Protein AF-A0A0W8BJF0-F1 (afdb_monomer)

Secondary structure (DSSP, 8-state):
------STT-EEEEE-TTS-EEEEEEESTTTTTTT--TT----EEEE--HHHHHHHHHHHHT-TT-EEETTEEE-TTS-EEEEEEEBS-SSTTT--B-EEEETTT-PBP--SSGGGGPPPPEEEEETTTEEEEEEEEEEEEEEEE-TTS-EEEEEEEEEEEEEEEPPPHHHHHHHHHHHHHHHHHHHHHHHHHHHHHHH--------GGGGTT-HHHHHHHHHTHHHHHHHHHHHHHTT--EESTTHHHHT-HHHHHHHHHHHHHHHHHHHHHHHHHTT-EE--TTHHHHHHHHHHHHHTHHHHHT-GGGTT--S-EE--S-HHHHHH--STHHHHSTHHHHHTTT-HHHHHHHHHHHHHHHHHHHHSPPPPPPPTT------HHHHHTT--GGG--EE----SEEEEE---S-----------------------------EEEEE-HHHHHHTTEEEETTTEEEEHHHHHHHHHTGGGTTSTTS---EEEEEEEEEPPTTSS-TTEEEES-SSPEEEETT-HHHHTS-TT-EE--EEE-

Mean predicted aligned error: 13.06 Å

Organism: Phytophthora nicotianae (NCBI:txid4792)

pLDDT: mean 79.06, std 16.48, range [28.27, 96.5]

Solvent-accessible surface area (backbone atoms only — not comparable to full-atom values): 30430 Å² total; per-residue (Å²): 129,67,66,80,49,96,50,80,70,24,56,41,70,47,76,45,99,81,28,32,53,49,57,36,28,55,32,52,72,84,60,40,76,81,68,78,52,98,68,70,79,64,34,30,37,38,32,37,56,63,70,52,51,51,54,50,51,29,61,74,70,70,50,73,87,45,50,62,48,81,47,24,40,31,40,87,87,71,49,52,33,41,73,50,62,39,20,65,48,66,50,87,94,66,58,37,35,47,47,43,28,34,66,86,80,70,43,74,55,79,52,88,52,62,78,77,62,45,60,81,55,50,68,25,45,31,61,95,42,24,36,25,35,39,33,50,74,36,48,34,38,39,40,36,26,34,93,80,72,53,73,50,77,48,80,48,72,46,70,49,76,50,72,46,76,63,85,50,72,51,53,50,52,32,52,52,56,50,49,54,48,50,52,53,41,52,51,48,40,47,13,46,50,43,15,27,73,75,19,73,44,84,84,72,84,77,52,68,13,48,39,53,56,36,67,67,42,64,45,34,55,67,58,32,52,78,38,41,58,59,30,50,53,39,51,32,30,53,42,56,42,46,39,58,40,39,22,15,52,57,70,30,53,87,52,36,56,57,20,45,49,49,49,52,52,35,51,50,25,50,50,25,53,50,19,41,76,62,26,15,50,18,66,43,79,60,54,62,60,51,46,51,50,54,50,48,42,43,70,44,12,60,61,48,21,69,30,82,90,39,78,81,42,83,48,58,33,68,57,72,58,54,50,70,58,57,70,74,53,60,74,63,40,56,78,76,48,67,52,41,47,38,45,34,61,67,32,68,68,62,51,51,50,53,51,48,54,60,49,58,68,46,44,45,60,73,71,32,66,61,50,78,79,84,59,88,87,64,85,70,82,71,37,53,52,31,56,44,67,76,41,61,73,89,62,58,35,15,37,41,72,74,73,60,62,44,72,48,76,62,80,81,83,79,97,72,90,85,78,96,69,87,76,85,78,85,90,78,80,90,86,84,93,79,94,81,85,86,78,85,65,67,62,50,41,21,38,27,32,66,51,42,30,24,71,33,34,38,27,40,58,87,41,30,39,30,41,45,71,50,47,54,50,52,50,75,39,51,89,52,49,81,62,76,88,83,66,96,51,66,40,61,35,32,52,49,37,78,59,70,89,86,54,98,59,62,48,41,29,33,65,73,52,56,68,68,45,79,41,47,71,72,36,66,78,59,67,74,35,61,84,83,42,47,25,28,51,33,35,44,64

Nearest PDB structures (foldseek):
  7f02-assembly1_C  TM=1.425E-01  e=3.175E+00  Escherichia coli BL21(DE3)

Structure (mmCIF, N/CA/C/O backbone):
data_AF-A0A0W8BJF0-F1
#
_entry.id   AF-A0A0W8BJF0-F1
#
loop_
_atom_site.group_PDB
_atom_site.id
_atom_site.type_symbol
_atom_site.label_atom_id
_atom_site.label_alt_id
_atom_site.label_comp_id
_atom_site.label_asym_id
_atom_site.label_entity_id
_atom_site.label_seq_id
_atom_site.pdbx_PDB_ins_code
_atom_site.Cartn_x
_atom_site.Cartn_y
_atom_site.Cartn_z
_atom_site.occupancy
_atom_site.B_iso_or_equiv
_atom_site.auth_seq_id
_atom_site.auth_comp_id
_atom_site.auth_asym_id
_atom_site.auth_atom_id
_atom_site.pdbx_PDB_model_num
ATOM 1 N N . MET A 1 1 ? 23.122 -1.454 -44.494 1.00 30.91 1 MET A N 1
ATOM 2 C CA . MET A 1 1 ? 21.817 -0.959 -44.004 1.00 30.91 1 MET A CA 1
ATOM 3 C C . MET A 1 1 ? 21.917 -0.883 -42.494 1.00 30.91 1 MET A C 1
ATOM 5 O O . MET A 1 1 ? 22.540 -1.790 -41.947 1.00 30.91 1 MET A O 1
ATOM 9 N N . PRO A 1 2 ? 21.424 0.173 -41.828 1.00 35.38 2 PRO A N 1
ATOM 10 C CA . PRO A 1 2 ? 21.483 0.232 -40.375 1.00 35.38 2 PRO A CA 1
ATOM 11 C C . PRO A 1 2 ? 20.703 -0.960 -39.825 1.00 35.38 2 PRO A C 1
ATOM 13 O O . PRO A 1 2 ? 19.630 -1.283 -40.335 1.00 35.38 2 PRO A O 1
ATOM 16 N N . PHE A 1 3 ? 21.259 -1.627 -38.821 1.00 42.16 3 PHE A N 1
ATOM 17 C CA . PHE A 1 3 ? 20.475 -2.473 -37.935 1.00 42.16 3 PHE A CA 1
ATOM 18 C C . PHE A 1 3 ? 19.497 -1.514 -37.240 1.00 42.16 3 PHE A C 1
ATOM 20 O O . PHE A 1 3 ? 19.872 -0.828 -36.293 1.00 42.16 3 PHE A O 1
ATOM 27 N N . TRP A 1 4 ? 18.303 -1.320 -37.805 1.00 41.41 4 TRP A N 1
ATOM 28 C CA . TRP A 1 4 ? 17.299 -0.447 -37.208 1.00 41.41 4 TRP A CA 1
ATOM 29 C C . TRP A 1 4 ? 16.747 -1.146 -35.977 1.00 41.41 4 TRP A C 1
ATOM 31 O O . TRP A 1 4 ? 15.871 -2.000 -36.074 1.00 41.41 4 TRP A O 1
ATOM 41 N N . ASP A 1 5 ? 17.282 -0.774 -34.826 1.00 48.16 5 ASP A N 1
ATOM 42 C CA . ASP A 1 5 ? 16.514 -0.815 -33.600 1.00 48.16 5 ASP A CA 1
ATOM 43 C C . ASP A 1 5 ? 15.859 0.565 -33.453 1.00 48.16 5 ASP A C 1
ATOM 45 O O . ASP A 1 5 ? 16.557 1.579 -33.442 1.00 48.16 5 ASP A O 1
ATOM 49 N N . ASN A 1 6 ? 14.524 0.628 -33.420 1.00 50.31 6 ASN A N 1
ATOM 50 C CA . ASN A 1 6 ? 13.759 1.875 -33.244 1.00 50.31 6 ASN A CA 1
ATOM 51 C C . ASN A 1 6 ? 13.777 2.326 -31.770 1.00 50.31 6 ASN A C 1
ATOM 53 O O . ASN A 1 6 ? 12.766 2.773 -31.227 1.00 50.31 6 ASN A O 1
ATOM 57 N N . THR A 1 7 ? 14.911 2.156 -31.097 1.00 53.09 7 THR A N 1
ATOM 58 C CA . THR A 1 7 ? 15.096 2.486 -29.687 1.00 53.09 7 THR A CA 1
ATOM 59 C C . THR A 1 7 ? 15.742 3.857 -29.533 1.00 53.09 7 THR A C 1
ATOM 61 O O . THR A 1 7 ? 16.428 4.353 -30.425 1.00 53.09 7 THR A O 1
ATOM 64 N N . GLU A 1 8 ? 15.541 4.477 -28.368 1.00 53.53 8 GLU A N 1
ATOM 65 C CA . GLU A 1 8 ? 16.117 5.786 -28.004 1.00 53.53 8 GLU A CA 1
ATOM 66 C C . GLU A 1 8 ? 17.660 5.813 -28.086 1.00 53.53 8 GLU A C 1
ATOM 68 O O . GLU A 1 8 ? 18.253 6.883 -28.136 1.00 53.53 8 GLU A O 1
ATOM 73 N N . GLN A 1 9 ? 18.312 4.644 -28.152 1.00 59.53 9 GLN A N 1
ATOM 74 C CA . GLN A 1 9 ? 19.755 4.474 -28.351 1.00 59.53 9 GLN A CA 1
ATOM 75 C C . GLN A 1 9 ? 20.065 3.672 -29.624 1.00 59.53 9 GLN A C 1
ATOM 77 O O . GLN A 1 9 ? 20.893 2.752 -29.610 1.00 59.53 9 GLN A O 1
ATOM 82 N N . ALA A 1 10 ? 19.385 4.001 -30.723 1.00 64.81 10 ALA A N 1
ATOM 83 C CA . ALA A 1 10 ? 19.583 3.348 -32.008 1.00 64.81 10 ALA A CA 1
ATOM 84 C C . ALA A 1 10 ? 21.070 3.321 -32.405 1.00 64.81 10 ALA A C 1
ATOM 86 O O . ALA A 1 10 ? 21.807 4.310 -32.299 1.00 64.81 10 ALA A O 1
ATOM 87 N N . ARG A 1 11 ? 21.518 2.150 -32.863 1.00 75.12 11 ARG A N 1
ATOM 88 C CA . ARG A 1 11 ? 22.906 1.911 -33.261 1.00 75.12 11 ARG A CA 1
ATOM 89 C C . ARG A 1 11 ? 23.068 2.273 -34.725 1.00 75.12 11 ARG A C 1
ATOM 91 O O . ARG A 1 11 ? 22.429 1.692 -35.601 1.00 75.12 11 ARG A O 1
ATOM 98 N N . HIS A 1 12 ? 23.973 3.197 -34.998 1.00 78.50 12 HIS A N 1
ATOM 99 C CA . HIS A 1 12 ? 24.305 3.599 -36.351 1.00 78.50 12 HIS A CA 1
ATOM 100 C C . HIS A 1 12 ? 25.722 3.166 -36.699 1.00 78.50 12 HIS A C 1
ATOM 102 O O . HIS A 1 12 ? 26.650 3.240 -35.893 1.00 78.50 12 HIS A O 1
ATOM 108 N N . THR A 1 13 ? 25.875 2.714 -37.938 1.00 78.12 13 THR A N 1
ATOM 109 C CA . THR A 1 13 ? 27.147 2.253 -38.481 1.00 78.12 13 THR A CA 1
ATOM 110 C C . THR A 1 13 ? 27.390 2.957 -39.801 1.00 78.12 13 THR A C 1
ATOM 112 O O . THR A 1 13 ? 26.565 2.861 -40.712 1.00 78.12 13 THR A O 1
ATOM 115 N N . VAL A 1 14 ? 28.532 3.630 -39.923 1.00 80.62 14 VAL A N 1
ATOM 116 C CA . VAL A 1 14 ? 28.984 4.225 -41.185 1.00 80.62 14 VAL A CA 1
ATOM 117 C C . VAL A 1 14 ? 30.260 3.513 -41.635 1.00 80.62 14 VAL A C 1
ATOM 119 O O . VAL A 1 14 ? 31.232 3.484 -40.877 1.00 80.62 14 VAL A O 1
ATOM 122 N N . PRO A 1 15 ? 30.274 2.902 -42.834 1.00 76.94 15 PRO A N 1
ATOM 123 C CA . PRO A 1 15 ? 31.473 2.275 -43.370 1.00 76.94 15 PRO A CA 1
ATOM 124 C C . PRO A 1 15 ? 32.506 3.332 -43.772 1.00 76.94 15 PRO A C 1
ATOM 126 O O . PRO A 1 15 ? 32.156 4.431 -44.205 1.00 76.94 15 PRO A O 1
ATOM 129 N N . THR A 1 16 ? 33.786 2.991 -43.660 1.00 79.69 16 THR A N 1
ATOM 130 C CA . THR A 1 16 ? 34.891 3.817 -44.156 1.00 79.69 16 THR A CA 1
ATOM 131 C C . THR A 1 16 ? 35.381 3.307 -45.511 1.00 79.69 16 THR A C 1
ATOM 133 O O . THR A 1 16 ? 35.156 2.156 -45.886 1.00 79.69 16 THR A O 1
ATOM 136 N N . TRP A 1 17 ? 36.118 4.151 -46.237 1.00 79.50 17 TRP A N 1
ATOM 137 C CA . TRP A 1 17 ? 36.745 3.801 -47.518 1.00 79.50 17 TRP A CA 1
ATOM 138 C C . TRP A 1 17 ? 37.707 2.608 -47.437 1.00 79.50 17 TRP A C 1
ATOM 140 O O . TRP A 1 17 ? 37.951 1.947 -48.441 1.00 79.50 17 TRP A O 1
ATOM 150 N N . HIS A 1 18 ? 38.235 2.317 -46.247 1.00 79.12 18 HIS A N 1
ATOM 151 C CA . HIS A 1 18 ? 39.162 1.210 -46.005 1.00 79.12 18 HIS A CA 1
ATOM 152 C C . HIS A 1 18 ? 38.452 -0.103 -45.639 1.00 79.12 18 HIS A C 1
ATOM 154 O O . HIS A 1 18 ? 39.112 -1.083 -45.312 1.00 79.12 18 HIS A O 1
ATOM 160 N N . GLY A 1 19 ? 37.115 -0.139 -45.689 1.00 72.12 19 GLY A N 1
ATOM 161 C CA . GLY A 1 19 ? 36.327 -1.315 -45.321 1.00 72.12 19 GLY A CA 1
ATOM 162 C C . GLY A 1 19 ? 36.117 -1.470 -43.813 1.00 72.12 19 GLY A C 1
ATOM 163 O O . GLY A 1 19 ? 35.527 -2.445 -43.373 1.00 72.12 19 GLY A O 1
ATOM 164 N N . GLU A 1 20 ? 36.543 -0.519 -42.993 1.00 81.06 20 GLU A N 1
ATOM 165 C CA . GLU A 1 20 ? 36.221 -0.506 -41.564 1.00 81.06 20 GLU A CA 1
ATOM 166 C C . GLU A 1 20 ? 34.839 0.123 -41.322 1.00 81.06 20 GLU A C 1
ATOM 168 O O . GLU A 1 20 ? 34.158 0.551 -42.256 1.00 81.06 20 GLU A O 1
ATOM 173 N N . SER A 1 21 ? 34.416 0.228 -40.059 1.00 80.56 21 SER A N 1
ATOM 174 C CA . SER A 1 21 ? 33.198 0.952 -39.690 1.00 80.56 21 SER A CA 1
ATOM 175 C C . SER A 1 21 ? 33.381 1.843 -38.464 1.00 80.56 21 SER A C 1
ATOM 177 O O . SER A 1 21 ? 34.084 1.490 -37.514 1.00 80.56 21 SER A O 1
ATOM 179 N N . CYS A 1 22 ? 32.703 2.988 -38.470 1.00 82.31 22 CYS A N 1
ATOM 180 C CA . CYS A 1 22 ? 32.489 3.820 -37.292 1.00 82.31 22 CYS A CA 1
ATOM 181 C C . CYS A 1 22 ? 31.104 3.519 -36.716 1.00 82.31 22 CYS A C 1
ATOM 183 O O . CYS A 1 22 ? 30.113 3.538 -37.448 1.00 82.31 22 CYS A O 1
ATOM 185 N N . MET A 1 23 ? 31.055 3.251 -35.411 1.00 82.75 23 MET A N 1
ATOM 186 C CA . MET A 1 23 ? 29.817 3.049 -34.659 1.00 82.75 23 MET A CA 1
ATOM 187 C C . MET A 1 23 ? 29.498 4.309 -33.873 1.00 82.75 23 MET A C 1
ATOM 189 O O . MET A 1 23 ? 30.387 4.879 -33.238 1.00 82.75 23 MET A O 1
ATOM 193 N N . PHE A 1 24 ? 28.240 4.723 -33.898 1.00 82.62 24 PHE A N 1
ATOM 194 C CA . PHE A 1 24 ? 27.756 5.822 -33.079 1.00 82.62 24 PHE A CA 1
ATOM 195 C C . PHE A 1 24 ? 26.291 5.623 -32.710 1.00 82.62 24 PHE A C 1
ATOM 197 O O . PHE A 1 24 ? 25.562 4.864 -33.352 1.00 82.62 24 PHE A O 1
ATOM 204 N N . ARG A 1 25 ? 25.866 6.321 -31.666 1.00 81.94 25 ARG A N 1
ATOM 205 C CA . ARG A 1 25 ? 24.483 6.385 -31.202 1.00 81.94 25 ARG A CA 1
ATOM 206 C C . ARG A 1 25 ? 24.012 7.823 -31.331 1.00 81.94 25 ARG A C 1
ATOM 208 O O . ARG A 1 25 ? 24.757 8.742 -30.990 1.00 81.94 25 ARG A O 1
ATOM 215 N N . LEU A 1 26 ? 22.816 8.006 -31.876 1.00 78.12 26 LEU A N 1
ATOM 216 C CA . LEU A 1 26 ? 22.154 9.305 -31.910 1.00 78.12 26 LEU A CA 1
ATOM 217 C C . LEU A 1 26 ? 21.191 9.357 -30.733 1.00 78.12 26 LEU A C 1
ATOM 219 O O . LEU A 1 26 ? 20.324 8.496 -30.621 1.00 78.12 26 LEU A O 1
ATOM 223 N N . GLU A 1 27 ? 21.347 10.357 -29.879 1.00 74.06 27 GLU A N 1
ATOM 224 C CA . GLU A 1 27 ? 20.453 10.602 -28.752 1.00 74.06 27 GLU A CA 1
ATOM 225 C C . GLU A 1 27 ? 19.735 11.936 -28.940 1.00 74.06 27 GLU A C 1
ATOM 227 O O . GLU A 1 27 ? 20.297 12.891 -29.484 1.00 74.06 27 GLU A O 1
ATOM 232 N N . ASP A 1 28 ? 18.469 11.979 -28.525 1.00 65.62 28 ASP A N 1
ATOM 233 C CA . ASP A 1 28 ? 17.627 13.180 -28.439 1.00 65.62 28 ASP A CA 1
ATOM 234 C C . ASP A 1 28 ? 17.381 13.947 -29.754 1.00 65.62 28 ASP A C 1
ATOM 236 O O . ASP A 1 28 ? 16.591 14.888 -29.791 1.00 65.62 28 ASP A O 1
ATOM 240 N N . ALA A 1 29 ? 17.940 13.480 -30.877 1.00 60.75 29 ALA A N 1
ATOM 241 C CA . ALA A 1 29 ? 17.713 14.025 -32.216 1.00 60.75 29 ALA A CA 1
ATOM 242 C C . ALA A 1 29 ? 16.275 13.818 -32.726 1.00 60.75 29 ALA A C 1
ATOM 244 O O . ALA A 1 29 ? 15.785 14.611 -33.528 1.00 60.75 29 ALA A O 1
ATOM 245 N N . TYR A 1 30 ? 15.595 12.764 -32.257 1.00 57.00 30 TYR A N 1
ATOM 246 C CA . TYR A 1 30 ? 14.254 12.381 -32.725 1.00 57.00 30 TYR A CA 1
ATOM 247 C C . TYR A 1 30 ? 13.236 12.145 -31.592 1.00 57.00 30 TYR A C 1
ATOM 249 O O . TYR A 1 30 ? 12.033 12.155 -31.847 1.00 57.00 30 TYR A O 1
ATOM 257 N N . SER A 1 31 ? 13.686 11.960 -30.345 1.00 53.28 31 SER A N 1
ATOM 258 C CA . SER A 1 31 ? 12.855 11.642 -29.166 1.00 53.28 31 SER A CA 1
ATOM 259 C C . SER A 1 31 ? 12.441 12.869 -28.338 1.00 53.28 31 SER A C 1
ATOM 261 O O . SER A 1 31 ? 11.386 12.845 -27.699 1.00 53.28 31 SER A O 1
ATOM 263 N N . GLY A 1 32 ? 13.210 13.967 -28.380 1.00 45.91 32 GLY A N 1
ATOM 264 C CA . GLY A 1 32 ? 13.056 15.116 -27.470 1.00 45.91 32 GLY A CA 1
ATOM 265 C C . GLY A 1 32 ? 11.736 15.898 -27.587 1.00 45.91 32 GLY A C 1
ATOM 266 O O . GLY A 1 32 ? 11.334 16.588 -26.653 1.00 45.91 32 GLY A O 1
ATOM 267 N N . SER A 1 33 ? 11.003 15.772 -28.700 1.00 43.25 33 SER A N 1
ATOM 268 C CA . SER A 1 33 ? 9.752 16.521 -28.918 1.00 43.25 33 SER A CA 1
ATOM 269 C C . SER A 1 33 ? 8.493 15.809 -28.393 1.00 43.25 33 SER A C 1
ATOM 271 O O . SER A 1 33 ? 7.493 16.464 -28.100 1.00 43.25 33 SER A O 1
ATOM 273 N N . ALA A 1 34 ? 8.522 14.485 -28.206 1.00 42.91 34 ALA A N 1
ATOM 274 C CA . ALA A 1 34 ? 7.313 13.713 -27.895 1.00 42.91 34 ALA A CA 1
ATOM 275 C C . ALA A 1 34 ? 6.872 13.780 -26.416 1.00 42.91 34 ALA A C 1
ATOM 277 O O . ALA A 1 34 ? 5.703 13.538 -26.121 1.00 42.91 34 ALA A O 1
ATOM 278 N N . ASN A 1 35 ? 7.762 14.156 -25.485 1.00 42.69 35 ASN A N 1
ATOM 279 C CA . ASN A 1 35 ? 7.507 14.062 -24.036 1.00 42.69 35 ASN A CA 1
ATOM 280 C C . ASN A 1 35 ? 7.287 15.407 -23.310 1.00 42.69 35 ASN A C 1
ATOM 282 O O . ASN A 1 35 ? 7.184 15.444 -22.079 1.00 42.69 35 ASN A O 1
ATOM 286 N N . GLY A 1 36 ? 7.140 16.520 -24.041 1.00 40.31 36 GLY A N 1
ATOM 287 C CA . GLY A 1 36 ? 6.626 17.784 -23.489 1.00 40.31 36 GLY A CA 1
ATOM 288 C C . GLY A 1 36 ? 7.428 18.359 -22.311 1.00 40.31 36 GLY A C 1
ATOM 289 O O . GLY A 1 36 ? 6.843 18.953 -21.399 1.00 40.31 36 GLY A O 1
ATOM 290 N N . GLY A 1 37 ? 8.742 18.133 -22.280 1.00 42.72 37 GLY A N 1
ATOM 291 C CA . GLY A 1 37 ? 9.693 18.896 -21.476 1.00 42.72 37 GLY A CA 1
ATOM 292 C C . GLY A 1 37 ? 10.316 19.957 -22.375 1.00 42.72 37 GLY A C 1
ATOM 293 O O . GLY A 1 37 ? 10.982 19.627 -23.345 1.00 42.72 37 GLY A O 1
ATOM 294 N N . SER A 1 38 ? 10.074 21.232 -22.096 1.00 39.91 38 SER A N 1
ATOM 295 C CA . SER A 1 38 ? 10.455 22.372 -22.942 1.00 39.91 38 SER A CA 1
ATOM 296 C C . SER A 1 38 ? 11.964 22.671 -23.008 1.00 39.91 38 SER A C 1
ATOM 298 O O . SER A 1 38 ? 12.328 23.795 -23.331 1.00 39.91 38 SER A O 1
ATOM 300 N N . ASN A 1 39 ? 12.834 21.703 -22.710 1.00 45.28 39 ASN A N 1
ATOM 301 C CA . ASN A 1 39 ? 14.288 21.877 -22.644 1.00 45.28 39 ASN A CA 1
ATOM 302 C C . ASN A 1 39 ? 15.050 20.782 -23.419 1.00 45.28 39 ASN A C 1
ATOM 304 O O . ASN A 1 39 ? 16.168 20.466 -23.027 1.00 45.28 39 ASN A O 1
ATOM 308 N N . ALA A 1 40 ? 14.476 20.219 -24.492 1.00 49.31 40 ALA A N 1
ATOM 309 C CA . ALA A 1 40 ? 15.244 19.401 -25.435 1.00 49.31 40 ALA A CA 1
ATOM 310 C C . ALA A 1 40 ? 16.334 20.292 -26.045 1.00 49.31 40 ALA A C 1
ATOM 312 O O . ALA A 1 40 ? 16.057 21.086 -26.948 1.00 49.31 40 ALA A O 1
ATOM 313 N N . THR A 1 41 ? 17.530 20.284 -25.462 1.00 53.50 41 THR A N 1
ATOM 314 C CA . THR A 1 41 ? 18.538 21.317 -25.749 1.00 53.50 41 THR A CA 1
ATOM 315 C C . THR A 1 41 ? 19.718 20.788 -26.534 1.00 53.50 41 THR A C 1
ATOM 317 O O . THR A 1 41 ? 20.426 21.611 -27.112 1.00 53.50 41 THR A O 1
ATOM 320 N N . LYS A 1 42 ? 19.941 19.469 -26.621 1.00 61.97 42 LYS A N 1
ATOM 321 C CA . LYS A 1 42 ? 21.108 18.936 -27.341 1.00 61.97 42 LYS A CA 1
ATOM 322 C C . LYS A 1 42 ? 20.845 17.570 -27.969 1.00 61.97 42 LYS A C 1
ATOM 324 O O . LYS A 1 42 ? 21.094 16.536 -27.362 1.00 61.97 42 LYS A O 1
ATOM 329 N N . ALA A 1 43 ? 20.436 17.568 -29.234 1.00 74.25 43 ALA A N 1
ATOM 330 C CA . ALA A 1 43 ? 20.591 16.386 -30.072 1.00 74.25 43 ALA A CA 1
ATOM 331 C C . ALA A 1 43 ? 22.090 16.049 -30.163 1.00 74.25 43 ALA A C 1
ATOM 333 O O . ALA A 1 43 ? 22.885 16.884 -30.606 1.00 74.25 43 ALA A O 1
ATOM 334 N N . SER A 1 44 ? 22.494 14.857 -29.726 1.00 79.44 44 SER A N 1
ATOM 335 C CA . SER A 1 44 ? 23.910 14.504 -29.586 1.00 79.44 44 SER A CA 1
ATOM 336 C C . SER A 1 44 ? 24.266 13.188 -30.274 1.00 79.44 44 SER A C 1
ATOM 338 O O . SER A 1 44 ? 23.450 12.278 -30.420 1.00 79.44 44 SER A O 1
ATOM 340 N N . LEU A 1 45 ? 25.513 13.101 -30.728 1.00 83.88 45 LEU A N 1
ATOM 341 C CA . LEU A 1 45 ? 26.128 11.902 -31.272 1.00 83.88 45 LEU A CA 1
ATOM 342 C C . LEU A 1 45 ? 27.143 11.378 -30.262 1.00 83.88 45 LEU A C 1
ATOM 344 O O . LEU A 1 45 ? 28.085 12.081 -29.899 1.00 83.88 45 LEU A O 1
ATOM 348 N N . ARG A 1 46 ? 26.976 10.125 -29.838 1.00 84.69 46 ARG A N 1
ATOM 349 C CA . ARG A 1 46 ? 27.909 9.429 -28.945 1.00 84.69 46 ARG A CA 1
ATOM 350 C C . ARG A 1 46 ? 28.676 8.364 -29.704 1.00 84.69 46 ARG A C 1
ATOM 352 O O . ARG A 1 46 ? 28.072 7.530 -30.376 1.00 84.69 46 ARG A O 1
ATOM 359 N N . ALA A 1 47 ? 29.999 8.366 -29.588 1.00 86.38 47 ALA A N 1
ATOM 360 C CA . ALA A 1 47 ? 30.851 7.383 -30.249 1.00 86.38 47 ALA A CA 1
ATOM 361 C C . ALA A 1 47 ? 32.111 7.080 -29.437 1.00 86.38 47 ALA A C 1
ATOM 363 O O . ALA A 1 47 ? 32.683 7.963 -28.801 1.00 86.38 47 ALA A O 1
ATOM 364 N N . VAL A 1 48 ? 32.590 5.841 -29.507 1.00 88.25 48 VAL A N 1
ATOM 365 C CA . VAL A 1 48 ? 33.911 5.463 -28.986 1.00 88.25 48 VAL A CA 1
ATOM 366 C C . VAL A 1 48 ? 34.949 5.612 -30.092 1.00 88.25 48 VAL A C 1
ATOM 368 O O . VAL A 1 48 ? 34.674 5.372 -31.269 1.00 88.25 48 VAL A O 1
ATOM 371 N N . ASN A 1 49 ? 36.168 6.006 -29.719 1.00 88.25 49 ASN A N 1
ATOM 372 C CA . ASN A 1 49 ? 37.271 6.094 -30.668 1.00 88.25 49 ASN A CA 1
ATOM 373 C C . ASN A 1 49 ? 37.507 4.732 -31.347 1.00 88.25 49 ASN A C 1
ATOM 375 O O . ASN A 1 49 ? 37.641 3.707 -30.677 1.00 88.25 49 ASN A O 1
ATOM 379 N N . ARG A 1 50 ? 37.604 4.733 -32.679 1.00 86.94 50 ARG A N 1
ATOM 380 C CA . ARG A 1 50 ? 37.778 3.530 -33.504 1.00 86.94 50 ARG A CA 1
ATOM 381 C C . ARG A 1 50 ? 38.926 2.647 -33.015 1.00 86.94 50 ARG A C 1
ATOM 383 O O . ARG A 1 50 ? 38.738 1.447 -32.859 1.00 86.94 50 ARG A O 1
ATOM 390 N N . THR A 1 51 ? 40.086 3.237 -32.720 1.00 88.38 51 THR A N 1
ATOM 391 C CA . THR A 1 51 ? 41.262 2.484 -32.252 1.00 88.38 51 THR A CA 1
ATOM 392 C C . THR A 1 51 ? 40.985 1.756 -30.937 1.00 88.38 51 THR A C 1
ATOM 394 O O . THR A 1 51 ? 41.367 0.602 -30.782 1.00 88.38 51 THR A O 1
ATOM 397 N N . VAL A 1 52 ? 40.263 2.404 -30.016 1.00 89.62 52 VAL A N 1
ATOM 398 C CA . VAL A 1 52 ? 39.885 1.812 -28.726 1.00 89.62 52 VAL A CA 1
ATOM 399 C C . VAL A 1 52 ? 38.886 0.679 -28.934 1.00 89.62 52 VAL A C 1
ATOM 401 O O . VAL A 1 52 ? 39.065 -0.396 -28.369 1.00 89.62 52 VAL A O 1
ATOM 404 N N . ARG A 1 53 ? 37.877 0.877 -29.795 1.00 88.62 53 ARG A N 1
ATOM 405 C CA . ARG A 1 53 ? 36.923 -0.182 -30.157 1.00 88.62 53 ARG A CA 1
ATOM 406 C C . ARG A 1 53 ? 37.648 -1.419 -30.689 1.00 88.62 53 ARG A C 1
ATOM 408 O O . ARG A 1 53 ? 37.321 -2.527 -30.279 1.00 88.62 53 ARG A O 1
ATOM 415 N N . PHE A 1 54 ? 38.622 -1.236 -31.578 1.00 90.12 54 PHE A N 1
ATOM 416 C CA . PHE A 1 54 ? 39.354 -2.344 -32.194 1.00 90.12 54 PHE A CA 1
ATOM 417 C C . PHE A 1 54 ? 40.181 -3.104 -31.160 1.00 90.12 54 PHE A C 1
ATOM 419 O O . PHE A 1 54 ? 39.978 -4.302 -30.989 1.00 90.12 54 PHE A O 1
ATOM 426 N N . GLN A 1 55 ? 41.006 -2.390 -30.392 1.00 90.12 55 GLN A N 1
ATOM 427 C CA . GLN A 1 55 ? 41.834 -2.981 -29.339 1.00 90.12 55 GLN A CA 1
ATOM 428 C C . GLN A 1 55 ? 41.002 -3.755 -28.310 1.00 90.12 55 GLN A C 1
ATOM 430 O O . GLN A 1 55 ? 41.341 -4.883 -27.967 1.00 90.12 55 GLN A O 1
ATOM 435 N N . ARG A 1 56 ? 39.882 -3.180 -27.855 1.00 90.50 56 ARG A N 1
ATOM 436 C CA . ARG A 1 56 ? 39.003 -3.819 -26.863 1.00 90.50 56 ARG A CA 1
ATOM 437 C C . ARG A 1 56 ? 38.259 -5.026 -27.427 1.00 90.50 56 ARG A C 1
ATOM 439 O O . ARG A 1 56 ? 38.049 -5.994 -26.706 1.00 90.50 56 ARG A O 1
ATOM 446 N N . THR A 1 57 ? 37.897 -4.995 -28.711 1.00 89.75 57 THR A N 1
ATOM 447 C CA . THR A 1 57 ? 37.285 -6.151 -29.386 1.00 89.75 57 THR A CA 1
ATOM 448 C C . THR A 1 57 ? 38.254 -7.333 -29.414 1.00 89.75 57 THR A C 1
ATOM 450 O O . THR A 1 57 ? 37.881 -8.429 -29.007 1.00 89.75 57 THR A O 1
ATOM 453 N N . GLU A 1 58 ? 39.505 -7.104 -29.822 1.00 90.12 58 GLU A N 1
ATOM 454 C CA . GLU A 1 58 ? 40.550 -8.138 -29.853 1.00 90.12 58 GLU A CA 1
ATOM 455 C C . GLU A 1 58 ? 40.850 -8.696 -28.456 1.00 90.12 58 GLU A C 1
ATOM 457 O O . GLU A 1 58 ? 40.934 -9.911 -28.263 1.00 90.12 58 GLU A O 1
ATOM 462 N N . GLU A 1 59 ? 40.968 -7.805 -27.469 1.00 89.81 59 GLU A N 1
ATOM 463 C CA . GLU A 1 59 ? 41.242 -8.156 -26.076 1.00 89.81 59 GLU A CA 1
ATOM 464 C C . GLU A 1 59 ? 40.138 -9.034 -25.473 1.00 89.81 59 GLU A C 1
ATOM 466 O O . GLU A 1 59 ? 40.432 -10.043 -24.829 1.00 89.81 59 GLU A O 1
ATOM 471 N N . TRP A 1 60 ? 38.868 -8.684 -25.683 1.00 89.00 60 TRP A N 1
ATOM 472 C CA . TRP A 1 60 ? 37.744 -9.402 -25.078 1.00 89.00 60 TRP A CA 1
ATOM 473 C C . TRP A 1 60 ? 37.356 -10.677 -25.809 1.00 89.00 60 TRP A C 1
ATOM 475 O O . TRP A 1 60 ? 36.950 -11.637 -25.152 1.00 89.00 60 TRP A O 1
ATOM 485 N N . LEU A 1 61 ? 37.540 -10.732 -27.130 1.00 88.94 61 LEU A N 1
ATOM 486 C CA . LEU A 1 61 ? 37.456 -11.991 -27.872 1.00 88.94 61 LEU A CA 1
ATOM 487 C C . LEU A 1 61 ? 38.625 -12.928 -27.551 1.00 88.94 61 LEU A C 1
ATOM 489 O O . LEU A 1 61 ? 38.521 -14.128 -27.789 1.00 88.94 61 LEU A O 1
ATOM 493 N N . LYS A 1 62 ? 39.730 -12.402 -26.997 1.00 88.56 62 LYS A N 1
ATOM 494 C CA . LYS A 1 62 ? 40.997 -13.124 -26.789 1.00 88.56 62 LYS A CA 1
ATOM 495 C C . LYS A 1 62 ? 41.549 -13.731 -28.085 1.00 88.56 62 LYS A C 1
ATOM 497 O O . LYS A 1 62 ? 42.248 -14.741 -28.055 1.00 88.56 62 LYS A O 1
ATOM 502 N N . GLN A 1 63 ? 41.253 -13.093 -29.212 1.00 85.75 63 GLN A N 1
ATOM 503 C CA . GLN A 1 63 ? 41.667 -13.501 -30.550 1.00 85.75 63 GLN A CA 1
ATOM 504 C C . GLN A 1 63 ? 42.413 -12.334 -31.208 1.00 85.75 63 GLN A C 1
ATOM 506 O O . GLN A 1 63 ? 41.804 -11.587 -31.970 1.00 85.75 63 GLN A O 1
ATOM 511 N N . PRO A 1 64 ? 43.697 -12.107 -30.887 1.00 86.69 64 PRO A N 1
ATOM 512 C CA . PRO A 1 64 ? 44.467 -11.013 -31.474 1.00 86.69 64 PRO A CA 1
ATOM 513 C C . PRO A 1 64 ? 44.871 -11.308 -32.927 1.00 86.69 64 PRO A C 1
ATOM 515 O O . PRO A 1 64 ? 45.001 -12.464 -33.328 1.00 86.69 64 PRO A O 1
ATOM 518 N N . GLY A 1 65 ? 45.151 -10.254 -33.699 1.00 85.12 65 GLY A N 1
ATOM 519 C CA . GLY A 1 65 ? 45.771 -10.370 -35.029 1.00 85.12 65 GLY A CA 1
ATOM 520 C C . GLY A 1 65 ? 44.813 -10.587 -36.205 1.00 85.12 65 GLY A C 1
ATOM 521 O O . GLY A 1 65 ? 45.274 -10.837 -37.318 1.00 85.12 65 GLY A O 1
ATOM 522 N N . GLY A 1 66 ? 43.505 -10.481 -35.980 1.00 87.12 66 GLY A N 1
ATOM 523 C CA . GLY A 1 66 ? 42.500 -10.425 -37.038 1.00 87.12 66 GLY A CA 1
ATOM 524 C C . GLY A 1 66 ? 42.496 -9.091 -37.792 1.00 87.12 66 GLY A C 1
ATOM 525 O O . GLY A 1 66 ? 43.277 -8.178 -37.517 1.00 87.12 66 GLY A O 1
ATOM 526 N N . VAL A 1 67 ? 41.610 -8.973 -38.780 1.00 89.12 67 VAL A N 1
ATOM 527 C CA . VAL A 1 67 ? 41.530 -7.811 -39.677 1.00 89.12 67 VAL A CA 1
ATOM 528 C C . VAL A 1 67 ? 40.099 -7.300 -39.762 1.00 89.12 67 VAL A C 1
ATOM 530 O O . VAL A 1 67 ? 39.157 -8.061 -39.962 1.00 89.12 67 VAL A O 1
ATOM 533 N N . TRP A 1 68 ? 39.929 -5.982 -39.685 1.00 86.44 68 TRP A N 1
ATOM 534 C CA . TRP A 1 68 ? 38.633 -5.344 -39.886 1.00 86.44 68 TRP A CA 1
ATOM 535 C C . TRP A 1 68 ? 38.290 -5.247 -41.377 1.00 86.44 68 TRP A C 1
ATOM 537 O O . TRP A 1 68 ? 39.002 -4.591 -42.137 1.00 86.44 68 TRP A O 1
ATOM 547 N N . LYS A 1 69 ? 37.189 -5.881 -41.804 1.00 84.00 69 LYS A N 1
ATOM 548 C CA . LYS A 1 69 ? 36.671 -5.820 -43.181 1.00 84.00 69 LYS A CA 1
ATOM 549 C C . LYS A 1 69 ? 35.152 -5.711 -43.219 1.00 84.00 69 LYS A C 1
ATOM 551 O O . LYS A 1 69 ? 34.429 -6.401 -42.510 1.00 84.00 69 LYS A O 1
ATOM 556 N N . ASN A 1 70 ? 34.659 -4.843 -44.093 1.00 79.25 70 ASN A N 1
ATOM 557 C CA . ASN A 1 70 ? 33.252 -4.457 -44.224 1.00 79.25 70 ASN A CA 1
ATOM 558 C C . ASN A 1 70 ? 32.556 -4.125 -42.886 1.00 79.25 70 ASN A C 1
ATOM 560 O O . ASN A 1 70 ? 31.363 -4.376 -42.722 1.00 79.25 70 ASN A O 1
ATOM 564 N N . GLY A 1 71 ? 33.297 -3.574 -41.921 1.00 78.56 71 GLY A N 1
ATOM 565 C CA . GLY A 1 71 ? 32.800 -3.244 -40.584 1.00 78.56 71 GLY A CA 1
ATOM 566 C C . GLY A 1 71 ? 32.711 -4.404 -39.586 1.00 78.56 71 GLY A C 1
ATOM 567 O O . GLY A 1 71 ? 32.245 -4.167 -38.469 1.00 78.56 71 GLY A O 1
ATOM 568 N N . TRP A 1 72 ? 33.173 -5.596 -39.968 1.00 85.44 72 TRP A N 1
ATOM 569 C CA . TRP A 1 72 ? 33.305 -6.787 -39.128 1.00 85.44 72 TRP A CA 1
ATOM 570 C C . TRP A 1 72 ? 34.772 -7.023 -38.781 1.00 85.44 72 TRP A C 1
ATOM 572 O O . TRP A 1 72 ? 35.653 -6.705 -39.579 1.00 85.44 72 TRP A O 1
ATOM 582 N N . TYR A 1 73 ? 35.028 -7.606 -37.619 1.00 89.44 73 TYR A N 1
ATOM 583 C CA . TYR A 1 73 ? 36.332 -8.143 -37.261 1.00 89.44 73 TYR A CA 1
ATOM 584 C C . TYR A 1 73 ? 36.427 -9.588 -37.760 1.00 89.44 73 TYR A C 1
ATOM 586 O O . TYR A 1 73 ? 35.643 -10.432 -37.330 1.00 89.44 73 TYR A O 1
ATOM 594 N N . GLU A 1 74 ? 37.328 -9.859 -38.705 1.00 91.12 74 GLU A N 1
ATOM 595 C CA . GLU A 1 74 ? 37.635 -11.213 -39.172 1.00 91.12 74 GLU A CA 1
ATOM 596 C C . GLU A 1 74 ? 38.824 -11.755 -38.371 1.00 91.12 74 GLU A C 1
ATOM 598 O O . GLU A 1 74 ? 39.931 -11.226 -38.494 1.00 91.12 74 GLU A O 1
ATOM 603 N N . ASP A 1 75 ? 38.607 -12.779 -37.547 1.00 89.81 75 ASP A N 1
ATOM 604 C CA . ASP A 1 75 ? 39.687 -13.429 -36.799 1.00 89.81 75 ASP A CA 1
ATOM 605 C C . ASP A 1 75 ? 40.564 -14.316 -37.714 1.00 89.81 75 ASP A C 1
ATOM 607 O O . ASP A 1 75 ? 40.296 -14.501 -38.906 1.00 89.81 75 ASP A O 1
ATOM 611 N N . LEU A 1 76 ? 41.647 -14.867 -37.161 1.00 89.38 76 LEU A N 1
ATOM 612 C CA . LEU A 1 76 ? 42.564 -15.750 -37.895 1.00 89.38 76 LEU A CA 1
ATOM 613 C C . LEU A 1 76 ? 41.958 -17.125 -38.231 1.00 89.38 76 LEU A C 1
ATOM 615 O O . LEU A 1 76 ? 42.476 -17.824 -39.101 1.00 89.38 76 LEU A O 1
ATOM 619 N N . GLU A 1 77 ? 40.879 -17.511 -37.553 1.00 85.94 77 GLU A N 1
ATOM 620 C CA . GLU A 1 77 ? 40.146 -18.766 -37.749 1.00 85.94 77 GLU A CA 1
ATOM 621 C C . GLU A 1 77 ? 39.036 -18.621 -38.811 1.00 85.94 77 GLU A C 1
ATOM 623 O O . GLU A 1 77 ? 38.417 -19.607 -39.212 1.00 85.94 77 GLU A O 1
ATOM 628 N N . GLY A 1 78 ? 38.819 -17.403 -39.323 1.00 84.44 78 GLY A N 1
ATOM 629 C CA . GLY A 1 78 ? 37.798 -17.070 -40.315 1.00 84.44 78 GLY A CA 1
ATOM 630 C C . GLY A 1 78 ? 36.436 -16.698 -39.717 1.00 84.44 78 GLY A C 1
ATOM 631 O O . GLY A 1 78 ? 35.477 -16.507 -40.471 1.00 84.44 78 GLY A O 1
ATOM 632 N N . GLY A 1 79 ? 36.335 -16.577 -38.392 1.00 87.19 79 GLY A N 1
ATOM 633 C CA . GLY A 1 79 ? 35.169 -16.063 -37.685 1.00 87.19 79 GLY A CA 1
ATOM 634 C C . GLY A 1 79 ? 34.956 -14.576 -37.959 1.00 87.19 79 GLY A C 1
ATOM 635 O O . GLY A 1 79 ? 35.903 -13.814 -38.154 1.00 87.19 79 GLY A O 1
ATOM 636 N N . ARG A 1 80 ? 33.689 -14.150 -38.008 1.00 90.25 80 ARG A N 1
ATOM 637 C CA . ARG A 1 80 ? 33.299 -12.759 -38.273 1.00 90.25 80 ARG A CA 1
ATOM 638 C C . ARG A 1 80 ? 32.513 -12.201 -37.107 1.00 90.25 80 ARG A C 1
ATOM 640 O O . ARG A 1 80 ? 31.411 -12.669 -36.841 1.00 90.25 80 ARG A O 1
ATOM 647 N N . TRP A 1 81 ? 33.038 -11.149 -36.498 1.00 88.50 81 TRP A N 1
ATOM 648 C CA . TRP A 1 81 ? 32.500 -10.569 -35.277 1.00 88.50 81 TRP A CA 1
ATOM 649 C C . TRP A 1 81 ? 32.059 -9.124 -35.498 1.00 88.50 81 TRP A C 1
ATOM 651 O O . TRP A 1 81 ? 32.805 -8.279 -35.995 1.00 88.50 81 TRP A O 1
ATOM 661 N N . PHE A 1 82 ? 30.826 -8.825 -35.117 1.00 87.56 82 PHE A N 1
ATOM 662 C CA . PHE A 1 82 ? 30.314 -7.472 -34.986 1.00 87.56 82 PHE A CA 1
ATOM 663 C C . PHE A 1 82 ? 30.539 -7.000 -33.556 1.00 87.56 82 PHE A C 1
ATOM 665 O O . PHE A 1 82 ? 30.121 -7.681 -32.628 1.00 87.56 82 PHE A O 1
ATOM 672 N N . ALA A 1 83 ? 31.146 -5.826 -33.375 1.00 87.81 83 ALA A N 1
ATOM 673 C CA . ALA A 1 83 ? 31.369 -5.244 -32.052 1.00 87.81 83 ALA A CA 1
ATOM 674 C C . ALA A 1 83 ? 30.748 -3.849 -31.927 1.00 87.81 83 ALA A C 1
ATOM 676 O O . ALA A 1 83 ? 31.103 -2.949 -32.690 1.00 87.81 83 ALA A O 1
ATOM 677 N N . ASP A 1 84 ? 29.889 -3.643 -30.935 1.00 85.31 84 ASP A N 1
ATOM 678 C CA . ASP A 1 84 ? 29.405 -2.342 -30.473 1.00 85.31 84 ASP A CA 1
ATOM 679 C C . ASP A 1 84 ? 29.808 -2.157 -29.008 1.00 85.31 84 ASP A C 1
ATOM 681 O O . ASP A 1 84 ? 29.387 -2.922 -28.139 1.00 85.31 84 ASP A O 1
ATOM 685 N N . LEU A 1 85 ? 30.664 -1.170 -28.752 1.00 87.69 85 LEU A N 1
ATOM 686 C CA . LEU A 1 85 ? 31.290 -0.936 -27.456 1.00 87.69 85 LEU A CA 1
ATOM 687 C C . LEU A 1 85 ? 31.082 0.524 -27.056 1.00 87.69 85 LEU A C 1
ATOM 689 O O . LEU A 1 85 ? 31.454 1.423 -27.810 1.00 87.69 85 LEU A O 1
ATOM 693 N N . THR A 1 86 ? 30.525 0.762 -25.872 1.00 86.25 86 THR A N 1
ATOM 694 C CA . THR A 1 86 ? 30.387 2.096 -25.279 1.00 86.25 86 THR A CA 1
ATOM 695 C C . THR A 1 86 ? 30.475 2.034 -23.757 1.00 86.25 86 THR A C 1
ATOM 697 O O . THR A 1 86 ? 29.976 1.097 -23.136 1.00 86.25 86 THR A O 1
ATOM 700 N N . SER A 1 87 ? 31.111 3.030 -23.146 1.00 86.25 87 SER A N 1
ATOM 701 C CA . SER A 1 87 ? 31.219 3.198 -21.691 1.00 86.25 87 SER A CA 1
ATOM 702 C C . SER A 1 87 ? 31.098 4.675 -21.353 1.00 86.25 87 SER A C 1
ATOM 704 O O . SER A 1 87 ? 31.617 5.504 -22.092 1.00 86.25 87 SER A O 1
ATOM 706 N N . SER A 1 88 ? 30.475 5.025 -20.232 1.00 80.88 88 SER A N 1
ATOM 707 C CA . SER A 1 88 ? 30.580 6.377 -19.659 1.00 80.88 88 SER A CA 1
ATOM 708 C C . SER A 1 88 ? 31.843 6.551 -18.811 1.00 80.88 88 SER A C 1
ATOM 710 O O . SER A 1 88 ? 32.258 7.672 -18.539 1.00 80.88 88 SER A O 1
ATOM 712 N N . ASN A 1 89 ? 32.468 5.450 -18.382 1.00 79.75 89 ASN A N 1
ATOM 713 C CA . ASN A 1 89 ? 33.619 5.464 -17.488 1.00 79.75 89 ASN A CA 1
ATOM 714 C C . ASN A 1 89 ? 34.949 5.448 -18.278 1.00 79.75 89 ASN A C 1
ATOM 716 O O . ASN A 1 89 ? 35.176 4.510 -19.057 1.00 79.75 89 ASN A O 1
ATOM 720 N N . PRO A 1 90 ? 35.843 6.441 -18.080 1.00 77.56 90 PRO A N 1
ATOM 721 C CA . PRO A 1 90 ? 37.175 6.464 -18.691 1.00 77.56 90 PRO A CA 1
ATOM 722 C C . PRO A 1 90 ? 38.186 5.538 -17.998 1.00 77.56 90 PRO A C 1
ATOM 724 O O . PRO A 1 90 ? 39.239 5.252 -18.568 1.00 77.56 90 PRO A O 1
ATOM 727 N N . GLY A 1 91 ? 37.891 5.080 -16.780 1.00 81.06 91 GLY A N 1
ATOM 728 C CA . GLY A 1 91 ? 38.771 4.247 -15.967 1.00 81.06 91 GLY A CA 1
ATOM 729 C C . GLY A 1 91 ? 38.569 2.733 -16.134 1.00 81.06 91 GLY A C 1
ATOM 730 O O . GLY A 1 91 ? 37.798 2.279 -16.989 1.00 81.06 91 GLY A O 1
ATOM 731 N N . PRO A 1 92 ? 39.259 1.931 -15.300 1.00 76.06 92 PRO A N 1
ATOM 732 C CA . PRO A 1 92 ? 39.051 0.488 -15.240 1.00 76.06 92 PRO A CA 1
ATOM 733 C C . PRO A 1 92 ? 37.609 0.139 -14.833 1.00 76.06 92 PRO A C 1
ATOM 735 O O . PRO A 1 92 ? 36.994 0.882 -14.065 1.00 76.06 92 PRO A O 1
ATOM 738 N N . PRO A 1 93 ? 37.072 -1.005 -15.297 1.00 80.50 93 PRO A N 1
ATOM 739 C CA . PRO A 1 93 ? 37.726 -2.002 -16.154 1.00 80.50 93 PRO A CA 1
ATOM 740 C C . PRO A 1 93 ? 37.635 -1.694 -17.662 1.00 80.50 93 PRO A C 1
ATOM 742 O O . PRO A 1 93 ? 38.242 -2.399 -18.461 1.00 80.50 93 PRO A O 1
ATOM 745 N N . TYR A 1 94 ? 36.883 -0.666 -18.063 1.00 84.88 94 TYR A N 1
ATOM 746 C CA . TYR A 1 94 ? 36.437 -0.508 -19.450 1.00 84.88 94 TYR A CA 1
ATOM 747 C C . TYR A 1 94 ? 37.395 0.298 -20.331 1.00 84.88 94 TYR A C 1
ATOM 749 O O . TYR A 1 94 ? 37.660 -0.112 -21.459 1.00 84.88 94 TYR A O 1
ATOM 757 N N . TYR A 1 95 ? 37.914 1.435 -19.843 1.00 84.06 95 TYR A N 1
ATOM 758 C CA . TYR A 1 95 ? 38.838 2.313 -20.587 1.00 84.06 95 TYR A CA 1
ATOM 759 C C . TYR A 1 95 ? 38.388 2.625 -22.031 1.00 84.06 95 TYR A C 1
ATOM 761 O O . TYR A 1 95 ? 39.195 2.689 -22.962 1.00 84.06 95 TYR A O 1
ATOM 769 N N . MET A 1 96 ? 37.080 2.770 -22.228 1.00 86.94 96 MET A N 1
ATOM 770 C CA . MET A 1 96 ? 36.455 2.976 -23.537 1.00 86.94 96 MET A CA 1
ATOM 771 C C . MET A 1 96 ? 35.347 4.026 -23.452 1.00 86.94 96 MET A C 1
ATOM 773 O O . MET A 1 96 ? 34.257 3.843 -23.991 1.00 86.94 96 MET A O 1
ATOM 777 N N . ALA A 1 97 ? 35.627 5.112 -22.723 1.00 86.12 97 ALA A N 1
ATOM 778 C CA . ALA A 1 97 ? 34.695 6.221 -22.586 1.00 86.12 97 ALA A CA 1
ATOM 779 C C . ALA A 1 97 ? 34.240 6.725 -23.964 1.00 86.12 97 ALA A C 1
ATOM 781 O O . ALA A 1 97 ? 35.064 6.947 -24.860 1.00 86.12 97 ALA A O 1
ATOM 782 N N . TYR A 1 98 ? 32.930 6.894 -24.133 1.00 86.31 98 TYR A N 1
ATOM 783 C CA . TYR A 1 98 ? 32.380 7.539 -25.312 1.00 86.31 98 TYR A CA 1
ATOM 784 C C . TYR A 1 98 ? 32.742 9.024 -25.320 1.00 86.31 98 TYR A C 1
ATOM 786 O O . TYR A 1 98 ? 32.948 9.658 -24.287 1.00 86.31 98 TYR A O 1
ATOM 794 N N . ARG A 1 99 ? 32.785 9.578 -26.525 1.00 86.25 99 ARG A N 1
ATOM 795 C CA . ARG A 1 99 ? 32.890 11.008 -26.797 1.00 86.25 99 ARG A CA 1
ATOM 796 C C . ARG A 1 99 ? 31.542 11.489 -27.304 1.00 86.25 99 ARG A C 1
ATOM 798 O O . ARG A 1 99 ? 30.862 10.750 -28.022 1.00 86.25 99 ARG A O 1
ATOM 805 N N . MET A 1 100 ? 31.159 12.697 -26.914 1.00 86.00 100 MET A N 1
ATOM 806 C CA . MET A 1 100 ? 29.880 13.300 -27.274 1.00 86.00 100 MET A CA 1
ATOM 807 C C . MET A 1 100 ? 30.105 14.481 -28.216 1.00 86.00 100 MET A C 1
ATOM 809 O O . MET A 1 100 ? 30.942 15.339 -27.956 1.00 86.00 100 MET A O 1
ATOM 813 N N . PHE A 1 101 ? 29.324 14.539 -29.287 1.00 86.56 101 PHE A N 1
ATOM 814 C CA . PHE A 1 101 ? 29.319 15.634 -30.249 1.00 86.56 101 PHE A CA 1
ATOM 815 C C . PHE A 1 101 ? 27.917 16.220 -30.327 1.00 86.56 101 PHE A C 1
ATOM 817 O O . PHE A 1 101 ? 26.946 15.483 -30.493 1.00 86.56 101 PHE A O 1
ATOM 824 N N . ASP A 1 102 ? 27.799 17.535 -30.213 1.00 82.44 102 ASP A N 1
ATOM 825 C CA . ASP A 1 102 ? 26.533 18.221 -30.445 1.00 82.44 102 ASP A CA 1
ATOM 826 C C . ASP A 1 102 ? 26.248 18.229 -31.952 1.00 82.44 102 ASP A C 1
ATOM 828 O O . ASP A 1 102 ? 27.053 18.700 -32.755 1.00 82.44 102 ASP A O 1
ATOM 832 N N . THR A 1 103 ? 25.106 17.672 -32.348 1.00 79.81 103 THR A N 1
ATOM 833 C CA . THR A 1 103 ? 24.739 17.542 -33.766 1.00 79.81 103 THR A CA 1
ATOM 834 C C . THR A 1 103 ? 24.392 18.882 -34.412 1.00 79.81 103 THR A C 1
ATOM 836 O O . THR A 1 103 ? 24.514 19.006 -35.630 1.00 79.81 103 THR A O 1
ATOM 839 N N . MET A 1 104 ? 24.003 19.888 -33.622 1.00 79.81 104 MET A N 1
ATOM 840 C CA . MET A 1 104 ? 23.643 21.215 -34.123 1.00 79.81 104 MET A CA 1
ATOM 841 C C . MET A 1 104 ? 24.877 22.086 -34.351 1.00 79.81 104 MET A C 1
ATOM 843 O O . MET A 1 104 ? 24.975 22.758 -35.378 1.00 79.81 104 MET A O 1
ATOM 847 N N . SER A 1 105 ? 25.823 22.083 -33.408 1.00 83.25 105 SER A N 1
ATOM 848 C CA . SER A 1 105 ? 27.065 22.861 -33.527 1.00 83.25 105 SER A CA 1
ATOM 849 C C . SER A 1 105 ? 28.196 22.109 -34.235 1.00 83.25 105 SER A C 1
ATOM 851 O O . SER A 1 105 ? 29.131 22.738 -34.729 1.00 83.25 105 SER A O 1
ATOM 853 N N . GLY A 1 106 ? 28.133 20.776 -34.294 1.00 82.81 106 GLY A N 1
ATOM 854 C CA . GLY A 1 106 ? 29.194 19.916 -34.824 1.00 82.81 106 GLY A CA 1
ATOM 855 C C . GLY A 1 106 ? 30.447 19.861 -33.945 1.00 82.81 106 GLY A C 1
ATOM 856 O O . GLY A 1 106 ? 31.457 19.291 -34.360 1.00 82.81 106 GLY A O 1
ATOM 857 N N . LEU A 1 107 ? 30.407 20.464 -32.753 1.00 87.69 107 LEU A N 1
ATOM 858 C CA . LEU A 1 107 ? 31.532 20.526 -31.828 1.00 87.69 107 LEU A CA 1
ATOM 859 C C . LEU A 1 107 ? 31.466 19.387 -30.810 1.00 87.69 107 LEU A C 1
ATOM 861 O O . LEU A 1 107 ? 30.393 18.926 -30.415 1.00 87.69 107 LEU A O 1
ATOM 865 N N . GLU A 1 108 ? 32.641 18.940 -30.377 1.00 87.31 108 GLU A N 1
ATOM 866 C CA . GLU A 1 108 ? 32.752 18.012 -29.259 1.00 87.31 108 GLU A CA 1
ATOM 867 C C . GLU A 1 108 ? 32.371 18.712 -27.953 1.00 87.31 108 GLU A C 1
ATOM 869 O O . GLU A 1 108 ? 32.796 19.839 -27.689 1.00 87.31 108 GLU A O 1
ATOM 874 N N . VAL A 1 109 ? 31.573 18.030 -27.138 1.00 85.00 109 VAL A N 1
ATOM 875 C CA . VAL A 1 109 ? 31.204 18.489 -25.801 1.00 85.00 109 VAL A CA 1
ATOM 876 C C . VAL A 1 109 ? 32.300 18.065 -24.828 1.00 85.00 109 VAL A C 1
ATOM 878 O O . VAL A 1 109 ? 32.687 16.897 -24.797 1.00 85.00 109 VAL A O 1
ATOM 881 N N . ASP A 1 110 ? 32.799 19.004 -24.023 1.00 82.00 110 ASP A N 1
ATOM 882 C CA . ASP A 1 110 ? 33.722 18.671 -22.940 1.00 82.00 110 ASP A CA 1
ATOM 883 C C . ASP A 1 110 ? 32.971 17.933 -21.822 1.00 82.00 110 ASP A C 1
ATOM 885 O O . ASP A 1 110 ? 32.161 18.517 -21.106 1.00 82.00 110 ASP A O 1
ATOM 889 N N . CYS A 1 111 ? 33.252 16.637 -21.689 1.00 76.50 111 CYS A N 1
ATOM 890 C CA . CYS A 1 111 ? 32.673 15.756 -20.678 1.00 76.50 111 CYS A CA 1
ATOM 891 C C . CYS A 1 111 ? 33.557 15.609 -19.429 1.00 76.50 111 CYS A C 1
ATOM 893 O O . CYS A 1 111 ? 33.427 14.621 -18.702 1.00 76.50 111 CYS A O 1
ATOM 895 N N . SER A 1 112 ? 34.480 16.546 -19.181 1.00 73.19 112 SER A N 1
ATOM 896 C CA . SER A 1 112 ? 35.323 16.557 -17.977 1.00 73.19 112 SER A CA 1
ATOM 897 C C . SER A 1 112 ? 34.498 16.543 -16.684 1.00 73.19 112 SER A C 1
ATOM 899 O O . SER A 1 112 ? 34.870 15.872 -15.718 1.00 73.19 112 SER A O 1
ATOM 901 N N . ASN A 1 113 ? 33.336 17.202 -16.688 1.00 70.88 113 ASN A N 1
ATOM 902 C CA . ASN A 1 113 ? 32.276 16.990 -15.713 1.00 70.88 113 ASN A CA 1
ATOM 903 C C . ASN A 1 113 ? 31.221 16.043 -16.298 1.00 70.88 113 ASN A C 1
ATOM 905 O O . ASN A 1 113 ? 30.513 16.376 -17.248 1.00 70.88 113 ASN A O 1
ATOM 909 N N . GLN A 1 114 ? 31.079 14.863 -15.697 1.00 67.56 114 GLN A N 1
ATOM 910 C CA . GLN A 1 114 ? 30.192 13.815 -16.201 1.00 67.56 114 GLN A CA 1
ATOM 911 C C . GLN A 1 114 ? 28.724 14.265 -16.310 1.00 67.56 114 GLN A C 1
ATOM 913 O O . GLN A 1 114 ? 27.997 13.748 -17.154 1.00 67.56 114 GLN A O 1
ATOM 918 N N . GLN A 1 115 ? 28.302 15.249 -15.503 1.00 68.38 115 GLN A N 1
ATOM 919 C CA . GLN A 1 115 ? 26.951 15.821 -15.539 1.00 68.38 115 GLN A CA 1
ATOM 920 C C . GLN A 1 115 ? 26.614 16.521 -16.862 1.00 68.38 115 GLN A C 1
ATOM 922 O O . GLN A 1 115 ? 25.461 16.475 -17.286 1.00 68.38 115 GLN A O 1
ATOM 927 N N . ASP A 1 116 ? 27.608 17.106 -17.534 1.00 69.12 116 ASP A N 1
ATOM 928 C CA . ASP A 1 116 ? 27.413 17.881 -18.767 1.00 69.12 116 ASP A CA 1
ATOM 929 C C . ASP A 1 116 ? 27.187 16.990 -20.000 1.00 69.12 116 ASP A C 1
ATOM 931 O O . ASP A 1 116 ? 26.721 17.464 -21.039 1.00 69.12 116 ASP A O 1
ATOM 935 N N . CYS A 1 117 ? 27.469 15.691 -19.859 1.00 73.25 117 CYS A N 1
ATOM 936 C CA . CYS A 1 117 ? 27.329 14.671 -20.895 1.00 73.25 117 CYS A CA 1
ATOM 937 C C . CYS A 1 117 ? 26.403 13.514 -20.490 1.00 73.25 117 CYS A C 1
ATOM 939 O O . CYS A 1 117 ? 26.488 12.419 -21.063 1.00 73.25 117 CYS A O 1
ATOM 941 N N . LEU A 1 118 ? 25.525 13.737 -19.508 1.00 69.75 118 LEU A N 1
ATOM 942 C CA . LEU A 1 118 ? 24.431 12.813 -19.210 1.00 69.75 118 LEU A CA 1
ATOM 943 C C . LEU A 1 118 ? 23.388 12.854 -20.327 1.00 69.75 118 LEU A C 1
ATOM 945 O O . LEU A 1 118 ? 23.231 13.860 -21.013 1.00 69.75 118 LEU A O 1
ATOM 949 N N . ALA A 1 119 ? 22.697 11.733 -20.533 1.00 68.31 119 ALA A N 1
ATOM 950 C CA . ALA A 1 119 ? 21.549 11.718 -21.439 1.00 68.31 119 ALA A CA 1
ATOM 951 C C . ALA A 1 119 ? 20.400 12.518 -20.815 1.00 68.31 119 ALA A C 1
ATOM 953 O O . ALA A 1 119 ? 20.318 12.612 -19.582 1.00 68.31 119 ALA A O 1
ATOM 954 N N . GLU A 1 120 ? 19.523 13.085 -21.647 1.00 70.12 120 GLU A N 1
ATOM 955 C CA . GLU A 1 120 ? 18.317 13.716 -21.121 1.00 70.12 120 GLU A CA 1
ATOM 956 C C . GLU A 1 120 ? 17.505 12.694 -20.308 1.00 70.12 120 GLU A C 1
ATOM 958 O O . GLU A 1 120 ? 17.474 11.499 -20.631 1.00 70.12 120 GLU A O 1
ATOM 963 N N . PRO A 1 121 ? 16.873 13.126 -19.202 1.00 72.38 121 PRO A N 1
ATOM 964 C CA . PRO A 1 121 ? 16.103 12.211 -18.389 1.00 72.38 121 PRO A CA 1
ATOM 965 C C . PRO A 1 121 ? 14.903 11.697 -19.170 1.00 72.38 121 PRO A C 1
ATOM 967 O O . PRO A 1 121 ? 14.129 12.475 -19.740 1.00 72.38 121 PRO A O 1
ATOM 970 N N . LYS A 1 122 ? 14.671 10.390 -19.103 1.00 75.12 122 LYS A N 1
ATOM 971 C CA . LYS A 1 122 ? 13.424 9.821 -19.597 1.00 75.12 122 LYS A CA 1
ATOM 972 C C . LYS A 1 122 ? 12.297 10.228 -18.657 1.00 75.12 122 LYS A C 1
ATOM 974 O O . LYS A 1 122 ? 12.361 9.999 -17.451 1.00 75.12 122 LYS A O 1
ATOM 979 N N . VAL A 1 123 ? 11.262 10.856 -19.208 1.00 76.75 123 VAL A N 1
ATOM 980 C CA . VAL A 1 123 ? 10.134 11.367 -18.422 1.00 76.75 123 VAL A CA 1
ATOM 981 C C . VAL A 1 123 ? 8.912 10.482 -18.627 1.00 76.75 123 VAL A C 1
ATOM 983 O O . VAL A 1 123 ? 8.235 10.568 -19.649 1.00 76.75 123 VAL A O 1
ATOM 986 N N . ASN A 1 124 ? 8.582 9.681 -17.617 1.00 81.00 124 ASN A N 1
ATOM 987 C CA . ASN A 1 124 ? 7.367 8.872 -17.591 1.00 81.00 124 ASN A CA 1
ATOM 988 C C . ASN A 1 124 ? 6.281 9.608 -16.793 1.00 81.00 124 ASN A C 1
ATOM 990 O O . ASN A 1 124 ? 6.467 9.940 -15.622 1.00 81.00 124 ASN A O 1
ATOM 994 N N . ARG A 1 125 ? 5.130 9.885 -17.418 1.00 84.19 125 ARG A N 1
ATOM 995 C CA . ARG A 1 125 ? 4.002 10.584 -16.777 1.00 84.19 125 ARG A CA 1
ATOM 996 C C . ARG A 1 125 ? 2.801 9.661 -16.620 1.00 84.19 125 ARG A C 1
ATOM 998 O O . ARG A 1 125 ? 2.386 9.019 -17.582 1.00 84.19 125 ARG A O 1
ATOM 1005 N N . TRP A 1 126 ? 2.203 9.674 -15.430 1.00 85.50 126 TRP A N 1
ATOM 1006 C CA . TRP A 1 126 ? 0.879 9.109 -15.181 1.00 85.50 126 TRP A CA 1
ATOM 1007 C C . TRP A 1 126 ? -0.091 10.237 -14.815 1.00 85.50 126 TRP A C 1
ATOM 1009 O O . TRP A 1 126 ? -0.175 10.702 -13.671 1.00 85.50 126 TRP A O 1
ATOM 1019 N N . GLY A 1 127 ? -0.812 10.712 -15.831 1.00 85.19 127 GLY A N 1
ATOM 1020 C CA . GLY A 1 127 ? -1.660 11.895 -15.743 1.00 85.19 127 GLY A CA 1
ATOM 1021 C C . GLY A 1 127 ? -0.867 13.144 -15.358 1.00 85.19 127 GLY A C 1
ATOM 1022 O O . GLY A 1 127 ? 0.320 13.271 -15.644 1.00 85.19 127 GLY A O 1
ATOM 1023 N N . THR A 1 128 ? -1.530 14.078 -14.680 1.00 82.62 128 THR A N 1
ATOM 1024 C CA . THR A 1 128 ? -0.903 15.316 -14.192 1.00 82.62 128 THR A CA 1
ATOM 1025 C C . THR A 1 128 ? -0.262 15.165 -12.812 1.00 82.62 128 THR A C 1
ATOM 1027 O O . THR A 1 128 ? 0.423 16.079 -12.366 1.00 82.62 128 THR A O 1
ATOM 1030 N N . LYS A 1 129 ? -0.518 14.053 -12.110 1.00 81.31 129 LYS A N 1
ATOM 1031 C CA . LYS A 1 129 ? -0.173 13.894 -10.688 1.00 81.31 129 LYS A CA 1
ATOM 1032 C C . LYS A 1 129 ? 1.167 13.215 -10.454 1.00 81.31 129 LYS A C 1
ATOM 1034 O O . LYS A 1 129 ? 1.794 13.505 -9.442 1.00 81.31 129 LYS A O 1
ATOM 1039 N N . PHE A 1 130 ? 1.582 12.324 -11.348 1.00 84.94 130 PHE A N 1
ATOM 1040 C CA . PHE A 1 130 ? 2.765 11.492 -11.164 1.00 84.94 130 PHE A CA 1
ATOM 1041 C C . PHE A 1 130 ? 3.714 11.698 -12.329 1.00 84.94 130 PHE A C 1
ATOM 1043 O O . PHE A 1 130 ? 3.325 11.619 -13.498 1.00 84.94 130 PHE A O 1
ATOM 1050 N N . THR A 1 131 ? 4.964 11.988 -12.012 1.00 83.00 131 THR A N 1
ATOM 1051 C CA . THR A 1 131 ? 6.023 12.126 -13.004 1.00 83.00 131 THR A CA 1
ATOM 1052 C C . THR A 1 131 ? 7.280 11.483 -12.459 1.00 83.00 131 THR A C 1
ATOM 1054 O O . THR A 1 131 ? 7.733 11.852 -11.381 1.00 83.00 131 THR A O 1
ATOM 1057 N N . THR A 1 132 ? 7.838 10.549 -13.212 1.00 81.94 132 THR A N 1
ATOM 1058 C CA . THR A 1 132 ? 9.129 9.932 -12.926 1.00 81.94 132 THR A CA 1
ATOM 1059 C C . THR A 1 132 ? 10.127 10.445 -13.947 1.00 81.94 132 THR A C 1
ATOM 1061 O O . THR A 1 132 ? 9.862 10.397 -15.149 1.00 81.94 132 THR A O 1
ATOM 1064 N N . TYR A 1 133 ? 11.243 10.968 -13.458 1.00 81.38 133 TYR A N 1
ATOM 1065 C CA . TYR A 1 133 ? 12.400 11.344 -14.255 1.00 81.38 133 TYR A CA 1
ATOM 1066 C C . TYR A 1 133 ? 13.475 10.289 -14.027 1.00 81.38 133 TYR A C 1
ATOM 1068 O O . TYR A 1 133 ? 13.949 10.146 -12.904 1.00 81.38 133 TYR A O 1
ATOM 1076 N N . GLU A 1 134 ? 13.844 9.559 -15.066 1.00 77.62 134 GLU A N 1
ATOM 1077 C CA . GLU A 1 134 ? 14.897 8.547 -15.012 1.00 77.62 134 GLU A CA 1
ATOM 1078 C C . GLU A 1 134 ? 16.165 9.169 -15.600 1.00 77.62 134 GLU A C 1
ATOM 1080 O O . GLU A 1 134 ? 16.224 9.455 -16.796 1.00 77.62 134 GLU A O 1
ATOM 1085 N N . TYR A 1 135 ? 17.163 9.423 -14.757 1.00 75.81 135 TYR A N 1
ATOM 1086 C CA . TYR A 1 135 ? 18.448 10.000 -15.147 1.00 75.81 135 TYR A CA 1
ATOM 1087 C C . TYR A 1 135 ? 19.473 8.879 -15.359 1.00 75.81 135 TYR A C 1
ATOM 1089 O O . TYR A 1 135 ? 19.957 8.299 -14.381 1.00 75.81 135 TYR A O 1
ATOM 1097 N N . PRO A 1 136 ? 19.841 8.543 -16.605 1.00 71.50 136 PRO A N 1
ATOM 1098 C CA . PRO A 1 136 ? 20.920 7.594 -16.864 1.00 71.50 136 PRO A CA 1
ATOM 1099 C C . PRO A 1 136 ? 22.279 8.234 -16.529 1.00 71.50 136 PRO A C 1
ATOM 1101 O O . PRO A 1 136 ? 22.777 9.079 -17.268 1.00 71.50 136 PRO A O 1
ATOM 1104 N N . HIS A 1 137 ? 22.897 7.831 -15.414 1.00 69.44 137 HIS A N 1
ATOM 1105 C CA . HIS A 1 137 ? 24.186 8.370 -14.955 1.00 69.44 137 HIS A CA 1
ATOM 1106 C C . HIS A 1 137 ? 25.400 7.644 -15.530 1.00 69.44 137 HIS A C 1
ATOM 1108 O O . HIS A 1 137 ? 26.398 8.275 -15.874 1.00 69.44 137 HIS A O 1
ATOM 1114 N N . ASN A 1 138 ? 25.320 6.317 -15.634 1.00 72.00 138 ASN A N 1
ATOM 1115 C CA . ASN A 1 138 ? 26.352 5.508 -16.270 1.00 72.00 138 ASN A CA 1
ATOM 1116 C C . ASN A 1 138 ? 25.719 4.530 -17.242 1.00 72.00 138 ASN A C 1
ATOM 1118 O O . ASN A 1 138 ? 24.658 3.964 -16.963 1.00 72.00 138 ASN A O 1
ATOM 1122 N N . LEU A 1 139 ? 26.401 4.326 -18.361 1.00 76.50 139 LEU A N 1
ATOM 1123 C CA . LEU A 1 139 ? 26.003 3.402 -19.406 1.00 76.50 139 LEU A CA 1
ATOM 1124 C C . LEU A 1 139 ? 27.252 2.691 -19.915 1.00 76.50 139 LEU A C 1
ATOM 1126 O O . LEU A 1 139 ? 28.069 3.291 -20.613 1.00 76.50 139 LEU A O 1
ATOM 1130 N N . ASN A 1 140 ? 27.367 1.407 -19.599 1.00 84.88 140 ASN A N 1
ATOM 1131 C CA . ASN A 1 140 ? 28.346 0.514 -20.197 1.00 84.88 140 ASN A CA 1
ATOM 1132 C C . ASN A 1 140 ? 27.577 -0.512 -21.022 1.00 84.88 140 ASN A C 1
ATOM 1134 O O . ASN A 1 140 ? 26.702 -1.208 -20.514 1.00 84.88 140 ASN A O 1
ATOM 1138 N N . SER A 1 141 ? 27.869 -0.591 -22.312 1.00 85.75 141 SER A N 1
ATOM 1139 C CA . SER A 1 141 ? 27.221 -1.522 -23.223 1.00 85.75 141 SER A CA 1
ATOM 1140 C C . SER A 1 141 ? 28.271 -2.111 -24.149 1.00 85.75 141 SER A C 1
ATOM 1142 O O . SER A 1 141 ? 28.984 -1.398 -24.853 1.00 85.75 141 SER A O 1
ATOM 1144 N N . ILE A 1 142 ? 28.374 -3.430 -24.093 1.00 87.94 142 ILE A N 1
ATOM 1145 C CA . ILE A 1 142 ? 29.329 -4.257 -24.812 1.00 87.94 142 ILE A CA 1
ATOM 1146 C C . ILE A 1 142 ? 28.503 -5.311 -25.520 1.00 87.94 142 ILE A C 1
ATOM 1148 O O . ILE A 1 142 ? 27.850 -6.125 -24.872 1.00 87.94 142 ILE A O 1
ATOM 1152 N N . ALA A 1 143 ? 28.530 -5.301 -26.839 1.00 87.94 143 ALA A N 1
ATOM 1153 C CA . ALA A 1 143 ? 27.926 -6.340 -27.646 1.00 87.94 143 ALA A CA 1
ATOM 1154 C C . ALA A 1 143 ? 28.939 -6.755 -28.706 1.00 87.94 143 ALA A C 1
ATOM 1156 O O . ALA A 1 143 ? 29.166 -6.017 -29.663 1.00 87.94 143 ALA A O 1
ATOM 1157 N N . ILE A 1 144 ? 29.558 -7.918 -28.525 1.00 89.12 144 ILE A N 1
ATOM 1158 C CA . ILE A 1 144 ? 30.402 -8.556 -29.532 1.00 89.12 144 ILE A CA 1
ATOM 1159 C C . ILE A 1 144 ? 29.728 -9.862 -29.917 1.00 89.12 144 ILE A C 1
ATOM 1161 O O . ILE A 1 144 ? 29.569 -10.728 -29.067 1.00 89.12 144 ILE A O 1
ATOM 1165 N N . GLN A 1 145 ? 29.314 -10.008 -31.168 1.00 89.12 145 GLN A N 1
ATOM 1166 C CA . GLN A 1 145 ? 28.564 -11.179 -31.616 1.00 89.12 145 GLN A CA 1
ATOM 1167 C C . GLN A 1 145 ? 28.920 -11.567 -33.045 1.00 89.12 145 GLN A C 1
ATOM 1169 O O . GLN A 1 145 ? 29.234 -10.705 -33.867 1.00 89.12 145 GLN A O 1
ATOM 1174 N N . ASP A 1 146 ? 28.845 -12.853 -33.349 1.00 87.94 146 ASP A N 1
ATOM 1175 C CA . ASP A 1 146 ? 28.981 -13.365 -34.705 1.00 87.94 146 ASP A CA 1
ATOM 1176 C C . ASP A 1 146 ? 27.658 -13.284 -35.497 1.00 87.94 146 ASP A C 1
ATOM 1178 O O . ASP A 1 146 ? 26.648 -12.733 -35.045 1.00 87.94 146 ASP A O 1
ATOM 1182 N N . GLY A 1 147 ? 27.653 -13.836 -36.714 1.00 80.44 147 GLY A N 1
ATOM 1183 C CA . GLY A 1 147 ? 26.455 -13.909 -37.559 1.00 80.44 147 GLY A CA 1
ATOM 1184 C C . GLY A 1 147 ? 25.334 -14.815 -37.023 1.00 80.44 147 GLY A C 1
ATOM 1185 O O . GLY A 1 147 ? 24.231 -14.778 -37.565 1.00 80.44 147 GLY A O 1
ATOM 1186 N N . LEU A 1 148 ? 25.599 -15.610 -35.983 1.00 81.88 148 LEU A N 1
ATOM 1187 C CA . LEU A 1 148 ? 24.65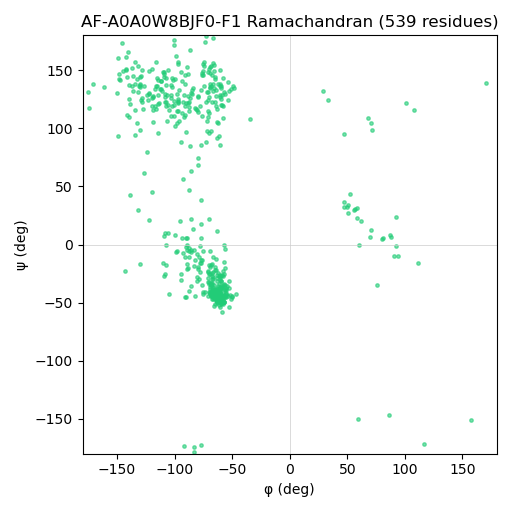0 -16.496 -35.303 1.00 81.88 148 LEU A CA 1
ATOM 1188 C C . LEU A 1 148 ? 24.219 -15.944 -33.931 1.00 81.88 148 LEU A C 1
ATOM 1190 O O . LEU A 1 148 ? 23.557 -16.653 -33.174 1.00 81.88 148 LEU A O 1
ATOM 1194 N N . SER A 1 149 ? 24.573 -14.692 -33.611 1.00 79.12 149 SER A N 1
ATOM 1195 C CA . SER A 1 149 ? 24.338 -14.055 -32.306 1.00 79.12 149 SER A CA 1
ATOM 1196 C C . SER A 1 149 ? 25.046 -14.743 -31.131 1.00 79.12 149 SER A C 1
ATOM 1198 O O . SER A 1 149 ? 24.681 -14.533 -29.973 1.00 79.12 149 SER A O 1
ATOM 1200 N N . TYR A 1 150 ? 26.082 -15.536 -31.403 1.00 84.06 150 TYR A N 1
ATOM 1201 C CA . TYR A 1 150 ? 26.967 -16.079 -30.384 1.00 84.06 150 TYR A CA 1
ATOM 1202 C C . TYR A 1 150 ? 28.056 -15.056 -30.049 1.00 84.06 150 TYR A C 1
ATOM 1204 O O . TYR A 1 150 ? 28.666 -14.468 -30.943 1.00 84.06 150 TYR A O 1
ATOM 1212 N N . GLY A 1 151 ? 28.309 -14.826 -28.759 1.00 85.88 151 GLY A N 1
ATOM 1213 C CA . GLY A 1 151 ? 29.374 -13.927 -28.326 1.00 85.88 151 GLY A CA 1
ATOM 1214 C C . GLY A 1 151 ? 29.197 -13.362 -26.918 1.00 85.88 151 GLY A C 1
ATOM 1215 O O . GLY A 1 151 ? 28.626 -14.000 -26.035 1.00 85.88 151 GLY A O 1
ATOM 1216 N N . LEU A 1 152 ? 29.737 -12.162 -26.710 1.00 87.62 152 LEU A N 1
ATOM 1217 C CA . LEU A 1 152 ? 29.772 -11.442 -25.443 1.00 87.62 152 LEU A CA 1
ATOM 1218 C C . LEU A 1 152 ? 28.717 -10.331 -25.424 1.00 87.62 152 LEU A C 1
ATOM 1220 O O . LEU A 1 152 ? 28.734 -9.433 -26.266 1.00 87.62 152 LEU A O 1
ATOM 1224 N N . TYR A 1 153 ? 27.866 -10.339 -24.400 1.00 85.62 153 TYR A N 1
ATOM 1225 C CA . TYR A 1 153 ? 26.937 -9.252 -24.115 1.00 85.62 153 TYR A CA 1
ATOM 1226 C C . TYR A 1 153 ? 27.060 -8.816 -22.654 1.00 85.62 153 TYR A C 1
ATOM 1228 O O . TYR A 1 153 ? 26.869 -9.620 -21.744 1.00 85.62 153 TYR A O 1
ATOM 1236 N N . LEU A 1 154 ? 27.363 -7.538 -22.434 1.00 86.06 154 LEU A N 1
ATOM 1237 C CA . LEU A 1 154 ? 27.297 -6.889 -21.127 1.00 86.06 154 LEU A CA 1
ATOM 1238 C C . LEU A 1 154 ? 26.537 -5.575 -21.275 1.00 86.06 154 LEU A C 1
ATOM 1240 O O . LEU A 1 154 ? 26.839 -4.757 -22.145 1.00 86.06 154 LEU A O 1
ATOM 1244 N N . TYR A 1 155 ? 25.573 -5.357 -20.393 1.00 83.12 155 TYR A N 1
ATOM 1245 C CA . TYR A 1 155 ? 24.880 -4.087 -20.275 1.00 83.12 155 TYR A CA 1
ATOM 1246 C C . TYR A 1 155 ? 24.780 -3.719 -18.801 1.00 83.12 155 TYR A C 1
ATOM 1248 O O . TYR A 1 155 ? 24.120 -4.407 -18.024 1.00 83.12 155 TYR A O 1
ATOM 1256 N N . GLU A 1 156 ? 25.434 -2.629 -18.425 1.00 82.44 156 GLU A N 1
ATOM 1257 C CA . GLU A 1 156 ? 25.360 -2.051 -17.093 1.00 82.44 156 GLU A CA 1
ATOM 1258 C C . GLU A 1 156 ? 24.870 -0.619 -17.212 1.00 82.44 156 GLU A C 1
ATOM 1260 O O . GLU A 1 156 ? 25.396 0.185 -17.984 1.00 82.44 156 GLU A O 1
ATOM 1265 N N . THR A 1 157 ? 23.873 -0.278 -16.409 1.00 78.25 157 THR A N 1
ATOM 1266 C CA . THR A 1 157 ? 23.434 1.101 -16.291 1.00 78.25 157 THR A CA 1
ATOM 1267 C C . THR A 1 157 ? 23.178 1.440 -14.837 1.00 78.25 157 THR A C 1
ATOM 1269 O O . THR A 1 157 ? 22.595 0.647 -14.099 1.00 78.25 157 THR A O 1
ATOM 1272 N N . THR A 1 158 ? 23.630 2.618 -14.419 1.00 79.19 158 THR A N 1
ATOM 1273 C CA . THR A 1 158 ? 23.214 3.205 -13.145 1.00 79.19 158 THR A CA 1
ATOM 1274 C C . THR A 1 158 ? 22.258 4.338 -13.453 1.00 79.19 158 THR A C 1
ATOM 1276 O O . THR A 1 158 ? 22.638 5.294 -14.134 1.00 79.19 158 THR A O 1
ATOM 1279 N N . GLN A 1 159 ? 21.038 4.224 -12.950 1.00 75.88 159 GLN A N 1
ATOM 1280 C CA . GLN A 1 159 ? 19.974 5.198 -13.146 1.00 75.88 159 GLN A CA 1
ATOM 1281 C C . GLN A 1 159 ? 19.640 5.836 -11.797 1.00 75.88 159 GLN A C 1
ATOM 1283 O O . GLN A 1 159 ? 19.673 5.156 -10.769 1.00 75.88 159 GLN A O 1
ATOM 1288 N N . ALA A 1 160 ? 19.370 7.138 -11.791 1.00 80.00 160 ALA A N 1
ATOM 1289 C CA . ALA A 1 160 ? 18.733 7.797 -10.660 1.00 80.00 160 ALA A CA 1
ATOM 1290 C C . ALA A 1 160 ? 17.309 8.173 -11.045 1.00 80.00 160 ALA A C 1
ATOM 1292 O O . ALA A 1 160 ? 17.099 8.933 -11.988 1.00 80.00 160 ALA A O 1
ATOM 1293 N N . ASP A 1 161 ? 16.348 7.684 -10.273 1.00 79.00 161 ASP A N 1
ATOM 1294 C CA . ASP A 1 161 ? 14.940 7.944 -10.528 1.00 79.00 161 ASP A CA 1
ATOM 1295 C C . ASP A 1 161 ? 14.433 9.009 -9.558 1.00 79.00 161 ASP A C 1
ATOM 1297 O O . ASP A 1 161 ? 14.447 8.837 -8.335 1.00 79.00 161 ASP A O 1
ATOM 1301 N N . VAL A 1 162 ? 13.971 10.133 -10.099 1.00 82.69 162 VAL A N 1
ATOM 1302 C CA . VAL A 1 162 ? 13.320 11.196 -9.333 1.00 82.69 162 VAL A CA 1
ATOM 1303 C C . VAL A 1 162 ? 11.822 11.107 -9.572 1.00 82.69 162 VAL A C 1
ATOM 1305 O O . VAL A 1 162 ? 11.324 11.419 -10.652 1.00 82.69 162 VAL A O 1
ATOM 1308 N N . VAL A 1 163 ? 11.084 10.709 -8.540 1.00 84.00 163 VAL A N 1
ATOM 1309 C CA . VAL A 1 163 ? 9.622 10.628 -8.584 1.00 84.00 163 VAL A CA 1
ATOM 1310 C C . VAL A 1 163 ? 9.017 11.893 -7.983 1.00 84.00 163 VAL A C 1
ATOM 1312 O O . VAL A 1 163 ? 9.271 12.237 -6.828 1.00 84.00 163 VAL A O 1
ATOM 1315 N N . ARG A 1 164 ? 8.156 12.565 -8.747 1.00 84.19 164 ARG A N 1
ATOM 1316 C CA . ARG A 1 164 ? 7.367 13.721 -8.318 1.00 84.19 164 ARG A CA 1
ATOM 1317 C C . ARG A 1 164 ? 5.888 13.363 -8.244 1.00 84.19 164 ARG A C 1
ATOM 1319 O O . ARG A 1 164 ? 5.324 12.813 -9.189 1.00 84.19 164 ARG A O 1
ATOM 1326 N N . ILE A 1 165 ? 5.261 13.738 -7.129 1.00 83.19 165 ILE A N 1
ATOM 1327 C CA . ILE A 1 165 ? 3.835 13.526 -6.864 1.00 83.19 165 ILE A CA 1
ATOM 1328 C C . ILE A 1 165 ? 3.186 14.857 -6.482 1.00 83.19 165 ILE A C 1
ATOM 1330 O O . ILE A 1 165 ? 3.740 15.615 -5.684 1.00 83.19 165 ILE A O 1
ATOM 1334 N N . ILE A 1 166 ? 2.004 15.127 -7.029 1.00 85.44 166 ILE A N 1
ATOM 1335 C CA . ILE A 1 166 ? 1.155 16.253 -6.631 1.00 85.44 166 ILE A CA 1
ATOM 1336 C C . ILE A 1 166 ? 0.044 15.733 -5.712 1.00 85.44 166 ILE A C 1
ATOM 1338 O O . ILE A 1 166 ? -0.732 14.855 -6.095 1.00 85.44 166 ILE A O 1
ATOM 1342 N N . TYR A 1 167 ? -0.001 16.261 -4.486 1.00 82.81 167 TYR A N 1
ATOM 1343 C CA . TYR A 1 167 ? -1.022 15.931 -3.494 1.00 82.81 167 TYR A CA 1
ATOM 1344 C C . TYR A 1 167 ? -2.250 16.822 -3.668 1.00 82.81 167 TYR A C 1
ATOM 1346 O O . TYR A 1 167 ? -2.145 18.045 -3.602 1.00 82.81 167 TYR A O 1
ATOM 1354 N N . ASP A 1 168 ? -3.412 16.191 -3.807 1.00 85.38 168 ASP A N 1
ATOM 1355 C CA . ASP A 1 168 ? -4.698 16.881 -3.854 1.00 85.38 168 ASP A CA 1
ATOM 1356 C C . ASP A 1 168 ? -5.411 16.810 -2.497 1.00 85.38 168 ASP A C 1
ATOM 1358 O O . ASP A 1 168 ? -5.016 16.071 -1.588 1.00 85.38 168 ASP A O 1
ATOM 1362 N N . TRP A 1 169 ? -6.515 17.551 -2.377 1.00 87.69 169 TRP A N 1
ATOM 1363 C CA . TRP A 1 169 ? -7.375 17.533 -1.193 1.00 87.69 169 TRP A CA 1
ATOM 1364 C C . TRP A 1 169 ? -7.909 16.122 -0.872 1.00 87.69 169 TRP A C 1
ATOM 1366 O O . TRP A 1 169 ? -8.017 15.769 0.299 1.00 87.69 169 TRP A O 1
ATOM 1376 N N . GLU A 1 170 ? -8.182 15.296 -1.891 1.00 87.81 170 GLU A N 1
ATOM 1377 C CA . GLU A 1 170 ? -8.629 13.900 -1.738 1.00 87.81 170 GLU A CA 1
ATOM 1378 C C . GLU A 1 170 ? -7.589 13.080 -0.966 1.00 87.81 170 GLU A C 1
ATOM 1380 O O . GLU A 1 170 ? -7.905 12.412 0.024 1.00 87.81 170 GLU A O 1
ATOM 1385 N N . THR A 1 171 ? -6.319 13.207 -1.366 1.00 85.81 171 THR A N 1
ATOM 1386 C CA . THR A 1 171 ? -5.195 12.546 -0.705 1.00 85.81 171 THR A CA 1
ATOM 1387 C C . THR A 1 171 ? -5.011 13.067 0.718 1.00 85.81 171 THR A C 1
ATOM 1389 O O . THR A 1 171 ? -4.730 12.281 1.621 1.00 85.81 171 THR A O 1
ATOM 1392 N N . LEU A 1 172 ? -5.202 14.371 0.949 1.00 87.88 172 LEU A N 1
ATOM 1393 C CA . LEU A 1 172 ? -5.108 14.972 2.282 1.00 87.88 172 LEU A CA 1
ATOM 1394 C C . LEU A 1 172 ? -6.167 14.405 3.239 1.00 87.88 172 LEU A C 1
ATOM 1396 O O . LEU A 1 172 ? -5.820 13.982 4.341 1.00 87.88 172 LEU A O 1
ATOM 1400 N N . VAL A 1 173 ? -7.435 14.355 2.819 1.00 87.81 173 VAL A N 1
ATOM 1401 C CA . VAL A 1 173 ? -8.548 13.830 3.635 1.00 87.81 173 VAL A CA 1
ATOM 1402 C C . VAL A 1 173 ? -8.346 12.346 3.950 1.00 87.81 173 VAL A C 1
ATOM 1404 O O . VAL A 1 173 ? -8.482 11.925 5.104 1.00 87.81 173 VAL A O 1
ATOM 1407 N N . SER A 1 174 ? -7.962 11.563 2.940 1.00 87.44 174 SER A N 1
ATOM 1408 C CA . SER A 1 174 ? -7.633 10.142 3.076 1.00 87.44 174 SER A CA 1
ATOM 1409 C C . SER A 1 174 ? -6.489 9.921 4.075 1.00 87.44 174 SER A C 1
ATOM 1411 O O . SER A 1 174 ? -6.618 9.152 5.030 1.00 87.44 174 SER A O 1
ATOM 1413 N N . ASN A 1 175 ? -5.381 10.650 3.914 1.00 89.00 175 ASN A N 1
ATOM 1414 C CA . ASN A 1 175 ? -4.214 10.529 4.787 1.00 89.00 175 ASN A CA 1
ATOM 1415 C C . ASN A 1 175 ? -4.522 10.952 6.224 1.00 89.00 175 ASN A C 1
ATOM 1417 O O . ASN A 1 175 ? -4.120 10.254 7.151 1.00 89.00 175 ASN A O 1
ATOM 1421 N N . LEU A 1 176 ? -5.260 12.048 6.424 1.00 90.00 176 LEU A N 1
ATOM 1422 C CA . LEU A 1 176 ? -5.649 12.508 7.757 1.00 90.00 176 LEU A CA 1
ATOM 1423 C C . LEU A 1 176 ? -6.486 11.449 8.485 1.00 90.00 176 LEU A C 1
ATOM 1425 O O . LEU A 1 176 ? -6.222 11.145 9.645 1.00 90.00 176 LEU A O 1
ATOM 1429 N N . SER A 1 177 ? -7.442 10.834 7.785 1.00 90.31 177 SER A N 1
ATOM 1430 C CA . SER A 1 177 ? -8.295 9.778 8.345 1.00 90.31 177 SER A CA 1
ATOM 1431 C C . SER A 1 177 ? -7.472 8.569 8.801 1.00 90.31 177 SER A C 1
ATOM 1433 O O . SER A 1 177 ? -7.666 8.057 9.904 1.00 90.31 177 SER A O 1
ATOM 1435 N N . VAL A 1 178 ? -6.499 8.146 7.988 1.00 91.50 178 VAL A N 1
ATOM 1436 C CA . VAL A 1 178 ? -5.583 7.053 8.339 1.00 91.50 178 VAL A CA 1
ATOM 1437 C C . VAL A 1 178 ? -4.665 7.430 9.497 1.00 91.50 178 VAL A C 1
ATOM 1439 O O . VAL A 1 178 ? -4.498 6.627 10.411 1.00 91.50 178 VAL A O 1
ATOM 1442 N N . ILE A 1 179 ? -4.109 8.644 9.508 1.00 91.94 179 ILE A N 1
ATOM 1443 C CA . ILE A 1 179 ? -3.252 9.132 10.598 1.00 91.94 179 ILE A CA 1
ATOM 1444 C C . ILE A 1 179 ? -3.998 9.078 11.932 1.00 91.94 179 ILE A C 1
ATOM 1446 O O . ILE A 1 179 ? -3.441 8.591 12.913 1.00 91.94 179 ILE A O 1
ATOM 1450 N N . LEU A 1 180 ? -5.261 9.506 11.971 1.00 91.44 180 LEU A N 1
ATOM 1451 C CA . LEU A 1 180 ? -6.072 9.452 13.189 1.00 91.44 180 LEU A CA 1
ATOM 1452 C C . LEU A 1 180 ? -6.258 8.012 13.685 1.00 91.44 180 LEU A C 1
ATOM 1454 O O . LEU A 1 180 ? -6.073 7.745 14.872 1.00 91.44 180 LEU A O 1
ATOM 1458 N N . VAL A 1 181 ? -6.541 7.064 12.786 1.00 93.44 181 VAL A N 1
ATOM 1459 C CA . VAL A 1 181 ? -6.632 5.634 13.133 1.00 93.44 181 VAL A CA 1
ATOM 1460 C C . VAL A 1 181 ? -5.288 5.088 13.631 1.00 93.44 181 VAL A C 1
ATOM 1462 O O . VAL A 1 181 ? -5.256 4.348 14.613 1.00 93.44 181 VAL A O 1
ATOM 1465 N N . LEU A 1 182 ? -4.171 5.459 13.001 1.00 93.69 182 LEU A N 1
ATOM 1466 C CA . LEU A 1 182 ? -2.836 5.016 13.412 1.00 93.6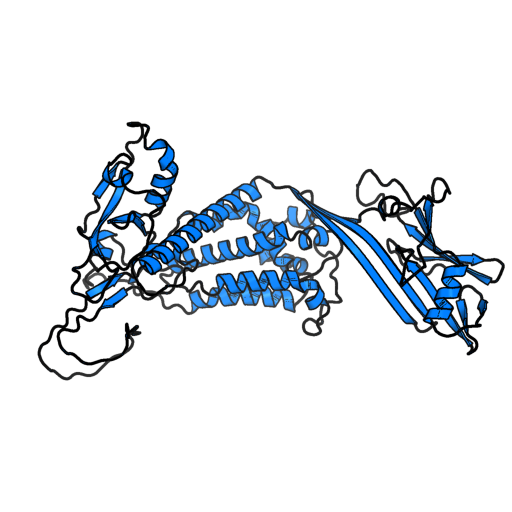9 182 LEU A CA 1
ATOM 1467 C C . LEU A 1 182 ? -2.444 5.571 14.785 1.00 93.69 182 LEU A C 1
ATOM 1469 O O . LEU A 1 182 ? -1.959 4.814 15.622 1.00 93.69 182 LEU A O 1
ATOM 1473 N N . ILE A 1 183 ? -2.698 6.856 15.050 1.00 92.81 183 ILE A N 1
ATOM 1474 C CA . ILE A 1 183 ? -2.474 7.474 16.366 1.00 92.81 183 ILE A CA 1
ATOM 1475 C C . ILE A 1 183 ? -3.283 6.728 17.427 1.00 92.81 183 ILE A C 1
ATOM 1477 O O . ILE A 1 183 ? -2.737 6.312 18.450 1.00 92.81 183 ILE A O 1
ATOM 1481 N N . ARG A 1 184 ? -4.568 6.481 17.153 1.00 92.19 184 ARG A N 1
ATOM 1482 C CA . ARG A 1 184 ? -5.463 5.715 18.026 1.00 92.19 184 ARG A CA 1
ATOM 1483 C C . ARG A 1 184 ? -4.916 4.324 18.344 1.00 92.19 184 ARG A C 1
ATOM 1485 O O . ARG A 1 184 ? -4.959 3.864 19.490 1.00 92.19 184 ARG A O 1
ATOM 1492 N N . TRP A 1 185 ? -4.397 3.651 17.324 1.00 94.19 185 TRP A N 1
ATOM 1493 C CA . TRP A 1 185 ? -3.828 2.320 17.459 1.00 94.19 185 TRP A CA 1
ATOM 1494 C C . TRP A 1 185 ? -2.542 2.342 18.294 1.00 94.19 185 TRP A C 1
ATOM 1496 O O . TRP A 1 185 ? -2.441 1.580 19.253 1.00 94.19 185 TRP A O 1
ATOM 1506 N N . ILE A 1 186 ? -1.622 3.275 18.025 1.00 93.88 186 ILE A N 1
ATOM 1507 C CA . ILE A 1 186 ? -0.384 3.472 18.800 1.00 93.88 186 ILE A CA 1
ATOM 1508 C C . ILE A 1 186 ? -0.695 3.739 20.275 1.00 93.88 186 ILE A C 1
ATOM 1510 O O . ILE A 1 186 ? -0.084 3.140 21.155 1.00 93.88 186 ILE A O 1
ATOM 1514 N N . LEU A 1 187 ? -1.673 4.590 20.572 1.00 92.38 187 LEU A N 1
ATOM 1515 C CA . LEU A 1 187 ? -2.074 4.877 21.951 1.00 92.38 187 LEU A CA 1
ATOM 1516 C C . LEU A 1 187 ? -2.635 3.645 22.664 1.00 92.38 187 LEU A C 1
ATOM 1518 O O . LEU A 1 187 ? -2.353 3.427 23.840 1.00 92.38 187 LEU A O 1
ATOM 1522 N N . SER A 1 188 ? -3.379 2.806 21.944 1.00 92.38 188 SER A N 1
ATOM 1523 C CA . SER A 1 188 ? -3.866 1.531 22.477 1.00 92.38 188 SER A CA 1
ATOM 1524 C C . SER A 1 188 ? -2.712 0.568 22.776 1.00 92.38 188 SER A C 1
ATOM 1526 O O . SER A 1 188 ? -2.720 -0.095 23.812 1.00 92.38 188 SER A O 1
ATOM 1528 N N . LEU A 1 189 ? -1.685 0.535 21.918 1.00 92.75 189 LEU A N 1
ATOM 1529 C CA . LEU A 1 189 ? -0.453 -0.224 22.156 1.00 92.75 189 LEU A CA 1
ATOM 1530 C C . LEU A 1 189 ? 0.301 0.283 23.388 1.00 92.75 189 LEU A C 1
ATOM 1532 O O . LEU A 1 189 ? 0.736 -0.521 24.210 1.00 92.75 189 LEU A O 1
ATOM 1536 N N . ILE A 1 190 ? 0.416 1.603 23.549 1.00 92.00 190 ILE A N 1
ATOM 1537 C CA . ILE A 1 190 ? 1.041 2.225 24.722 1.00 92.00 190 ILE A CA 1
ATOM 1538 C C . ILE A 1 190 ? 0.255 1.875 25.993 1.00 92.00 190 ILE A C 1
ATOM 1540 O O . ILE A 1 190 ? 0.859 1.502 26.996 1.00 92.00 190 ILE A O 1
ATOM 1544 N N . ALA A 1 191 ? -1.080 1.927 25.957 1.00 90.75 191 ALA A N 1
ATOM 1545 C CA . ALA A 1 191 ? -1.924 1.560 27.094 1.00 90.75 191 ALA A CA 1
ATOM 1546 C C . ALA A 1 191 ? -1.791 0.071 27.473 1.00 90.75 191 ALA A C 1
ATOM 1548 O O . ALA A 1 191 ? -1.704 -0.252 28.662 1.00 90.75 191 ALA A O 1
ATOM 1549 N N . LEU A 1 192 ? -1.728 -0.837 26.489 1.00 90.25 192 LEU A N 1
ATOM 1550 C CA . LEU A 1 192 ? -1.417 -2.258 26.717 1.00 90.25 192 LEU A CA 1
ATOM 1551 C C . LEU A 1 192 ? -0.045 -2.421 27.360 1.00 90.25 192 LEU A C 1
ATOM 1553 O O . LEU A 1 192 ? 0.075 -3.071 28.396 1.00 90.25 192 LEU A O 1
ATOM 1557 N N . HIS A 1 193 ? 0.973 -1.791 26.778 1.00 90.25 193 HIS A N 1
ATOM 1558 C CA . HIS A 1 193 ? 2.348 -1.896 27.243 1.00 90.25 193 HIS A CA 1
ATOM 1559 C C . HIS A 1 193 ? 2.506 -1.384 28.679 1.00 90.25 193 HIS A C 1
ATOM 1561 O O . HIS A 1 193 ? 3.042 -2.092 29.531 1.00 90.25 193 HIS A O 1
ATOM 1567 N N . ASN A 1 194 ? 1.965 -0.202 28.983 1.00 88.88 194 ASN A N 1
ATOM 1568 C CA . ASN A 1 194 ? 1.972 0.364 30.332 1.00 88.88 194 ASN A CA 1
ATOM 1569 C C . ASN A 1 194 ? 1.240 -0.541 31.330 1.00 88.88 194 ASN A C 1
ATOM 1571 O O . ASN A 1 194 ? 1.711 -0.717 32.454 1.00 88.88 194 ASN A O 1
ATOM 1575 N N . GLY A 1 195 ? 0.124 -1.144 30.913 1.00 84.06 195 GLY A N 1
ATOM 1576 C CA . GLY A 1 195 ? -0.619 -2.125 31.703 1.00 84.06 195 GLY A CA 1
ATOM 1577 C C . GLY A 1 195 ? 0.202 -3.369 32.042 1.00 84.06 195 GLY A C 1
ATOM 1578 O O . GLY A 1 195 ? 0.253 -3.787 33.197 1.00 84.06 195 GLY A O 1
ATOM 1579 N N . THR A 1 196 ? 0.907 -3.931 31.060 1.00 84.12 196 THR A N 1
ATOM 1580 C CA . THR A 1 196 ? 1.788 -5.091 31.251 1.00 84.12 196 THR A CA 1
ATOM 1581 C C . THR A 1 196 ? 2.978 -4.760 32.154 1.00 84.12 196 THR A C 1
ATOM 1583 O O . THR A 1 196 ? 3.262 -5.510 33.087 1.00 84.12 196 THR A O 1
ATOM 1586 N N . VAL A 1 197 ? 3.647 -3.624 31.925 1.00 82.50 197 VAL A N 1
ATOM 1587 C CA . VAL A 1 197 ? 4.832 -3.208 32.696 1.00 82.50 197 VAL A CA 1
ATOM 1588 C C . VAL A 1 197 ? 4.480 -2.913 34.155 1.00 82.50 197 VAL A C 1
ATOM 1590 O O . VAL A 1 197 ? 5.212 -3.323 35.055 1.00 82.50 197 VAL A O 1
ATOM 1593 N N . ARG A 1 198 ? 3.364 -2.219 34.410 1.00 74.88 198 ARG A N 1
ATOM 1594 C CA . ARG A 1 198 ? 2.967 -1.807 35.768 1.00 74.88 198 ARG A CA 1
ATOM 1595 C C . ARG A 1 198 ? 2.177 -2.878 36.516 1.00 74.88 198 ARG A C 1
ATOM 1597 O O . ARG A 1 198 ? 2.327 -3.006 37.726 1.00 74.88 198 ARG A O 1
ATOM 1604 N N . GLY A 1 199 ? 1.338 -3.631 35.808 1.00 62.84 199 GLY A N 1
ATOM 1605 C CA . GLY A 1 199 ? 0.380 -4.565 36.395 1.00 62.84 199 GLY A CA 1
ATOM 1606 C C . GLY A 1 199 ? 0.825 -6.025 36.430 1.00 62.84 199 GLY A C 1
ATOM 1607 O O . GLY A 1 199 ? 0.091 -6.829 36.978 1.00 62.84 199 GLY A O 1
ATOM 1608 N N . LYS A 1 200 ? 1.972 -6.410 35.841 1.00 61.06 200 LYS A N 1
ATOM 1609 C CA . LYS A 1 200 ? 2.377 -7.830 35.675 1.00 61.06 200 LYS A CA 1
ATOM 1610 C C . LYS A 1 200 ? 1.282 -8.719 35.047 1.00 61.06 200 LYS A C 1
ATOM 1612 O O . LYS A 1 200 ? 1.243 -9.927 35.266 1.00 61.06 200 LYS A O 1
ATOM 1617 N N . ILE A 1 201 ? 0.395 -8.124 34.252 1.00 66.44 201 ILE A N 1
ATOM 1618 C CA . ILE A 1 201 ? -0.664 -8.824 33.517 1.00 66.44 201 ILE A CA 1
ATOM 1619 C C . ILE A 1 201 ? -0.026 -9.531 32.309 1.00 66.44 201 ILE A C 1
ATOM 1621 O O . ILE A 1 201 ? 0.931 -8.990 31.745 1.00 66.44 201 ILE A O 1
ATOM 1625 N N . PRO A 1 202 ? -0.530 -10.702 31.866 1.00 68.44 202 PRO A N 1
ATOM 1626 C CA . PRO A 1 202 ? -0.096 -11.318 30.614 1.00 68.44 202 PRO A CA 1
ATOM 1627 C C . PRO A 1 202 ? -0.082 -10.315 29.452 1.00 68.44 202 PRO A C 1
ATOM 1629 O O . PRO A 1 202 ? -1.008 -9.525 29.269 1.00 68.44 202 PRO A O 1
ATOM 1632 N N . CYS A 1 203 ? 0.998 -10.344 28.671 1.00 72.19 203 CYS A N 1
ATOM 1633 C CA . CYS A 1 203 ? 1.149 -9.501 27.492 1.00 72.19 203 CYS A CA 1
ATOM 1634 C C . CYS A 1 203 ? 0.185 -9.984 26.401 1.00 72.19 203 CYS A C 1
ATOM 1636 O O . CYS A 1 203 ? 0.332 -11.092 25.882 1.00 72.19 203 CYS A O 1
ATOM 1638 N N . TYR A 1 204 ? -0.808 -9.163 26.062 1.00 76.06 204 TYR A N 1
ATOM 1639 C CA . TYR A 1 204 ? -1.713 -9.428 24.944 1.00 76.06 204 TYR A CA 1
ATOM 1640 C C . TYR A 1 204 ? -1.198 -8.750 23.674 1.00 76.06 204 TYR A C 1
ATOM 1642 O O . TYR A 1 204 ? -0.721 -7.617 23.712 1.00 76.06 204 TYR A O 1
ATOM 1650 N N . GLY A 1 205 ? -1.329 -9.430 22.533 1.00 75.44 205 GLY A N 1
ATOM 1651 C CA . GLY A 1 205 ? -1.017 -8.841 21.231 1.00 75.44 205 GLY A CA 1
ATOM 1652 C C . GLY A 1 205 ? -1.966 -7.683 20.906 1.00 75.44 205 GLY A C 1
ATOM 1653 O O . GLY A 1 205 ? -3.182 -7.862 20.878 1.00 75.44 205 GLY A O 1
ATOM 1654 N N . GLY A 1 206 ? -1.419 -6.495 20.650 1.00 82.44 206 GLY A N 1
ATOM 1655 C CA . GLY A 1 206 ? -2.188 -5.284 20.353 1.00 82.44 206 GLY A CA 1
ATOM 1656 C C . GLY A 1 206 ? -2.557 -5.130 18.876 1.00 82.44 206 GLY A C 1
ATOM 1657 O O . GLY A 1 206 ? -2.109 -4.208 18.199 1.00 82.44 206 GLY A O 1
ATOM 1658 N N . GLY A 1 207 ? -3.352 -6.056 18.347 1.00 89.00 207 GLY A N 1
ATOM 1659 C CA . GLY A 1 207 ? -3.795 -6.000 16.953 1.00 89.00 207 GLY A CA 1
ATOM 1660 C C . GLY A 1 207 ? -4.742 -4.826 16.631 1.00 89.00 207 GLY A C 1
ATOM 1661 O O . GLY A 1 207 ? -5.145 -4.056 17.506 1.00 89.00 207 GLY A O 1
ATOM 1662 N N . LEU A 1 208 ? -5.131 -4.709 15.358 1.00 91.25 208 LEU A N 1
ATOM 1663 C CA . LEU A 1 208 ? -6.101 -3.730 14.851 1.00 91.25 208 LEU A CA 1
ATOM 1664 C C . LEU A 1 208 ? -7.470 -3.794 15.567 1.00 91.25 208 LEU A C 1
ATOM 1666 O O . LEU A 1 208 ? -8.218 -2.820 15.580 1.00 91.25 208 LEU A O 1
ATOM 1670 N N . GLY A 1 209 ? -7.805 -4.904 16.226 1.00 90.12 209 GLY A N 1
ATOM 1671 C CA . GLY A 1 209 ? -9.000 -5.032 17.058 1.00 90.12 209 GLY A CA 1
ATOM 1672 C C . GLY A 1 209 ? -9.081 -3.986 18.177 1.00 90.12 209 GLY A C 1
ATOM 1673 O O . GLY A 1 209 ? -10.184 -3.588 18.548 1.00 90.12 209 GLY A O 1
ATOM 1674 N N . CYS A 1 210 ? -7.956 -3.438 18.648 1.00 90.75 210 CYS A N 1
ATOM 1675 C CA . CYS A 1 210 ? -7.953 -2.341 19.623 1.00 90.75 210 CYS A CA 1
ATOM 1676 C C . CYS A 1 210 ? -8.658 -1.069 19.117 1.00 90.75 210 CYS A C 1
ATOM 1678 O O . CYS A 1 210 ? -9.174 -0.302 19.923 1.00 90.75 210 CYS A O 1
ATOM 1680 N N . VAL A 1 211 ? -8.721 -0.851 17.799 1.00 92.50 211 VAL A N 1
ATOM 1681 C CA . VAL A 1 211 ? -9.457 0.274 17.194 1.00 92.50 211 VAL A CA 1
ATOM 1682 C C . VAL A 1 211 ? -10.832 -0.134 16.661 1.00 92.50 211 VAL A C 1
ATOM 1684 O O . VAL A 1 211 ? -11.514 0.673 16.037 1.00 92.50 211 VAL A O 1
ATOM 1687 N N . SER A 1 212 ? -11.287 -1.362 16.934 1.00 91.38 212 SER A N 1
ATOM 1688 C CA . SER A 1 212 ? -12.557 -1.881 16.407 1.00 91.38 212 SER A CA 1
ATOM 1689 C C . SER A 1 212 ? -13.775 -1.062 16.827 1.00 91.38 212 SER A C 1
ATOM 1691 O O . SER A 1 212 ? -14.721 -0.983 16.051 1.00 91.38 212 SER A O 1
ATOM 1693 N N . SER A 1 213 ? -13.778 -0.437 18.006 1.00 89.00 213 SER A N 1
ATOM 1694 C CA . SER A 1 213 ? -14.883 0.424 18.469 1.00 89.00 213 SER A CA 1
ATOM 1695 C C . SER A 1 213 ? -14.679 1.908 18.154 1.00 89.00 213 SER A C 1
ATOM 1697 O O . SER A 1 213 ? -15.481 2.738 18.572 1.00 89.00 213 SER A O 1
ATOM 1699 N N . TYR A 1 214 ? -13.623 2.263 17.415 1.00 91.00 214 TYR A N 1
ATOM 1700 C CA . TYR A 1 214 ? -13.351 3.652 17.068 1.00 91.00 214 TYR A CA 1
ATOM 1701 C C . TYR A 1 214 ? -14.217 4.118 15.894 1.00 91.00 214 TYR A C 1
ATOM 1703 O O . TYR A 1 214 ? -14.212 3.512 14.822 1.00 91.00 214 TYR A O 1
ATOM 1711 N N . ARG A 1 215 ? -14.923 5.242 16.064 1.00 88.88 215 ARG A N 1
ATOM 1712 C CA . ARG A 1 215 ? -15.878 5.752 15.063 1.00 88.88 215 ARG A CA 1
ATOM 1713 C C . ARG A 1 215 ? -15.226 6.058 13.716 1.00 88.88 215 ARG A C 1
ATOM 1715 O O . ARG A 1 215 ? -15.794 5.734 12.680 1.00 88.88 215 ARG A O 1
ATOM 1722 N N . ILE A 1 216 ? -14.027 6.647 13.719 1.00 89.06 216 ILE A N 1
ATOM 1723 C CA . ILE A 1 216 ? -13.306 6.949 12.470 1.00 89.06 216 ILE A CA 1
ATOM 1724 C C . ILE A 1 216 ? -12.911 5.657 11.757 1.00 89.06 216 ILE A C 1
ATOM 1726 O O . ILE A 1 216 ? -12.966 5.602 10.536 1.00 89.06 216 ILE A O 1
ATOM 1730 N N . PHE A 1 217 ? -12.580 4.596 12.500 1.00 92.44 217 PHE A N 1
ATOM 1731 C CA . PHE A 1 217 ? -12.280 3.304 11.894 1.00 92.44 217 PHE A CA 1
ATOM 1732 C C . PHE A 1 217 ? -13.520 2.677 11.241 1.00 92.44 217 PHE A C 1
ATOM 1734 O O . PHE A 1 217 ? -13.408 2.142 10.144 1.00 92.44 217 PHE A O 1
ATOM 1741 N N . ASP A 1 218 ? -14.709 2.807 11.836 1.00 89.31 218 ASP A N 1
ATOM 1742 C CA . ASP A 1 218 ? -15.964 2.339 11.224 1.00 89.31 218 ASP A CA 1
ATOM 1743 C C . ASP A 1 218 ? -16.369 3.157 9.982 1.00 89.31 218 ASP A C 1
ATOM 1745 O O . ASP A 1 218 ? -16.920 2.612 9.026 1.00 89.31 218 ASP A O 1
ATOM 1749 N N . VAL A 1 219 ? -16.087 4.464 9.973 1.00 88.62 219 VAL A N 1
ATOM 1750 C CA . VAL A 1 219 ? -16.426 5.381 8.865 1.00 88.62 219 VAL A CA 1
ATOM 1751 C C . VAL A 1 219 ? -15.300 5.475 7.823 1.00 88.62 219 VAL A C 1
ATOM 1753 O O . VAL A 1 219 ? -15.478 6.104 6.779 1.00 88.62 219 VAL A O 1
ATOM 1756 N N . LEU A 1 220 ? -14.169 4.793 8.044 1.00 91.00 220 LEU A N 1
ATOM 1757 C CA . LEU A 1 220 ? -12.991 4.845 7.174 1.00 91.00 220 LEU A CA 1
ATOM 1758 C C . LEU A 1 220 ? -13.334 4.499 5.720 1.00 91.00 220 LEU A C 1
ATOM 1760 O O . LEU A 1 220 ? -12.809 5.113 4.799 1.00 91.00 220 LEU A O 1
ATOM 1764 N N . LEU A 1 221 ? -14.269 3.569 5.496 1.00 86.56 221 LEU A N 1
ATOM 1765 C CA . LEU A 1 221 ? -14.750 3.246 4.153 1.00 86.56 221 LEU A CA 1
ATOM 1766 C C . LEU A 1 221 ? -15.228 4.493 3.397 1.00 86.56 221 LEU A C 1
ATOM 1768 O O . LEU A 1 221 ? -14.867 4.669 2.239 1.00 86.56 221 LEU A O 1
ATOM 1772 N N . PHE A 1 222 ? -15.992 5.369 4.055 1.00 88.88 222 PHE A N 1
ATOM 1773 C CA . PHE A 1 222 ? -16.556 6.575 3.450 1.00 88.88 222 PHE A CA 1
ATOM 1774 C C . PHE A 1 222 ? -15.514 7.673 3.259 1.00 88.88 222 PHE A C 1
ATOM 1776 O O . PHE A 1 222 ? -15.494 8.314 2.209 1.00 88.88 222 PHE A O 1
ATOM 1783 N N . SER A 1 223 ? -14.626 7.877 4.236 1.00 88.12 223 SER A N 1
ATOM 1784 C CA . SER A 1 223 ? -13.579 8.902 4.136 1.00 88.12 223 SER A CA 1
ATOM 1785 C C . SER A 1 223 ? -12.538 8.579 3.060 1.00 88.12 223 SER A C 1
ATOM 1787 O O . SER A 1 223 ? -11.905 9.487 2.528 1.00 88.12 223 SER A O 1
ATOM 1789 N N . MET A 1 224 ? -12.378 7.296 2.721 1.00 89.69 224 MET A N 1
ATOM 1790 C CA . MET A 1 224 ? -11.437 6.819 1.705 1.00 89.69 224 MET A CA 1
ATOM 1791 C C . MET A 1 224 ? -12.046 6.736 0.297 1.00 89.69 224 MET A C 1
ATOM 1793 O O . MET A 1 224 ? -11.295 6.586 -0.665 1.00 89.69 224 MET A O 1
ATOM 1797 N N . LEU A 1 225 ? -13.373 6.873 0.134 1.00 89.00 225 LEU A N 1
ATOM 1798 C CA . LEU A 1 225 ? -14.038 6.806 -1.180 1.00 89.00 225 LEU A CA 1
ATOM 1799 C C . LEU A 1 225 ? -13.434 7.742 -2.242 1.00 89.00 225 LEU A C 1
ATOM 1801 O O . LEU A 1 225 ? -13.246 7.270 -3.365 1.00 89.00 225 LEU A O 1
ATOM 1805 N N . PRO A 1 226 ? -13.093 9.016 -1.940 1.00 85.88 226 PRO A N 1
ATOM 1806 C CA . PRO A 1 226 ? -12.512 9.910 -2.943 1.00 85.88 226 PRO A CA 1
ATOM 1807 C C . PRO A 1 226 ? -11.185 9.382 -3.505 1.00 85.88 226 PRO A C 1
ATOM 1809 O O . PRO A 1 226 ? -10.935 9.464 -4.703 1.00 85.88 226 PRO A O 1
ATOM 1812 N N . GLN A 1 227 ? -10.365 8.762 -2.652 1.00 89.19 227 GLN A N 1
ATOM 1813 C CA . GLN A 1 227 ? -9.050 8.237 -3.021 1.00 89.19 227 GLN A CA 1
ATOM 1814 C C . GLN A 1 227 ? -9.105 6.789 -3.535 1.00 89.19 227 GLN A C 1
ATOM 1816 O O . GLN A 1 227 ? -8.170 6.336 -4.199 1.00 89.19 227 GLN A O 1
ATOM 1821 N N . LEU A 1 228 ? -10.203 6.064 -3.287 1.00 90.38 228 LEU A N 1
ATOM 1822 C CA . LEU A 1 228 ? -10.310 4.623 -3.526 1.00 90.38 228 LEU A CA 1
ATOM 1823 C C . LEU A 1 228 ? -9.972 4.231 -4.965 1.00 90.38 228 LEU A C 1
ATOM 1825 O O . LEU A 1 228 ? -9.317 3.217 -5.194 1.00 90.38 228 LEU A O 1
ATOM 1829 N N . LYS A 1 229 ? -10.360 5.056 -5.939 1.00 91.31 229 LYS A N 1
ATOM 1830 C CA . LYS A 1 229 ? -10.015 4.832 -7.344 1.00 91.31 229 LYS A CA 1
ATOM 1831 C C . LYS A 1 229 ? -8.503 4.733 -7.542 1.00 91.31 229 LYS A C 1
ATOM 1833 O O . LYS A 1 229 ? -8.045 3.771 -8.143 1.00 91.31 229 LYS A O 1
ATOM 1838 N N . MET A 1 230 ? -7.740 5.687 -7.006 1.00 89.25 230 MET A N 1
ATOM 1839 C CA . MET A 1 230 ? -6.277 5.689 -7.085 1.00 89.25 230 MET A CA 1
ATOM 1840 C C . MET A 1 230 ? -5.651 4.574 -6.254 1.00 89.25 230 MET A C 1
ATOM 1842 O O . MET A 1 230 ? -4.697 3.950 -6.713 1.00 89.25 230 MET A O 1
ATOM 1846 N N . THR A 1 231 ? -6.202 4.286 -5.076 1.00 92.56 231 THR A N 1
ATOM 1847 C CA . THR A 1 231 ? -5.750 3.183 -4.221 1.00 92.56 231 THR A CA 1
ATOM 1848 C C . THR A 1 231 ? -5.897 1.830 -4.927 1.00 92.56 231 THR A C 1
ATOM 1850 O O . THR A 1 231 ? -4.977 1.014 -4.886 1.00 92.56 231 THR A O 1
ATOM 1853 N N . LEU A 1 232 ? -7.016 1.603 -5.626 1.00 93.75 232 LEU A N 1
ATOM 1854 C CA . LEU A 1 232 ? -7.238 0.408 -6.443 1.00 93.75 232 LEU A CA 1
ATOM 1855 C C . LEU A 1 232 ? -6.301 0.373 -7.651 1.00 93.75 232 LEU A C 1
ATOM 1857 O O . LEU A 1 232 ? -5.709 -0.674 -7.905 1.00 93.75 232 LEU A O 1
ATOM 1861 N N . THR A 1 233 ? -6.111 1.498 -8.354 1.00 92.56 233 THR A N 1
ATOM 1862 C CA . THR A 1 233 ? -5.127 1.591 -9.446 1.00 92.56 233 THR A CA 1
ATOM 1863 C C . THR A 1 233 ? -3.749 1.137 -8.962 1.00 92.56 233 THR A C 1
ATOM 1865 O O . THR A 1 233 ? -3.157 0.226 -9.533 1.00 92.56 233 THR A O 1
ATOM 1868 N N . ALA A 1 234 ? -3.273 1.732 -7.865 1.00 92.62 234 ALA A N 1
ATOM 1869 C CA . ALA A 1 234 ? -1.979 1.437 -7.270 1.00 92.62 234 ALA A CA 1
ATOM 1870 C C . ALA A 1 234 ? -1.874 -0.039 -6.863 1.00 92.62 234 ALA A C 1
ATOM 1872 O O . ALA A 1 234 ? -0.920 -0.715 -7.243 1.00 92.62 234 ALA A O 1
ATOM 1873 N N . PHE A 1 235 ? -2.877 -0.576 -6.165 1.00 94.62 235 PHE A N 1
ATOM 1874 C CA . PHE A 1 235 ? -2.909 -1.982 -5.759 1.00 94.62 235 PHE A CA 1
ATOM 1875 C C . PHE A 1 235 ? -2.820 -2.949 -6.947 1.00 94.62 235 PHE A C 1
ATOM 1877 O O . PHE A 1 235 ? -2.039 -3.908 -6.923 1.00 94.62 235 PHE A O 1
ATOM 1884 N N . TRP A 1 236 ? -3.576 -2.703 -8.017 1.00 93.62 236 TRP A N 1
ATOM 1885 C CA . TRP A 1 236 ? -3.547 -3.577 -9.187 1.00 93.62 236 TRP A CA 1
ATOM 1886 C C . TRP A 1 236 ? -2.231 -3.482 -9.963 1.00 93.62 236 TRP A C 1
ATOM 1888 O O . TRP A 1 236 ? -1.807 -4.498 -10.500 1.00 93.62 236 TRP A O 1
ATOM 1898 N N . THR A 1 237 ? -1.505 -2.362 -9.890 1.00 92.00 237 THR A N 1
ATOM 1899 C CA . THR A 1 237 ? -0.153 -2.244 -10.473 1.00 92.00 237 THR A CA 1
ATOM 1900 C C . THR A 1 237 ? 0.968 -2.937 -9.679 1.00 92.00 237 THR A C 1
ATOM 1902 O O . THR A 1 237 ? 2.062 -3.132 -10.201 1.00 92.00 237 THR A O 1
ATOM 1905 N N . VAL A 1 238 ? 0.733 -3.356 -8.427 1.00 92.06 238 VAL A N 1
ATOM 1906 C CA . VAL A 1 238 ? 1.758 -4.015 -7.584 1.00 92.06 238 VAL A CA 1
ATOM 1907 C C . VAL A 1 238 ? 2.286 -5.310 -8.226 1.00 92.06 238 VAL A C 1
ATOM 1909 O O . VAL A 1 238 ? 1.510 -6.151 -8.659 1.00 92.06 238 VAL A O 1
ATOM 1912 N N . GLY A 1 239 ? 3.602 -5.523 -8.230 1.00 86.56 239 GLY A N 1
ATOM 1913 C CA . GLY A 1 239 ? 4.215 -6.807 -8.600 1.00 86.56 239 GLY A CA 1
ATOM 1914 C C . GLY A 1 239 ? 4.647 -6.947 -10.056 1.00 86.56 239 GLY A C 1
ATOM 1915 O O . GLY A 1 239 ? 5.367 -7.886 -10.362 1.00 86.56 239 GLY A O 1
ATOM 1916 N N . CYS A 1 240 ? 4.281 -6.013 -10.935 1.00 87.75 240 CYS A N 1
ATOM 1917 C CA . CYS A 1 240 ? 4.827 -5.942 -12.291 1.00 87.75 240 CYS A CA 1
ATOM 1918 C C . CYS A 1 240 ? 5.758 -4.736 -12.420 1.00 87.75 240 CYS A C 1
ATOM 1920 O O . CYS A 1 240 ? 5.495 -3.676 -11.845 1.00 87.75 240 CYS A O 1
ATOM 1922 N N . ARG A 1 241 ? 6.831 -4.885 -13.200 1.00 86.62 241 ARG A N 1
ATOM 1923 C CA . ARG A 1 241 ? 7.643 -3.758 -13.662 1.00 86.62 241 ARG A CA 1
ATOM 1924 C C . ARG A 1 241 ? 7.108 -3.300 -15.014 1.00 86.62 241 ARG A C 1
ATOM 1926 O O . ARG A 1 241 ? 7.231 -4.030 -15.996 1.00 86.62 241 ARG A O 1
ATOM 1933 N N . PHE A 1 242 ? 6.484 -2.127 -15.042 1.00 86.94 242 PHE A N 1
ATOM 1934 C CA . PHE A 1 242 ? 5.890 -1.589 -16.261 1.00 86.94 242 PHE A CA 1
ATOM 1935 C C . PHE A 1 242 ? 6.875 -0.740 -17.063 1.00 86.94 242 PHE A C 1
ATOM 1937 O O . PHE A 1 242 ? 7.765 -0.110 -16.500 1.00 86.94 242 PHE A O 1
ATOM 1944 N N . GLU A 1 243 ? 6.659 -0.674 -18.373 1.00 82.44 243 GLU A N 1
ATOM 1945 C CA . GLU A 1 243 ? 7.269 0.303 -19.273 1.00 82.44 243 GLU A CA 1
ATOM 1946 C C . GLU A 1 243 ? 6.224 1.306 -19.775 1.00 82.44 243 GLU A C 1
ATOM 1948 O O . GLU A 1 243 ? 5.054 0.964 -19.964 1.00 82.44 243 GLU A O 1
ATOM 1953 N N . GLY A 1 244 ? 6.641 2.549 -20.027 1.00 81.44 244 GLY A N 1
ATOM 1954 C CA . GLY A 1 244 ? 5.774 3.623 -20.524 1.00 81.44 244 GLY A CA 1
ATOM 1955 C C . GLY A 1 244 ? 5.041 4.375 -19.409 1.00 81.44 244 GLY A C 1
ATOM 1956 O O . GLY A 1 244 ? 5.563 4.544 -18.311 1.00 81.44 244 GLY A O 1
ATOM 1957 N N . GLN A 1 245 ? 3.817 4.847 -19.671 1.00 83.75 245 GLN A N 1
ATOM 1958 C CA . GLN A 1 245 ? 3.076 5.680 -18.711 1.00 83.75 245 GLN A CA 1
ATOM 1959 C C . GLN A 1 245 ? 2.799 4.973 -17.378 1.00 83.75 245 GLN A C 1
ATOM 1961 O O . GLN A 1 245 ? 2.887 5.612 -16.329 1.00 83.75 245 GLN A O 1
ATOM 1966 N N . GLN A 1 246 ? 2.497 3.667 -17.388 1.00 87.62 246 GLN A N 1
ATOM 1967 C CA . GLN A 1 246 ? 2.264 2.905 -16.151 1.00 87.62 246 GLN A CA 1
ATOM 1968 C C . GLN A 1 246 ? 3.508 2.832 -15.259 1.00 87.62 246 GLN A C 1
ATOM 1970 O O . GLN A 1 246 ? 3.352 2.769 -14.039 1.00 87.62 246 GLN A O 1
ATOM 1975 N N . ALA A 1 247 ? 4.715 2.938 -15.831 1.00 85.25 247 ALA A N 1
ATOM 1976 C CA . ALA A 1 247 ? 5.954 3.031 -15.060 1.00 85.25 247 ALA A CA 1
ATOM 1977 C C . ALA A 1 247 ? 5.938 4.247 -14.119 1.00 85.25 247 ALA A C 1
ATOM 1979 O O . ALA A 1 247 ? 6.345 4.152 -12.964 1.00 85.25 247 ALA A O 1
ATOM 1980 N N . GLY A 1 248 ? 5.361 5.370 -14.568 1.00 84.31 248 GLY A N 1
ATOM 1981 C CA . GLY A 1 248 ? 5.210 6.577 -13.752 1.00 84.31 248 GLY A CA 1
ATOM 1982 C C . GLY A 1 248 ? 4.385 6.365 -12.474 1.00 84.31 248 GLY A C 1
ATOM 1983 O O . GLY A 1 248 ? 4.597 7.066 -11.488 1.00 84.31 248 GLY A O 1
ATOM 1984 N N . LEU A 1 249 ? 3.465 5.391 -12.465 1.00 88.31 249 LEU A N 1
ATOM 1985 C CA . LEU A 1 249 ? 2.713 5.000 -11.270 1.00 88.31 249 LEU A CA 1
ATOM 1986 C C . LEU A 1 249 ? 3.408 3.875 -10.495 1.00 88.31 249 LEU A C 1
ATOM 1988 O O . LEU A 1 249 ? 3.498 3.957 -9.271 1.00 88.31 249 LEU A O 1
ATOM 1992 N N . SER A 1 250 ? 3.890 2.830 -11.174 1.00 89.12 250 SER A N 1
ATOM 1993 C CA . SER A 1 250 ? 4.488 1.673 -10.500 1.00 89.12 250 SER A CA 1
ATOM 1994 C C . SER A 1 250 ? 5.799 2.015 -9.800 1.00 89.12 250 SER A C 1
ATOM 1996 O O . SER A 1 250 ? 6.069 1.468 -8.741 1.00 89.12 250 SER A O 1
ATOM 1998 N N . GLU A 1 251 ? 6.592 2.941 -10.334 1.00 87.38 251 GLU A N 1
ATOM 1999 C CA . GLU A 1 251 ? 7.843 3.385 -9.703 1.00 87.38 251 GLU A CA 1
ATOM 2000 C C . GLU A 1 251 ? 7.606 4.379 -8.551 1.00 87.38 251 GLU A C 1
ATOM 2002 O O . GLU A 1 251 ? 8.499 4.651 -7.748 1.00 87.38 251 GLU A O 1
ATOM 2007 N N . ALA A 1 252 ? 6.379 4.888 -8.390 1.00 87.94 252 ALA A N 1
ATOM 2008 C CA . ALA A 1 252 ? 6.023 5.809 -7.318 1.00 87.94 252 ALA A CA 1
ATOM 2009 C C . ALA A 1 252 ? 5.786 5.087 -5.979 1.00 87.94 252 ALA A C 1
ATOM 2011 O O . ALA A 1 252 ? 4.673 5.056 -5.447 1.00 87.94 252 ALA A O 1
ATOM 2012 N N . TRP A 1 253 ? 6.850 4.542 -5.388 1.00 87.44 253 TRP A N 1
ATOM 2013 C CA . TRP A 1 253 ? 6.831 3.776 -4.133 1.00 87.44 253 TRP A CA 1
ATOM 2014 C C . TRP A 1 253 ? 6.153 4.501 -2.957 1.00 87.44 253 TRP A C 1
ATOM 2016 O O . TRP A 1 253 ? 5.389 3.887 -2.209 1.00 87.44 253 TRP A O 1
ATOM 2026 N N . PHE A 1 254 ? 6.333 5.823 -2.844 1.00 86.06 254 PHE A N 1
ATOM 2027 C CA . PHE A 1 254 ? 5.638 6.673 -1.863 1.00 86.06 254 PHE A CA 1
ATOM 2028 C C . PHE A 1 254 ? 4.114 6.740 -2.052 1.00 86.06 254 PHE A C 1
ATOM 2030 O O . PHE A 1 254 ? 3.413 7.240 -1.182 1.00 86.06 254 PHE A O 1
ATOM 2037 N N . THR A 1 255 ? 3.588 6.265 -3.179 1.00 88.56 255 THR A N 1
ATOM 2038 C CA . THR A 1 255 ? 2.147 6.124 -3.435 1.00 88.56 255 THR A CA 1
ATOM 2039 C C . THR A 1 255 ? 1.713 4.674 -3.332 1.00 88.56 255 THR A C 1
ATOM 2041 O O . THR A 1 255 ? 0.680 4.399 -2.720 1.00 88.56 255 THR A O 1
ATOM 2044 N N . ILE A 1 256 ? 2.501 3.744 -3.877 1.00 92.12 256 ILE A N 1
ATOM 2045 C CA . ILE A 1 256 ? 2.187 2.313 -3.859 1.00 92.12 256 ILE A CA 1
ATOM 2046 C C . ILE A 1 256 ? 2.080 1.786 -2.423 1.00 92.12 256 ILE A C 1
ATOM 2048 O O . ILE A 1 256 ? 1.040 1.231 -2.065 1.00 92.12 256 ILE A O 1
ATOM 2052 N N . TYR A 1 257 ? 3.092 1.991 -1.571 1.00 93.19 257 TYR A N 1
ATOM 2053 C CA . TYR A 1 257 ? 3.077 1.417 -0.219 1.00 93.19 257 TYR A CA 1
ATOM 2054 C C . TYR A 1 257 ? 1.979 2.003 0.676 1.00 93.19 257 TYR A C 1
ATOM 2056 O O . TYR A 1 257 ? 1.248 1.221 1.295 1.00 93.19 257 TYR A O 1
ATOM 2064 N N . PRO A 1 25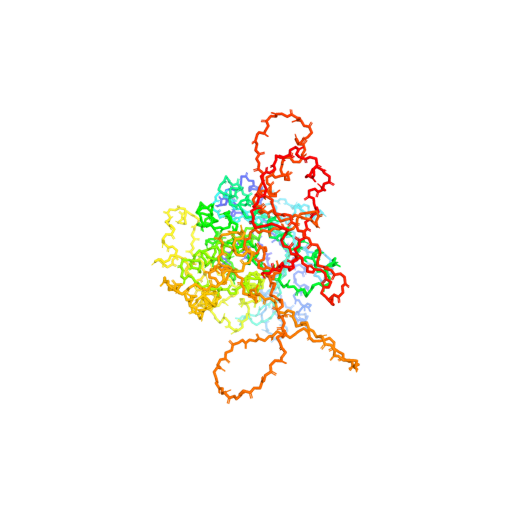8 ? 1.761 3.335 0.717 1.00 91.19 258 PRO A N 1
ATOM 2065 C CA . PRO A 1 258 ? 0.612 3.874 1.431 1.00 91.19 258 PRO A CA 1
ATOM 2066 C C . PRO A 1 258 ? -0.714 3.382 0.856 1.00 91.19 258 PRO A C 1
ATOM 2068 O O . PRO A 1 258 ? -1.604 3.068 1.635 1.00 91.19 258 PRO A O 1
ATOM 2071 N N . SER A 1 259 ? -0.844 3.226 -0.466 1.00 92.44 259 SER A N 1
ATOM 2072 C CA . SER A 1 259 ? -2.068 2.684 -1.075 1.00 92.44 259 SER A CA 1
ATOM 2073 C C . SER A 1 259 ? -2.339 1.237 -0.654 1.00 92.44 259 SER A C 1
ATOM 2075 O O . SER A 1 259 ? -3.483 0.898 -0.365 1.00 92.44 259 SER A O 1
ATOM 2077 N N . ILE A 1 260 ? -1.310 0.388 -0.546 1.00 94.69 260 ILE A N 1
ATOM 2078 C CA . ILE A 1 260 ? -1.448 -0.981 -0.016 1.00 94.69 2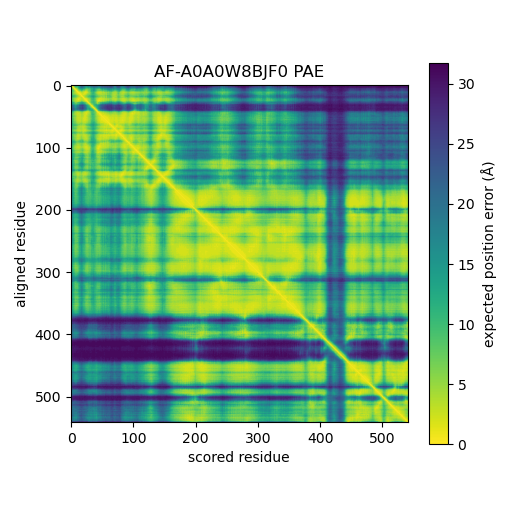60 ILE A CA 1
ATOM 2079 C C . ILE A 1 260 ? -1.981 -0.939 1.422 1.00 94.69 260 ILE A C 1
ATOM 2081 O O . ILE A 1 260 ? -2.969 -1.605 1.738 1.00 94.69 260 ILE A O 1
ATOM 2085 N N . ALA A 1 261 ? -1.361 -0.136 2.290 1.00 93.50 261 ALA A N 1
ATOM 2086 C CA . ALA A 1 261 ? -1.780 -0.010 3.685 1.00 93.50 261 ALA A CA 1
ATOM 2087 C C . ALA A 1 261 ? -3.205 0.558 3.807 1.00 93.50 261 ALA A C 1
ATOM 2089 O O . ALA A 1 261 ? -4.015 0.042 4.576 1.00 93.50 261 ALA A O 1
ATOM 2090 N N . GLN A 1 262 ? -3.531 1.578 3.013 1.00 93.19 262 GLN A N 1
ATOM 2091 C CA . GLN A 1 262 ? -4.853 2.199 2.932 1.00 93.19 262 GLN A CA 1
ATOM 2092 C C . GLN A 1 262 ? -5.928 1.208 2.494 1.00 93.19 262 GLN A C 1
ATOM 2094 O O . GLN A 1 262 ? -6.972 1.121 3.141 1.00 93.19 262 GLN A O 1
ATOM 2099 N N . LEU A 1 263 ? -5.667 0.432 1.437 1.00 94.69 263 LEU A N 1
ATOM 2100 C CA . LEU A 1 263 ? -6.587 -0.596 0.960 1.00 94.69 263 LEU A CA 1
ATOM 2101 C C . LEU A 1 263 ? -6.845 -1.636 2.047 1.00 94.69 263 LEU A C 1
ATOM 2103 O O . LEU A 1 263 ? -7.997 -1.965 2.318 1.00 94.69 263 LEU A O 1
ATOM 2107 N N . MET A 1 264 ? -5.786 -2.130 2.691 1.00 95.25 264 MET A N 1
ATOM 2108 C CA . MET A 1 264 ? -5.905 -3.140 3.739 1.00 95.25 264 MET A CA 1
ATOM 2109 C C . MET A 1 264 ? -6.634 -2.600 4.974 1.00 95.25 264 MET A C 1
ATOM 2111 O O . MET A 1 264 ? -7.474 -3.303 5.529 1.00 95.25 264 MET A O 1
ATOM 2115 N N . LEU A 1 265 ? -6.380 -1.355 5.388 1.00 95.00 265 LEU A N 1
ATOM 2116 C CA . LEU A 1 265 ? -7.112 -0.712 6.487 1.00 95.00 265 LEU A CA 1
ATOM 2117 C C . LEU A 1 265 ? -8.595 -0.546 6.156 1.00 95.00 265 LEU A C 1
ATOM 2119 O O . LEU A 1 265 ? -9.447 -0.875 6.978 1.00 95.00 265 LEU A O 1
ATOM 2123 N N . MET A 1 266 ? -8.907 -0.077 4.948 1.00 94.38 266 MET A N 1
ATOM 2124 C CA . MET A 1 266 ? -10.284 0.067 4.480 1.00 94.38 266 MET A CA 1
ATOM 2125 C C . MET A 1 266 ? -10.989 -1.294 4.400 1.00 94.38 266 MET A C 1
ATOM 2127 O O . MET A 1 266 ? -12.139 -1.429 4.813 1.00 94.38 266 MET A O 1
ATOM 2131 N N . TYR A 1 267 ? -10.288 -2.323 3.925 1.00 94.94 267 TYR A N 1
ATOM 2132 C CA . TYR A 1 267 ? -10.803 -3.683 3.863 1.00 94.94 267 TYR A CA 1
ATOM 2133 C C . TYR A 1 267 ? -11.107 -4.239 5.259 1.00 94.94 267 TYR A C 1
ATOM 2135 O O . TYR A 1 267 ? -12.203 -4.739 5.499 1.00 94.94 267 TYR A O 1
ATOM 2143 N N . TYR A 1 268 ? -10.195 -4.077 6.219 1.00 95.50 268 TYR A N 1
ATOM 2144 C CA . TYR A 1 268 ? -10.426 -4.500 7.600 1.00 95.50 268 TYR A CA 1
ATOM 2145 C C . TYR A 1 268 ? -11.501 -3.673 8.317 1.00 95.50 268 TYR A C 1
ATOM 2147 O O . TYR A 1 268 ? -12.253 -4.226 9.116 1.00 95.50 268 TYR A O 1
ATOM 2155 N N . SER A 1 269 ? -11.631 -2.383 8.008 1.00 95.31 269 SER A N 1
ATOM 2156 C CA . SER A 1 269 ? -12.752 -1.548 8.459 1.00 95.31 269 SER A CA 1
ATOM 2157 C C . SER A 1 269 ? -14.094 -2.117 7.982 1.00 95.31 269 SER A C 1
ATOM 2159 O O . SER A 1 269 ? -14.999 -2.339 8.791 1.00 95.31 269 SER A O 1
ATOM 2161 N N . LEU A 1 270 ? -14.200 -2.483 6.700 1.00 94.69 270 LEU A N 1
ATOM 2162 C CA . LEU A 1 270 ? -15.388 -3.146 6.159 1.00 94.69 270 LEU A CA 1
ATOM 2163 C C . LEU A 1 270 ? -15.658 -4.486 6.862 1.00 94.69 270 LEU A C 1
ATOM 2165 O O . LEU A 1 270 ? -16.792 -4.757 7.264 1.00 94.69 270 LEU A O 1
ATOM 2169 N N . LEU A 1 271 ? -14.627 -5.312 7.062 1.00 94.62 271 LEU A N 1
ATOM 2170 C CA . LEU A 1 271 ? -14.757 -6.582 7.781 1.00 94.62 271 LEU A CA 1
ATOM 2171 C C . LEU A 1 271 ? -15.196 -6.385 9.236 1.00 94.62 271 LEU A C 1
ATOM 2173 O O . LEU A 1 271 ? -15.993 -7.178 9.734 1.00 94.62 271 LEU A O 1
ATOM 2177 N N . ASN A 1 272 ? -14.749 -5.322 9.906 1.00 94.69 272 ASN A N 1
ATOM 2178 C CA . ASN A 1 272 ? -15.188 -4.969 11.255 1.00 94.69 272 ASN A CA 1
ATOM 2179 C C . ASN A 1 272 ? -16.688 -4.664 11.297 1.00 94.69 272 ASN A C 1
ATOM 2181 O O . ASN A 1 272 ? -17.406 -5.205 12.141 1.00 94.69 272 ASN A O 1
ATOM 2185 N N . VAL A 1 273 ? -17.174 -3.845 10.362 1.00 93.00 273 VAL A N 1
ATOM 2186 C CA . VAL A 1 273 ? -18.600 -3.511 10.240 1.00 93.00 273 VAL A CA 1
ATOM 2187 C C . VAL A 1 273 ? -19.421 -4.771 9.957 1.00 93.00 273 VAL A C 1
ATOM 2189 O O . VAL A 1 273 ? -20.403 -5.039 10.653 1.00 93.00 273 VAL A O 1
ATOM 2192 N N . LEU A 1 274 ? -18.988 -5.608 9.010 1.00 93.56 274 LEU A N 1
ATOM 2193 C CA . LEU A 1 274 ? -19.650 -6.879 8.703 1.00 93.56 274 LEU A CA 1
ATOM 2194 C C . LEU A 1 274 ? -19.647 -7.839 9.901 1.00 93.56 274 LEU A C 1
ATOM 2196 O O . LEU A 1 274 ? -20.665 -8.472 10.188 1.00 93.56 274 LEU A O 1
ATOM 2200 N N . ALA A 1 275 ? -18.541 -7.929 10.639 1.00 91.88 275 ALA A N 1
ATOM 2201 C CA . ALA A 1 275 ? -18.428 -8.736 11.850 1.00 91.88 275 ALA A CA 1
ATOM 2202 C C . ALA A 1 275 ? -19.382 -8.242 12.951 1.00 91.88 275 ALA A C 1
ATOM 2204 O O . ALA A 1 275 ? -20.058 -9.051 13.587 1.00 91.88 275 ALA A O 1
ATOM 2205 N N . LYS A 1 276 ? -19.516 -6.924 13.141 1.00 91.25 276 LYS A N 1
ATOM 2206 C CA . LYS A 1 276 ? -20.491 -6.332 14.073 1.00 91.25 276 LYS A CA 1
ATOM 2207 C C . LYS A 1 276 ? -21.933 -6.651 13.666 1.00 91.25 276 LYS A C 1
ATOM 2209 O O . LYS A 1 276 ? -22.700 -7.128 14.502 1.00 91.25 276 LYS A O 1
ATOM 2214 N N . ILE A 1 277 ? -22.286 -6.467 12.390 1.00 91.12 277 ILE A N 1
ATOM 2215 C CA . ILE A 1 277 ? -23.637 -6.738 11.857 1.00 91.12 277 ILE A CA 1
ATOM 2216 C C . ILE A 1 277 ? -23.995 -8.222 11.991 1.00 91.12 277 ILE A C 1
ATOM 2218 O O . ILE A 1 277 ? -25.067 -8.571 12.484 1.00 91.12 277 ILE A O 1
ATOM 2222 N N . THR A 1 278 ? -23.079 -9.110 11.604 1.00 90.06 278 THR A N 1
ATOM 2223 C CA . THR A 1 278 ? -23.271 -10.569 11.682 1.00 90.06 278 THR A CA 1
ATOM 2224 C C . THR A 1 278 ? -23.082 -11.131 13.093 1.00 90.06 278 THR A C 1
ATOM 2226 O O . THR A 1 278 ? -23.265 -12.333 13.299 1.00 90.06 278 THR A O 1
ATOM 2229 N N . ARG A 1 279 ? -22.739 -10.277 14.070 1.00 87.94 279 ARG A N 1
ATOM 2230 C CA . ARG A 1 279 ? -22.426 -10.636 15.462 1.00 87.94 279 ARG A CA 1
ATOM 2231 C C . ARG A 1 279 ? -21.361 -11.727 15.548 1.00 87.94 279 ARG A C 1
ATOM 2233 O O . ARG A 1 279 ? -21.498 -12.680 16.310 1.00 87.94 279 ARG A O 1
ATOM 2240 N N . ARG A 1 280 ? -20.309 -11.613 14.746 1.00 90.00 280 ARG A N 1
ATOM 2241 C CA . ARG A 1 280 ? -19.159 -12.523 14.720 1.00 90.00 280 ARG A CA 1
ATOM 2242 C C . ARG A 1 280 ? -17.932 -11.822 15.291 1.00 90.00 280 ARG A C 1
ATOM 2244 O O . ARG A 1 280 ? -17.785 -10.610 15.156 1.00 90.00 280 ARG A O 1
ATOM 2251 N N . ARG A 1 281 ? -17.052 -12.591 15.930 1.00 87.69 281 ARG A N 1
ATOM 2252 C CA . ARG A 1 281 ? -15.720 -12.133 16.349 1.00 87.69 281 ARG A CA 1
ATOM 2253 C C . ARG A 1 281 ? -14.695 -12.640 15.354 1.00 87.69 281 ARG A C 1
ATOM 2255 O O . ARG A 1 281 ? -14.623 -13.845 15.120 1.00 87.69 281 ARG A O 1
ATOM 2262 N N . MET A 1 282 ? -13.936 -11.723 14.777 1.00 89.94 282 MET A N 1
ATOM 2263 C CA . MET A 1 282 ? -12.979 -12.013 13.720 1.00 89.94 282 MET A CA 1
ATOM 2264 C C . MET A 1 282 ? -11.559 -11.702 14.198 1.00 89.94 282 MET A C 1
ATOM 2266 O O . MET A 1 282 ? -11.323 -10.664 14.809 1.00 89.94 282 MET A O 1
ATOM 2270 N N . THR A 1 283 ? -10.604 -12.587 13.911 1.00 89.44 283 THR A N 1
ATOM 2271 C CA . THR A 1 283 ? -9.187 -12.305 14.170 1.00 89.44 283 THR A CA 1
ATOM 2272 C C . THR A 1 283 ? -8.610 -11.332 13.139 1.00 89.44 283 THR A C 1
ATOM 2274 O O . THR A 1 283 ? -8.979 -11.334 11.969 1.00 89.44 283 THR A O 1
ATOM 2277 N N . ASP A 1 284 ? -7.686 -10.504 13.594 1.00 90.62 284 ASP A N 1
ATOM 2278 C CA . ASP A 1 284 ? -6.966 -9.460 12.871 1.00 90.62 284 ASP A CA 1
ATOM 2279 C C . ASP A 1 284 ? -5.484 -9.803 12.635 1.00 90.62 284 ASP A C 1
ATOM 2281 O O . ASP A 1 284 ? -4.722 -8.988 12.123 1.00 90.62 284 ASP A O 1
ATOM 2285 N N . THR A 1 285 ? -5.073 -11.029 12.963 1.00 90.50 285 THR A N 1
ATOM 2286 C CA . THR A 1 285 ? -3.679 -11.503 12.886 1.00 90.50 285 THR A CA 1
ATOM 2287 C C . THR A 1 285 ? -3.083 -11.455 11.482 1.00 90.50 285 THR A C 1
ATOM 2289 O O . THR A 1 285 ? -1.882 -11.245 11.335 1.00 90.50 285 THR A O 1
ATOM 2292 N N . LEU A 1 286 ? -3.909 -11.620 10.447 1.00 92.56 286 LEU A N 1
ATOM 2293 C CA . LEU A 1 286 ? -3.473 -11.643 9.049 1.00 92.56 286 LEU A CA 1
ATOM 2294 C C . LEU A 1 286 ? -3.255 -10.249 8.440 1.00 92.56 286 LEU A C 1
ATOM 2296 O O . LEU A 1 286 ? -2.677 -10.156 7.355 1.00 92.56 286 LEU A O 1
ATOM 2300 N N . PHE A 1 287 ? -3.632 -9.170 9.137 1.00 94.06 287 PHE A N 1
ATOM 2301 C CA . PHE A 1 287 ? -3.529 -7.804 8.619 1.00 94.06 287 PHE A CA 1
ATOM 2302 C C . PHE A 1 287 ? -2.082 -7.433 8.262 1.00 94.06 287 PHE A C 1
ATOM 2304 O O . PHE A 1 287 ? -1.781 -7.128 7.108 1.00 94.06 287 PHE A O 1
ATOM 2311 N N . MET A 1 288 ? -1.173 -7.515 9.239 1.00 92.44 288 MET A N 1
ATOM 2312 C CA . MET A 1 288 ? 0.241 -7.168 9.057 1.00 92.44 288 MET A CA 1
ATOM 2313 C C . MET A 1 288 ? 0.968 -8.087 8.061 1.00 92.44 288 MET A C 1
ATOM 2315 O O . MET A 1 288 ? 1.603 -7.554 7.149 1.00 92.44 288 MET A O 1
ATOM 2319 N N . PRO A 1 289 ? 0.853 -9.430 8.149 1.00 95.19 289 PRO A N 1
ATOM 2320 C CA . PRO A 1 289 ? 1.436 -10.329 7.153 1.00 95.19 289 PRO A CA 1
ATOM 2321 C C . PRO A 1 289 ? 0.983 -10.027 5.723 1.00 95.19 289 PRO A C 1
ATOM 2323 O O . PRO A 1 289 ? 1.800 -10.064 4.809 1.00 95.19 289 PRO A O 1
ATOM 2326 N N . SER A 1 290 ? -0.290 -9.678 5.521 1.00 95.69 290 SER A N 1
ATOM 2327 C CA . SER A 1 290 ? -0.825 -9.374 4.188 1.00 95.69 290 SER A CA 1
ATOM 2328 C C . SER A 1 290 ? -0.264 -8.074 3.619 1.00 95.69 290 SER A C 1
ATOM 2330 O O . SER A 1 290 ? 0.122 -8.035 2.453 1.00 95.69 290 SER A O 1
ATOM 2332 N N . VAL A 1 291 ? -0.169 -7.021 4.441 1.00 95.88 291 VAL A N 1
ATOM 2333 C CA . VAL A 1 291 ? 0.480 -5.759 4.045 1.00 95.88 291 VAL A CA 1
ATOM 2334 C C . VAL A 1 291 ? 1.945 -6.013 3.691 1.00 95.88 291 VAL A C 1
ATOM 2336 O O . VAL A 1 291 ? 2.384 -5.625 2.611 1.00 95.88 291 VAL A O 1
ATOM 2339 N N . ALA A 1 292 ? 2.684 -6.709 4.561 1.00 96.50 292 ALA A N 1
ATOM 2340 C CA . ALA A 1 292 ? 4.092 -7.024 4.336 1.00 96.50 292 ALA A CA 1
ATOM 2341 C C . ALA A 1 292 ? 4.291 -7.835 3.050 1.00 96.50 292 ALA A C 1
ATOM 2343 O O . ALA A 1 292 ? 5.134 -7.486 2.231 1.00 96.50 292 ALA A O 1
ATOM 2344 N N . PHE A 1 293 ? 3.475 -8.865 2.828 1.00 96.06 293 PHE A N 1
ATOM 2345 C CA . PHE A 1 293 ? 3.533 -9.692 1.628 1.00 96.06 293 PHE A CA 1
ATOM 2346 C C . PHE A 1 293 ? 3.300 -8.886 0.342 1.00 96.06 293 PHE A C 1
ATOM 2348 O O . PHE A 1 293 ? 4.067 -9.015 -0.609 1.00 96.06 293 PHE A O 1
ATOM 2355 N N . LEU A 1 294 ? 2.294 -8.006 0.315 1.00 95.62 294 LEU A N 1
ATOM 2356 C CA . LEU A 1 294 ? 2.029 -7.138 -0.839 1.00 95.62 294 LEU A CA 1
ATOM 2357 C C . LEU A 1 294 ? 3.173 -6.143 -1.087 1.00 95.62 294 LEU A C 1
ATOM 2359 O O . LEU A 1 294 ? 3.549 -5.915 -2.237 1.00 95.62 294 LEU A O 1
ATOM 2363 N N . CYS A 1 295 ? 3.763 -5.587 -0.025 1.00 96.12 295 CYS A N 1
ATOM 2364 C CA . CYS A 1 295 ? 4.950 -4.740 -0.138 1.00 96.12 295 CYS A CA 1
ATOM 2365 C C . CYS A 1 295 ? 6.151 -5.518 -0.694 1.00 96.12 295 CYS A C 1
ATOM 2367 O O . CYS A 1 295 ? 6.847 -5.006 -1.567 1.00 96.12 295 CYS A O 1
ATOM 2369 N N . LEU A 1 296 ? 6.369 -6.759 -0.245 1.00 95.12 296 LEU A N 1
ATOM 2370 C CA . LEU A 1 296 ? 7.451 -7.619 -0.729 1.00 95.12 296 LEU A CA 1
ATOM 2371 C C . LEU A 1 296 ? 7.261 -8.019 -2.195 1.00 95.12 296 LEU A C 1
ATOM 2373 O O . LEU A 1 296 ? 8.233 -7.998 -2.942 1.00 95.12 296 LEU A O 1
ATOM 2377 N N . ILE A 1 297 ? 6.028 -8.305 -2.634 1.00 92.88 297 ILE A N 1
ATOM 2378 C CA . ILE A 1 297 ? 5.723 -8.529 -4.058 1.00 92.88 297 ILE A CA 1
ATOM 2379 C C . ILE A 1 297 ? 6.134 -7.316 -4.894 1.00 92.88 297 ILE A C 1
ATOM 2381 O O . ILE A 1 297 ? 6.695 -7.465 -5.976 1.00 92.88 297 ILE A O 1
ATOM 2385 N N . HIS A 1 298 ? 5.843 -6.103 -4.420 1.00 93.19 298 HIS A N 1
ATOM 2386 C CA . HIS A 1 298 ? 6.226 -4.899 -5.147 1.00 93.19 298 HIS A CA 1
ATOM 2387 C C . HIS A 1 298 ? 7.743 -4.662 -5.128 1.00 93.19 298 HIS A C 1
ATOM 2389 O O . HIS A 1 298 ? 8.310 -4.277 -6.152 1.00 93.19 298 HIS A O 1
ATOM 2395 N N . TYR A 1 299 ? 8.392 -4.893 -3.986 1.00 93.00 299 TYR A N 1
ATOM 2396 C CA . TYR A 1 299 ? 9.833 -4.723 -3.820 1.00 93.00 299 TYR A CA 1
ATOM 2397 C C . TYR A 1 299 ? 10.618 -5.679 -4.726 1.00 93.00 299 TYR A C 1
ATOM 2399 O O . TYR A 1 299 ? 11.431 -5.222 -5.521 1.00 93.00 299 TYR A O 1
ATOM 2407 N N . PHE A 1 300 ? 10.286 -6.972 -4.695 1.00 91.00 300 PHE A N 1
ATOM 2408 C CA . PHE A 1 300 ? 10.939 -8.016 -5.491 1.00 91.00 300 PHE A CA 1
ATOM 2409 C C . PHE A 1 300 ? 10.358 -8.177 -6.903 1.00 91.00 300 PHE A C 1
ATOM 2411 O O . PHE A 1 300 ? 10.471 -9.239 -7.511 1.00 91.00 300 PHE A O 1
ATOM 2418 N N . ARG A 1 301 ? 9.684 -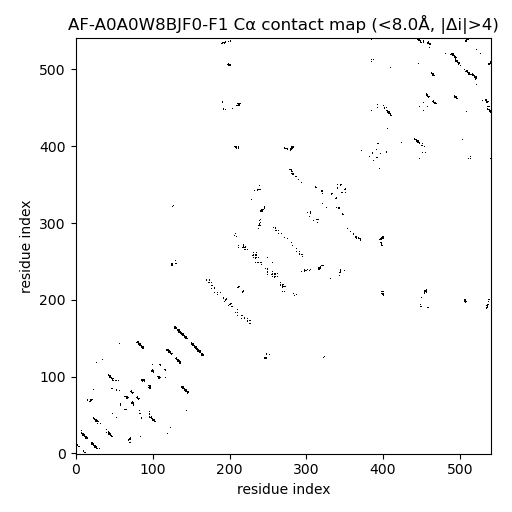7.156 -7.449 1.00 88.44 301 ARG A N 1
ATOM 2419 C CA . ARG A 1 301 ? 8.999 -7.262 -8.752 1.00 88.44 301 ARG A CA 1
ATOM 2420 C C . ARG A 1 301 ? 9.942 -7.617 -9.907 1.00 88.44 301 ARG A C 1
ATOM 2422 O O . ARG A 1 301 ? 9.512 -8.279 -10.843 1.00 88.44 301 ARG A O 1
ATOM 2429 N N . SER A 1 302 ? 11.207 -7.195 -9.847 1.00 84.00 302 SER A N 1
ATOM 2430 C CA . SER A 1 302 ? 12.192 -7.489 -10.899 1.00 84.00 302 SER A CA 1
ATOM 2431 C C . SER A 1 302 ? 12.661 -8.943 -10.823 1.00 84.00 302 SER A C 1
ATOM 2433 O O . SER A 1 302 ? 12.737 -9.629 -11.837 1.00 84.00 302 SER A O 1
ATOM 2435 N N . GLU A 1 303 ? 12.919 -9.439 -9.616 1.00 85.44 303 GLU A N 1
ATOM 2436 C CA . GLU A 1 303 ? 13.318 -10.819 -9.346 1.00 85.44 303 GLU A CA 1
ATOM 2437 C C . GLU A 1 303 ? 12.165 -11.795 -9.598 1.00 85.44 303 GLU A C 1
ATOM 2439 O O . GLU A 1 303 ? 12.379 -12.886 -10.121 1.00 85.44 303 GLU A O 1
ATOM 2444 N N . LEU A 1 304 ? 10.932 -11.393 -9.277 1.00 82.31 304 LEU A N 1
ATOM 2445 C CA . LEU A 1 304 ? 9.721 -12.146 -9.599 1.00 82.31 304 LEU A CA 1
ATOM 2446 C C . LEU A 1 304 ? 9.518 -12.259 -11.109 1.00 82.31 304 LEU A C 1
ATOM 2448 O O . LEU A 1 304 ? 9.154 -13.330 -11.582 1.00 82.31 304 LEU A O 1
ATOM 2452 N N . ALA A 1 305 ? 9.794 -11.191 -11.859 1.00 78.25 305 ALA A N 1
ATOM 2453 C CA . ALA A 1 305 ? 9.710 -11.204 -13.314 1.00 78.25 305 ALA A CA 1
ATOM 2454 C C . ALA A 1 305 ? 10.801 -12.064 -13.978 1.00 78.25 305 ALA A C 1
ATOM 2456 O O . ALA A 1 305 ? 10.587 -12.565 -15.072 1.00 78.25 305 ALA A O 1
ATOM 2457 N N . ALA A 1 306 ? 11.946 -12.265 -13.319 1.00 76.31 306 ALA A N 1
ATOM 2458 C CA . ALA A 1 306 ? 12.993 -13.188 -13.765 1.00 76.31 306 ALA A CA 1
ATOM 2459 C C . ALA A 1 306 ? 12.786 -14.634 -13.266 1.00 76.31 306 ALA A C 1
ATOM 2461 O O . ALA A 1 306 ? 13.560 -15.531 -13.605 1.00 76.31 306 ALA A O 1
ATOM 2462 N N . SER A 1 307 ? 11.781 -14.872 -12.416 1.00 77.44 307 SER A N 1
ATOM 2463 C CA . SER A 1 307 ? 11.568 -16.161 -11.766 1.00 77.44 307 SER A CA 1
ATOM 2464 C C . SER A 1 307 ? 10.795 -17.135 -12.663 1.00 77.44 307 SER A C 1
ATOM 2466 O O . SER A 1 307 ? 9.719 -16.790 -13.152 1.00 77.44 307 SER A O 1
ATOM 2468 N N . PRO A 1 308 ? 11.227 -18.408 -12.766 1.00 72.75 308 PRO A N 1
ATOM 2469 C CA . PRO A 1 308 ? 10.502 -19.444 -13.511 1.00 72.75 308 PRO A CA 1
ATOM 2470 C C . PRO A 1 308 ? 9.178 -19.858 -12.844 1.00 72.75 308 PRO A C 1
ATOM 2472 O O . PRO A 1 308 ? 8.421 -20.662 -13.379 1.00 72.75 308 PRO A O 1
ATOM 2475 N N . VAL A 1 309 ? 8.881 -19.352 -11.642 1.00 71.81 309 VAL A N 1
ATOM 2476 C CA . VAL A 1 309 ? 7.591 -19.605 -10.979 1.00 71.81 309 VAL A CA 1
ATOM 2477 C C . VAL A 1 309 ? 6.456 -1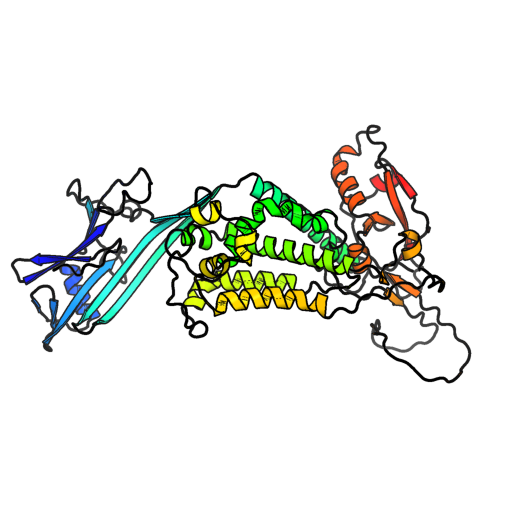8.850 -11.690 1.00 71.81 309 VAL A C 1
ATOM 2479 O O . VAL A 1 309 ? 5.300 -19.263 -11.617 1.00 71.81 309 VAL A O 1
ATOM 2482 N N . TRP A 1 310 ? 6.781 -17.774 -12.412 1.00 71.88 310 TRP A N 1
ATOM 2483 C CA . TRP A 1 310 ? 5.828 -16.864 -13.045 1.00 71.88 310 TRP A CA 1
ATOM 2484 C C . TRP A 1 310 ? 6.178 -16.734 -14.529 1.00 71.88 310 TRP A C 1
ATOM 2486 O O . TRP A 1 310 ? 6.487 -15.650 -15.009 1.00 71.88 310 TRP A O 1
ATOM 2496 N N . ASN A 1 311 ? 6.119 -17.862 -15.247 1.00 64.31 311 ASN A N 1
ATOM 2497 C CA . ASN A 1 311 ? 6.496 -18.013 -16.666 1.00 64.31 311 ASN A CA 1
ATOM 2498 C C . ASN A 1 311 ? 5.769 -17.074 -17.656 1.00 64.31 311 ASN A C 1
ATOM 2500 O O . ASN A 1 311 ? 6.073 -17.095 -18.844 1.00 64.31 311 ASN A O 1
ATOM 2504 N N . ASP A 1 312 ? 4.815 -16.270 -17.185 1.00 65.62 312 ASP A N 1
ATOM 2505 C CA . ASP A 1 312 ? 4.041 -15.322 -17.988 1.00 65.62 312 ASP A CA 1
ATOM 2506 C C . ASP A 1 312 ? 4.734 -13.950 -18.152 1.00 65.62 312 ASP A C 1
ATOM 2508 O O . ASP A 1 312 ? 4.193 -13.085 -18.841 1.00 65.62 312 ASP A O 1
ATOM 2512 N N . ILE A 1 313 ? 5.881 -13.702 -17.498 1.00 66.94 313 ILE A N 1
ATOM 2513 C CA . ILE A 1 313 ? 6.545 -12.386 -17.487 1.00 66.94 313 ILE A CA 1
ATOM 2514 C C . ILE A 1 313 ? 7.926 -12.468 -18.144 1.00 66.94 313 ILE A C 1
ATOM 2516 O O . ILE A 1 313 ? 8.816 -13.137 -17.634 1.00 66.94 313 ILE A O 1
ATOM 2520 N N . ASP A 1 314 ? 8.137 -11.714 -19.225 1.00 62.50 314 ASP A N 1
ATOM 2521 C CA . ASP A 1 314 ? 9.446 -11.567 -19.886 1.00 62.50 314 ASP A CA 1
ATOM 2522 C C . ASP A 1 314 ? 10.274 -10.426 -19.253 1.00 62.50 314 ASP A C 1
ATOM 2524 O O . ASP A 1 314 ? 10.750 -9.499 -19.905 1.00 62.50 314 ASP A O 1
ATOM 2528 N N . GLY A 1 315 ? 10.347 -10.397 -17.919 1.00 66.31 315 GLY A N 1
ATOM 2529 C CA . GLY A 1 315 ? 11.040 -9.346 -17.160 1.00 66.31 315 GLY A CA 1
ATOM 2530 C C . GLY A 1 315 ? 10.310 -7.992 -17.059 1.00 66.31 315 GLY A C 1
ATOM 2531 O O . GLY A 1 315 ? 10.406 -7.327 -16.023 1.00 66.31 315 GLY A O 1
ATOM 2532 N N . ARG A 1 316 ? 9.576 -7.557 -18.094 1.00 74.19 316 ARG A N 1
ATOM 2533 C CA . ARG A 1 316 ? 8.883 -6.251 -18.145 1.00 74.19 316 ARG A CA 1
ATOM 2534 C C . ARG A 1 316 ? 7.524 -6.332 -18.834 1.00 74.19 316 ARG A C 1
ATOM 2536 O O . ARG A 1 316 ? 7.309 -7.151 -19.720 1.00 74.19 316 ARG A O 1
ATOM 2543 N N . VAL A 1 317 ? 6.607 -5.450 -18.436 1.00 83.00 317 VAL A N 1
ATOM 2544 C CA . VAL A 1 317 ? 5.244 -5.386 -18.981 1.00 83.00 317 VAL A CA 1
ATOM 2545 C C . VAL A 1 317 ? 4.997 -4.036 -19.648 1.00 83.00 317 VAL A C 1
ATOM 2547 O O . VAL A 1 317 ? 5.182 -2.987 -19.038 1.00 83.00 317 VAL A O 1
ATOM 2550 N N . LEU A 1 318 ? 4.542 -4.039 -20.899 1.00 84.75 318 LEU A N 1
ATOM 2551 C CA . LEU A 1 318 ? 4.178 -2.807 -21.603 1.00 84.75 318 LEU A CA 1
ATOM 2552 C C . LEU A 1 318 ? 2.958 -2.130 -20.960 1.00 84.75 318 LEU A C 1
ATOM 2554 O O . LEU A 1 318 ? 2.107 -2.789 -20.363 1.00 84.75 318 LEU A O 1
ATOM 2558 N N . THR A 1 319 ? 2.838 -0.809 -21.121 1.00 84.31 319 THR A N 1
ATOM 2559 C CA . THR A 1 319 ? 1.643 -0.076 -20.680 1.00 84.31 319 THR A CA 1
ATOM 2560 C C . THR A 1 319 ? 0.387 -0.617 -21.377 1.00 84.31 319 THR A C 1
ATOM 2562 O O . THR A 1 319 ? 0.271 -0.545 -22.599 1.00 84.31 319 THR A O 1
ATOM 2565 N N . LEU A 1 320 ? -0.575 -1.118 -20.598 1.00 87.69 320 LEU A N 1
ATOM 2566 C CA . LEU A 1 320 ? -1.868 -1.630 -21.084 1.00 87.69 320 LEU A CA 1
ATOM 2567 C C . LEU A 1 320 ? -3.051 -0.713 -20.766 1.00 87.69 320 LEU A C 1
ATOM 2569 O O . LEU A 1 320 ? -4.132 -0.877 -21.337 1.00 87.69 320 LEU A O 1
ATOM 2573 N N . VAL A 1 321 ? -2.874 0.205 -19.818 1.00 89.44 321 VAL A N 1
ATOM 2574 C CA . VAL A 1 321 ? -3.912 1.145 -19.395 1.00 89.44 321 VAL A CA 1
ATOM 2575 C C . VAL A 1 321 ? -3.296 2.523 -19.265 1.00 89.44 321 VAL A C 1
ATOM 2577 O O . VAL A 1 321 ? -2.258 2.675 -18.630 1.00 89.44 321 VAL A O 1
ATOM 2580 N N . PHE A 1 322 ? -3.947 3.527 -19.843 1.00 88.31 322 PHE A N 1
ATOM 2581 C CA . PHE A 1 322 ? -3.474 4.910 -19.822 1.00 88.31 322 PHE A CA 1
ATOM 2582 C C . PHE A 1 322 ? -4.156 5.713 -18.709 1.00 88.31 322 PHE A C 1
ATOM 2584 O O . PHE A 1 322 ? -5.287 5.421 -18.305 1.00 88.31 322 PHE A O 1
ATOM 2591 N N . SER A 1 323 ? -3.510 6.779 -18.233 1.00 88.81 323 SER A N 1
ATOM 2592 C CA . SER A 1 323 ? -4.073 7.610 -17.158 1.00 88.81 323 SER A CA 1
ATOM 2593 C C . SER A 1 323 ? -5.406 8.264 -17.533 1.00 88.81 323 SER A C 1
ATOM 2595 O O . SER A 1 323 ? -6.286 8.418 -16.684 1.00 88.81 323 SER A O 1
ATOM 2597 N N . ASP A 1 324 ? -5.576 8.631 -18.806 1.00 88.12 324 ASP A N 1
ATOM 2598 C CA . ASP A 1 324 ? -6.798 9.271 -19.308 1.00 88.12 324 ASP A CA 1
ATOM 2599 C C . ASP A 1 324 ? -7.984 8.308 -19.354 1.00 88.12 324 ASP A C 1
ATOM 2601 O O . ASP A 1 324 ? -9.126 8.714 -19.124 1.00 88.12 324 ASP A O 1
ATOM 2605 N N . GLU A 1 325 ? -7.710 7.028 -19.612 1.00 89.75 325 GLU A N 1
ATOM 2606 C CA . GLU A 1 325 ? -8.701 5.958 -19.547 1.00 89.75 325 GLU A CA 1
ATOM 2607 C C . GLU A 1 325 ? -9.188 5.798 -18.106 1.00 89.75 325 GLU A C 1
ATOM 2609 O O . GLU A 1 325 ? -10.388 5.911 -17.844 1.00 89.75 325 GLU A O 1
ATOM 2614 N N . VAL A 1 326 ? -8.255 5.678 -17.152 1.00 87.25 326 VAL A N 1
ATOM 2615 C CA . VAL A 1 326 ? -8.603 5.606 -15.729 1.00 87.25 326 VAL A CA 1
ATOM 2616 C C . VAL A 1 326 ? -9.410 6.817 -15.320 1.00 87.25 326 VAL A C 1
ATOM 2618 O O . VAL A 1 326 ? -10.430 6.647 -14.669 1.00 87.25 326 VAL A O 1
ATOM 2621 N N . LYS A 1 327 ? -9.033 8.038 -15.715 1.00 86.56 327 LYS A N 1
ATOM 2622 C CA . LYS A 1 327 ? -9.766 9.256 -15.337 1.00 86.56 327 LYS A CA 1
ATOM 2623 C C . LYS A 1 327 ? -11.244 9.202 -15.739 1.00 86.56 327 LYS A C 1
ATOM 2625 O O . LYS A 1 327 ? -12.079 9.603 -14.931 1.00 86.56 327 LYS A O 1
ATOM 2630 N N . LYS A 1 328 ? -11.564 8.652 -16.913 1.00 89.19 328 LYS A N 1
ATOM 2631 C CA . LYS A 1 328 ? -12.936 8.534 -17.440 1.00 89.19 328 LYS A CA 1
ATOM 2632 C C . LYS A 1 328 ? -13.750 7.400 -16.811 1.00 89.19 328 LYS A C 1
ATOM 2634 O O . LYS A 1 328 ? -14.973 7.474 -16.814 1.00 89.19 328 LYS A O 1
ATOM 2639 N N . MET A 1 329 ? -13.092 6.377 -16.272 1.00 87.06 329 MET A N 1
ATOM 2640 C CA . MET A 1 329 ? -13.762 5.206 -15.702 1.00 87.06 329 MET A CA 1
ATOM 2641 C C . MET A 1 329 ? -14.420 5.473 -14.349 1.00 87.06 329 MET A C 1
ATOM 2643 O O . MET A 1 329 ? -14.002 6.335 -13.567 1.00 87.06 329 MET A O 1
ATOM 2647 N N . THR A 1 330 ? -15.442 4.685 -14.053 1.00 90.62 330 THR A N 1
ATOM 2648 C CA . THR A 1 330 ? -16.105 4.640 -12.754 1.00 90.62 330 THR A CA 1
ATOM 2649 C C . THR A 1 330 ? -15.399 3.661 -11.818 1.00 90.62 330 THR A C 1
ATOM 2651 O O . THR A 1 330 ? -14.556 2.861 -12.217 1.00 90.62 330 THR A O 1
ATOM 2654 N N . LEU A 1 331 ? -15.739 3.713 -10.531 1.00 89.31 331 LEU A N 1
ATOM 2655 C CA . LEU A 1 331 ? -15.182 2.790 -9.542 1.00 89.31 331 LEU A CA 1
ATOM 2656 C C . LEU A 1 331 ? -15.645 1.341 -9.764 1.00 89.31 331 LEU A C 1
ATOM 2658 O O . LEU A 1 331 ? -14.910 0.404 -9.466 1.00 89.31 331 LEU A O 1
ATOM 2662 N N . LEU A 1 332 ? -16.848 1.165 -10.314 1.00 91.06 332 LEU A N 1
ATOM 2663 C CA . LEU A 1 332 ? -17.451 -0.138 -10.587 1.00 91.06 332 LEU A CA 1
ATOM 2664 C C . LEU A 1 332 ? -16.696 -0.905 -11.684 1.00 91.06 332 LEU A C 1
ATOM 2666 O O . LEU A 1 332 ? -16.638 -2.135 -11.645 1.00 91.06 332 LEU A O 1
ATOM 2670 N N . ASP A 1 333 ? -16.036 -0.189 -12.595 1.00 89.81 333 ASP A N 1
ATOM 2671 C CA . ASP A 1 333 ? -15.252 -0.788 -13.676 1.00 89.81 333 ASP A CA 1
ATOM 2672 C C . ASP A 1 333 ? -14.090 -1.643 -13.147 1.00 89.81 333 ASP A C 1
ATOM 2674 O O . ASP A 1 333 ? -13.740 -2.639 -13.775 1.00 89.81 333 ASP A O 1
ATOM 2678 N N . TYR A 1 334 ? -13.553 -1.358 -11.954 1.00 89.75 334 TYR A N 1
ATOM 2679 C CA . TYR A 1 334 ? -12.531 -2.205 -11.320 1.00 89.75 334 TYR A CA 1
ATOM 2680 C C . TYR A 1 334 ? -13.016 -3.613 -10.964 1.00 89.75 334 TYR A C 1
ATOM 2682 O O . TYR A 1 334 ? -12.192 -4.508 -10.793 1.00 89.75 334 TYR A O 1
ATOM 2690 N N . PHE A 1 335 ? -14.327 -3.805 -10.825 1.00 90.19 335 PHE A N 1
ATOM 2691 C CA . PHE A 1 335 ? -14.918 -5.066 -10.377 1.00 90.19 335 PHE A CA 1
ATOM 2692 C C . PHE A 1 335 ? -15.652 -5.811 -11.491 1.00 90.19 335 PHE A C 1
ATOM 2694 O O . PHE A 1 335 ? -15.776 -7.030 -11.418 1.00 90.19 335 PHE A O 1
ATOM 2701 N N . VAL A 1 336 ? -16.156 -5.091 -12.498 1.00 90.19 336 VAL A N 1
ATOM 2702 C CA . VAL A 1 336 ? -17.007 -5.664 -13.555 1.00 90.19 336 VAL A CA 1
ATOM 2703 C C . VAL A 1 336 ? -16.293 -5.751 -14.905 1.00 90.19 336 VAL A C 1
ATOM 2705 O O . VAL A 1 336 ? -16.643 -6.599 -15.721 1.00 90.19 336 VAL A O 1
ATOM 2708 N N . SER A 1 337 ? -15.287 -4.908 -15.149 1.00 90.81 337 SER A N 1
ATOM 2709 C CA . SER A 1 337 ? -14.536 -4.904 -16.409 1.00 90.81 337 SER A CA 1
ATOM 2710 C C . SER A 1 337 ? -13.189 -5.625 -16.289 1.00 90.81 337 SER A C 1
ATOM 2712 O O . SER A 1 337 ? -12.761 -6.026 -15.206 1.00 90.81 337 SER A O 1
ATOM 2714 N N . ASP A 1 338 ? -12.474 -5.739 -17.409 1.00 92.12 338 ASP A N 1
ATOM 2715 C CA . ASP A 1 338 ? -11.110 -6.269 -17.452 1.00 92.12 338 ASP A CA 1
ATOM 2716 C C . ASP A 1 338 ? -10.043 -5.267 -16.958 1.00 92.12 338 ASP A C 1
ATOM 2718 O O . ASP A 1 338 ? -8.848 -5.560 -17.021 1.00 92.12 338 ASP A O 1
ATOM 2722 N N . LEU A 1 339 ? -10.441 -4.092 -16.449 1.00 91.56 339 LEU A N 1
ATOM 2723 C CA . LEU A 1 339 ? -9.528 -3.026 -16.030 1.00 91.56 339 LEU A CA 1
ATOM 2724 C C . LEU A 1 339 ? -8.522 -3.488 -14.975 1.00 91.56 339 LEU A C 1
ATOM 2726 O O . LEU A 1 339 ? -7.327 -3.255 -15.133 1.00 91.56 339 LEU A O 1
ATOM 2730 N N . ALA A 1 340 ? -8.980 -4.145 -13.906 1.00 92.56 340 ALA A N 1
ATOM 2731 C CA . ALA A 1 340 ? -8.100 -4.641 -12.843 1.00 92.56 340 ALA A CA 1
ATOM 2732 C C . ALA A 1 340 ? -7.080 -5.656 -13.382 1.00 92.56 340 ALA A C 1
ATOM 2734 O O . ALA A 1 340 ? -5.911 -5.655 -12.995 1.00 92.56 340 ALA A O 1
ATOM 2735 N N . TRP A 1 341 ? -7.517 -6.483 -14.330 1.00 92.44 341 TRP A N 1
ATOM 2736 C CA . TRP A 1 341 ? -6.684 -7.470 -15.000 1.00 92.44 341 TRP A CA 1
ATOM 2737 C C . TRP A 1 341 ? -5.629 -6.822 -15.912 1.00 92.44 341 TRP A C 1
ATOM 2739 O O . TRP A 1 341 ? -4.450 -7.178 -15.843 1.00 92.44 341 TRP A O 1
ATOM 2749 N N . ARG A 1 342 ? -6.011 -5.812 -16.705 1.00 92.31 342 ARG A N 1
ATOM 2750 C CA . ARG A 1 342 ? -5.081 -5.021 -17.533 1.00 92.31 342 ARG A CA 1
ATOM 2751 C C . ARG A 1 342 ? -4.115 -4.187 -16.694 1.00 92.31 342 ARG A C 1
ATOM 2753 O O . ARG A 1 342 ? -2.936 -4.115 -17.022 1.00 92.31 342 ARG A O 1
ATOM 2760 N N . MET A 1 343 ? -4.582 -3.611 -15.588 1.00 91.69 343 MET A N 1
ATOM 2761 C CA . MET A 1 343 ? -3.741 -2.891 -14.626 1.00 91.69 343 MET A CA 1
ATOM 2762 C C . MET A 1 343 ? -2.700 -3.780 -13.957 1.00 91.69 343 MET A C 1
ATOM 2764 O O . MET A 1 343 ? -1.626 -3.304 -13.609 1.00 91.69 343 MET A O 1
ATOM 2768 N N . ASN A 1 344 ? -2.999 -5.069 -13.821 1.00 90.94 344 ASN A N 1
ATOM 2769 C CA . ASN A 1 344 ? -2.068 -6.088 -13.353 1.00 90.94 344 ASN A CA 1
ATOM 2770 C C . ASN A 1 344 ? -1.165 -6.635 -14.477 1.00 90.94 344 ASN A C 1
ATOM 2772 O O . ASN A 1 344 ? -0.561 -7.693 -14.333 1.00 90.94 344 ASN A O 1
ATOM 2776 N N . GLY A 1 345 ? -1.114 -5.975 -15.636 1.00 88.38 345 GLY A N 1
ATOM 2777 C CA . GLY A 1 345 ? -0.239 -6.395 -16.723 1.00 88.38 345 GLY A CA 1
ATOM 2778 C C . GLY A 1 345 ? -0.658 -7.688 -17.421 1.00 88.38 345 GLY A C 1
ATOM 2779 O O . GLY A 1 345 ? 0.136 -8.254 -18.161 1.00 88.38 345 GLY A O 1
ATOM 2780 N N . ARG A 1 346 ? -1.886 -8.174 -17.179 1.00 89.62 346 ARG A N 1
ATOM 2781 C CA . ARG A 1 346 ? -2.375 -9.489 -17.630 1.00 89.62 346 ARG A CA 1
ATOM 2782 C C . ARG A 1 346 ? -1.523 -10.677 -17.158 1.00 89.62 346 ARG A C 1
ATOM 2784 O O . ARG A 1 346 ? -1.485 -11.714 -17.814 1.00 89.62 346 ARG A O 1
ATOM 2791 N N . VAL A 1 347 ? -0.892 -10.553 -15.989 1.00 88.19 347 VAL A N 1
ATOM 2792 C CA . VAL A 1 347 ? -0.108 -11.637 -15.379 1.00 88.19 347 VAL A CA 1
ATOM 2793 C C . VAL A 1 347 ? -0.976 -12.494 -14.454 1.00 88.19 347 VAL A C 1
ATOM 2795 O O . VAL A 1 347 ? -1.390 -12.031 -13.383 1.00 88.19 347 VAL A O 1
ATOM 2798 N N . VAL A 1 348 ? -1.235 -13.752 -14.836 1.00 89.06 348 VAL A N 1
ATOM 2799 C CA . VAL A 1 348 ? -2.268 -14.610 -14.210 1.00 89.06 348 VAL A CA 1
ATOM 2800 C C . VAL A 1 348 ? -1.913 -14.895 -12.761 1.00 89.06 348 VAL A C 1
ATOM 2802 O O . VAL A 1 348 ? -2.736 -14.686 -11.864 1.00 89.06 348 VAL A O 1
ATOM 2805 N N . GLY A 1 349 ? -0.662 -15.288 -12.521 1.00 88.38 349 GLY A N 1
ATOM 2806 C CA . GLY A 1 349 ? -0.165 -15.573 -11.179 1.00 88.38 349 GLY A CA 1
ATOM 2807 C C . GLY A 1 349 ? -0.348 -14.396 -10.216 1.00 88.38 349 GLY A C 1
ATOM 2808 O O . GLY A 1 349 ? -0.784 -14.599 -9.082 1.00 88.38 349 GLY A O 1
ATOM 2809 N N . ILE A 1 350 ? -0.069 -13.153 -10.649 1.00 89.56 350 ILE A N 1
ATOM 2810 C CA . ILE A 1 350 ? -0.049 -11.972 -9.742 1.00 89.56 350 ILE A CA 1
ATOM 2811 C C . ILE A 1 350 ? -1.457 -11.585 -9.376 1.00 89.56 350 ILE A C 1
ATOM 2813 O O . ILE A 1 350 ? -1.753 -11.329 -8.206 1.00 89.56 350 ILE A O 1
ATOM 2817 N N . PHE A 1 351 ? -2.337 -11.635 -10.360 1.00 92.12 351 PHE A N 1
ATOM 2818 C CA . PHE A 1 351 ? -3.731 -11.328 -10.157 1.00 92.12 351 PHE A CA 1
ATOM 2819 C C . PHE A 1 351 ? -4.377 -12.291 -9.158 1.00 92.12 351 PHE A C 1
ATOM 2821 O O . PHE A 1 351 ? -4.942 -11.855 -8.152 1.00 92.12 351 PHE A O 1
ATOM 2828 N N . TRP A 1 352 ? -4.226 -13.600 -9.377 1.00 92.69 352 TRP A N 1
ATOM 2829 C CA . TRP A 1 352 ? -4.813 -14.602 -8.488 1.00 92.69 352 TRP A CA 1
ATOM 2830 C C . TRP A 1 352 ? -4.159 -14.635 -7.114 1.00 92.69 352 TRP A C 1
ATOM 2832 O O . TRP A 1 352 ? -4.862 -14.826 -6.127 1.00 92.69 352 TRP A O 1
ATOM 2842 N N . THR A 1 353 ? -2.855 -14.376 -7.014 1.00 92.62 353 THR A N 1
ATOM 2843 C CA . THR A 1 353 ? -2.173 -14.280 -5.717 1.00 92.62 353 THR A CA 1
ATOM 2844 C C . THR A 1 353 ? -2.728 -13.125 -4.885 1.00 92.62 353 THR A C 1
ATOM 2846 O O . THR A 1 353 ? -3.052 -13.311 -3.713 1.00 92.62 353 THR A O 1
ATOM 2849 N N . LYS A 1 354 ? -2.925 -11.943 -5.483 1.00 94.50 354 LYS A N 1
ATOM 2850 C CA . LYS A 1 354 ? -3.557 -10.799 -4.803 1.00 94.50 354 LYS A CA 1
ATOM 2851 C C . LYS A 1 354 ? -4.982 -11.116 -4.353 1.00 94.50 354 LYS A C 1
ATOM 2853 O O . LYS A 1 354 ? -5.342 -10.823 -3.214 1.00 94.50 354 LYS A O 1
ATOM 2858 N N . LEU A 1 355 ? -5.779 -11.746 -5.219 1.00 94.88 355 LEU A N 1
ATOM 2859 C CA . LEU A 1 355 ? -7.134 -12.184 -4.874 1.00 94.88 355 LEU A CA 1
ATOM 2860 C C . LEU A 1 355 ? -7.137 -13.222 -3.748 1.00 94.88 355 LEU A C 1
ATOM 2862 O O . LEU A 1 355 ? -7.957 -13.124 -2.838 1.00 94.88 355 LEU A O 1
ATOM 2866 N N . ALA A 1 356 ? -6.208 -14.178 -3.770 1.00 95.44 356 ALA A N 1
ATOM 2867 C CA . ALA A 1 356 ? -6.055 -15.180 -2.724 1.00 95.44 356 ALA A CA 1
ATOM 2868 C C . ALA A 1 356 ? -5.701 -14.529 -1.383 1.00 95.44 356 ALA A C 1
ATOM 2870 O O . ALA A 1 356 ? -6.323 -14.859 -0.378 1.00 95.44 356 ALA A O 1
ATOM 2871 N N . VAL A 1 357 ? -4.785 -13.554 -1.359 1.00 95.38 357 VAL A N 1
ATOM 2872 C CA . VAL A 1 357 ? -4.473 -12.781 -0.145 1.00 95.38 357 VAL A CA 1
ATOM 2873 C C . VAL A 1 357 ? -5.729 -12.094 0.387 1.00 95.38 357 VAL A C 1
ATOM 2875 O O . VAL A 1 357 ? -6.067 -12.267 1.557 1.00 95.38 357 VAL A O 1
ATOM 2878 N N . LEU A 1 358 ? -6.472 -11.367 -0.453 1.00 94.25 358 LEU A N 1
ATOM 2879 C CA . LEU A 1 358 ? -7.717 -10.713 -0.031 1.00 94.25 358 LEU A CA 1
ATOM 2880 C C . LEU A 1 358 ? -8.752 -11.731 0.489 1.00 94.25 358 LEU A C 1
ATOM 2882 O O . LEU A 1 358 ? -9.357 -11.514 1.542 1.00 94.25 358 LEU A O 1
ATOM 2886 N N . GLY A 1 359 ? -8.908 -12.869 -0.191 1.00 94.44 359 GLY A N 1
ATOM 2887 C CA . GLY A 1 359 ? -9.835 -13.941 0.177 1.00 94.44 359 GLY A CA 1
ATOM 2888 C C . GLY A 1 359 ? -9.467 -14.669 1.473 1.00 94.44 359 GLY A C 1
ATOM 2889 O O . GLY A 1 359 ? -10.340 -14.933 2.298 1.00 94.44 359 GLY A O 1
ATOM 2890 N N . ILE A 1 360 ? -8.181 -14.935 1.716 1.00 95.00 360 ILE A N 1
ATOM 2891 C CA . ILE A 1 360 ? -7.689 -15.555 2.959 1.00 95.00 360 ILE A CA 1
ATOM 2892 C C . ILE A 1 360 ? -8.037 -14.680 4.167 1.00 95.00 360 ILE A C 1
ATOM 2894 O O . ILE A 1 360 ? -8.468 -15.188 5.199 1.00 95.00 360 ILE A O 1
ATOM 2898 N N . ASN A 1 361 ? -7.939 -13.359 4.023 1.00 93.38 361 ASN A N 1
ATOM 2899 C CA . ASN A 1 361 ? -8.335 -12.415 5.066 1.00 93.38 361 ASN A CA 1
ATOM 2900 C C . ASN A 1 361 ? -9.858 -12.377 5.315 1.00 93.38 361 ASN A C 1
ATOM 2902 O O . ASN A 1 361 ? -10.274 -11.932 6.378 1.00 93.38 361 ASN A O 1
ATOM 2906 N N . LEU A 1 362 ? -10.700 -12.870 4.396 1.00 93.56 362 LEU A N 1
ATOM 2907 C CA . LEU A 1 362 ? -12.151 -13.014 4.610 1.00 93.56 362 LEU A CA 1
ATOM 2908 C C . LEU A 1 362 ? -12.497 -14.279 5.413 1.00 93.56 362 LEU A C 1
ATOM 2910 O O . LEU A 1 362 ? -13.514 -14.327 6.112 1.00 93.56 362 LEU A O 1
ATOM 2914 N N . LEU A 1 363 ? -11.657 -15.314 5.327 1.00 91.75 363 LEU A N 1
ATOM 2915 C CA . LEU A 1 363 ? -11.916 -16.634 5.902 1.00 91.75 363 LEU A CA 1
ATOM 2916 C C . LEU A 1 363 ? -12.232 -16.605 7.410 1.00 91.75 363 LEU A C 1
ATOM 2918 O O . LEU A 1 363 ? -13.193 -17.271 7.810 1.00 91.75 363 LEU A O 1
ATOM 2922 N N . PRO A 1 364 ? -11.536 -15.811 8.255 1.00 88.88 364 PRO A N 1
ATOM 2923 C CA . PRO A 1 364 ? -11.876 -15.708 9.669 1.00 88.88 364 PRO A CA 1
ATOM 2924 C C . PRO A 1 364 ? -13.313 -15.246 9.929 1.00 88.88 364 PRO A C 1
ATOM 2926 O O . PRO A 1 364 ? -13.941 -15.722 10.871 1.00 88.88 364 PRO A O 1
ATOM 2929 N N . LEU A 1 365 ? -13.865 -14.361 9.092 1.00 89.56 365 LEU A N 1
ATOM 2930 C CA . LEU A 1 365 ? -15.254 -13.915 9.216 1.00 89.56 365 LEU A CA 1
ATOM 2931 C C . LEU A 1 365 ? -16.233 -15.042 8.862 1.00 89.56 365 LEU A C 1
ATOM 2933 O O . LEU A 1 365 ? -17.246 -15.222 9.543 1.00 89.56 365 LEU A O 1
ATOM 2937 N N . LEU A 1 366 ? -15.935 -15.810 7.812 1.00 89.69 366 LEU A N 1
ATOM 2938 C CA . LEU A 1 366 ? -16.786 -16.907 7.340 1.00 89.69 366 LEU A CA 1
ATOM 2939 C C . LEU A 1 366 ? -16.801 -18.085 8.319 1.00 89.69 366 LEU A C 1
ATOM 2941 O O . LEU A 1 366 ? -17.869 -18.641 8.580 1.00 89.69 366 LEU A O 1
ATOM 2945 N N . MET A 1 367 ? -15.641 -18.417 8.891 1.00 89.12 367 MET A N 1
ATOM 2946 C CA . MET A 1 367 ? -15.467 -19.511 9.851 1.00 89.12 367 MET A CA 1
ATOM 2947 C C . MET A 1 367 ? -15.898 -19.150 11.279 1.00 89.12 367 MET A C 1
ATOM 2949 O O . MET A 1 367 ? -16.189 -20.046 12.077 1.00 89.12 367 MET A O 1
ATOM 2953 N N . ALA A 1 368 ? -15.962 -17.861 11.623 1.00 85.75 368 ALA A N 1
ATOM 2954 C CA . ALA A 1 368 ? -16.427 -17.427 12.934 1.00 85.75 368 ALA A CA 1
ATOM 2955 C C . ALA A 1 368 ? -17.898 -17.808 13.155 1.00 85.75 368 ALA A C 1
ATOM 2957 O O . ALA A 1 368 ? -18.788 -17.471 12.368 1.00 85.75 368 ALA A O 1
ATOM 2958 N N . ARG A 1 369 ? -18.168 -18.482 14.278 1.00 83.19 369 ARG A N 1
ATOM 2959 C CA . ARG A 1 369 ? -19.538 -18.798 14.689 1.00 83.19 369 ARG A CA 1
ATOM 2960 C C . ARG A 1 369 ? -20.257 -17.508 15.107 1.00 83.19 369 ARG A C 1
ATOM 2962 O O . ARG A 1 369 ? -19.672 -16.716 15.850 1.00 83.19 369 ARG A O 1
ATOM 2969 N N . PRO A 1 370 ? -21.511 -17.289 14.669 1.00 82.75 370 PRO A N 1
ATOM 2970 C CA . PRO A 1 370 ? -22.295 -16.156 15.138 1.00 82.75 370 PRO A CA 1
ATOM 2971 C C . PRO A 1 370 ? -22.521 -16.272 16.647 1.00 82.75 370 PRO A C 1
ATOM 2973 O O . PRO A 1 370 ? -22.797 -17.356 17.171 1.00 82.75 370 PRO A O 1
ATOM 2976 N N . LEU A 1 371 ? -22.397 -15.149 17.347 1.00 81.25 371 LEU A N 1
ATOM 2977 C CA . LEU A 1 371 ? -22.663 -15.075 18.776 1.00 81.25 371 LEU A CA 1
ATOM 2978 C C . LEU A 1 371 ? -24.162 -15.317 19.022 1.00 81.25 371 LEU A C 1
ATOM 2980 O O . LEU A 1 371 ? -25.003 -14.814 18.267 1.00 81.25 371 LEU A O 1
ATOM 2984 N N . PRO A 1 372 ? -24.523 -16.092 20.059 1.00 74.25 372 PRO A N 1
ATOM 2985 C CA . PRO A 1 372 ? -25.909 -16.455 20.314 1.00 74.25 372 PRO A CA 1
ATOM 2986 C C . PRO A 1 372 ? -26.770 -15.210 20.548 1.00 74.25 372 PRO A C 1
ATOM 2988 O O . PRO A 1 372 ? -26.377 -14.287 21.256 1.00 74.25 372 PRO A O 1
ATOM 2991 N N . ILE A 1 373 ? -27.977 -15.186 19.979 1.00 70.94 373 ILE A N 1
ATOM 2992 C CA . ILE A 1 373 ? -28.947 -14.132 20.286 1.00 70.94 373 ILE A CA 1
ATOM 2993 C C . ILE A 1 373 ? -29.433 -14.362 21.722 1.00 70.94 373 ILE A C 1
ATOM 2995 O O . ILE A 1 373 ? -29.887 -15.470 22.034 1.00 70.94 373 ILE A O 1
ATOM 2999 N N . PRO A 1 374 ? -29.362 -13.355 22.608 1.00 64.00 374 PRO A N 1
ATOM 3000 C CA . PRO A 1 374 ? -29.882 -13.512 23.953 1.00 64.00 374 PRO A CA 1
ATOM 3001 C C . PRO A 1 374 ? -31.392 -13.746 23.888 1.00 64.00 374 PRO A C 1
ATOM 3003 O O . PRO A 1 374 ? -32.145 -12.892 23.423 1.00 64.00 374 PRO A O 1
ATOM 3006 N N . LYS A 1 375 ? -31.841 -14.920 24.340 1.00 59.25 375 LYS A N 1
ATOM 3007 C CA . LYS A 1 375 ? -33.271 -15.233 24.439 1.00 59.25 375 LYS A CA 1
ATOM 3008 C C . LYS A 1 375 ? -33.890 -14.348 25.525 1.00 59.25 375 LYS A C 1
ATOM 3010 O O . LYS A 1 375 ? -33.442 -14.397 26.673 1.00 59.25 375 LYS A O 1
ATOM 3015 N N . GLN A 1 376 ? -34.908 -13.558 25.173 1.00 47.28 376 GLN A N 1
ATOM 3016 C CA . GLN A 1 376 ? -35.750 -12.867 26.155 1.00 47.28 376 GLN A CA 1
ATOM 3017 C C . GLN A 1 376 ? -36.283 -13.907 27.156 1.00 47.28 376 GLN A C 1
ATOM 3019 O O . GLN A 1 376 ? -36.846 -14.920 26.753 1.00 47.28 376 GLN A O 1
ATOM 3024 N N . GLY A 1 377 ? -36.036 -13.696 28.451 1.00 50.19 377 GLY A N 1
ATOM 3025 C CA . GLY A 1 377 ? -36.577 -14.534 29.531 1.00 50.19 377 GLY A CA 1
ATOM 3026 C C . GLY A 1 377 ? -35.571 -15.392 30.308 1.00 50.19 377 GLY A C 1
ATOM 3027 O O . GLY A 1 377 ? -35.887 -15.803 31.418 1.00 50.19 377 GLY A O 1
ATOM 3028 N N . LYS A 1 378 ? -34.341 -15.614 29.819 1.00 49.16 378 LYS A N 1
ATOM 3029 C CA . LYS A 1 378 ? -33.252 -16.135 30.671 1.00 49.16 378 LYS A CA 1
ATOM 3030 C C . LYS A 1 378 ? -32.371 -14.967 31.096 1.00 49.16 378 LYS A C 1
ATOM 3032 O O . LYS A 1 378 ? -31.564 -14.492 30.299 1.00 49.16 378 LYS A O 1
ATOM 3037 N N . GLN A 1 379 ? -32.540 -14.497 32.333 1.00 47.56 379 GLN A N 1
ATOM 3038 C CA . GLN A 1 379 ? -31.602 -13.579 32.982 1.00 47.56 379 GLN A CA 1
ATOM 3039 C C . GLN A 1 379 ? -30.229 -14.266 33.071 1.00 47.56 379 GLN A C 1
ATOM 3041 O O . GLN A 1 379 ? -29.902 -14.919 34.055 1.00 47.56 379 GLN A O 1
ATOM 3046 N N . GLN A 1 380 ? -29.420 -14.175 32.013 1.00 53.69 380 GLN A N 1
ATOM 3047 C CA . GLN A 1 380 ? -27.980 -14.323 32.171 1.00 53.69 380 GLN A CA 1
ATOM 3048 C C . GLN A 1 380 ? -27.537 -13.150 33.039 1.00 53.69 380 GLN A C 1
ATOM 3050 O O . GLN A 1 380 ? -27.788 -11.997 32.686 1.00 53.69 380 GLN A O 1
ATOM 3055 N N . VAL A 1 381 ? -26.969 -13.466 34.201 1.00 60.88 381 VAL A N 1
ATOM 3056 C CA . VAL A 1 381 ? -26.452 -12.483 35.151 1.00 60.88 381 VAL A CA 1
ATOM 3057 C C . VAL A 1 381 ? -25.396 -11.658 34.418 1.00 60.88 381 VAL A C 1
ATOM 3059 O O . VAL A 1 381 ? -24.349 -12.182 34.053 1.00 60.88 381 VAL A O 1
ATOM 3062 N N . LEU A 1 382 ? -25.718 -10.395 34.129 1.00 59.41 382 LEU A N 1
ATOM 3063 C CA . LEU A 1 382 ? -24.761 -9.424 33.601 1.00 59.41 382 LEU A CA 1
ATOM 3064 C C . LEU A 1 382 ? -23.686 -9.204 34.666 1.00 59.41 382 LEU A C 1
ATOM 3066 O O . LEU A 1 382 ? -24.036 -8.993 35.835 1.00 59.41 382 LEU A O 1
ATOM 3070 N N . SER A 1 383 ? -22.415 -9.238 34.275 1.00 65.62 383 SER A N 1
ATOM 3071 C CA . SER A 1 383 ? -21.339 -8.851 35.186 1.00 65.62 383 SER A CA 1
ATOM 3072 C C . SER A 1 383 ? -21.411 -7.357 35.516 1.00 65.62 383 SER A C 1
ATOM 3074 O O . SER A 1 383 ? -21.993 -6.575 34.769 1.00 65.62 383 SER A O 1
ATOM 3076 N N . GLY A 1 384 ? -20.850 -6.942 36.646 1.00 70.38 384 GLY A N 1
ATOM 3077 C CA . GLY A 1 384 ? -20.746 -5.560 37.106 1.00 70.38 384 GLY A CA 1
ATOM 3078 C C . GLY A 1 384 ? -20.187 -4.621 36.041 1.00 70.38 384 GLY A C 1
ATOM 3079 O O . GLY A 1 384 ? -20.802 -3.596 35.770 1.00 70.38 384 GLY A O 1
ATOM 3080 N N . VAL A 1 385 ? -19.118 -5.008 35.339 1.00 73.25 385 VAL A N 1
ATOM 3081 C CA . VAL A 1 385 ? -18.561 -4.212 34.225 1.00 73.25 385 VAL A CA 1
ATOM 3082 C C . VAL A 1 385 ? -19.531 -4.114 33.044 1.00 73.25 385 VAL A C 1
ATOM 3084 O O . VAL A 1 385 ? -19.711 -3.045 32.467 1.00 73.25 385 VAL A O 1
ATOM 3087 N N . GLU A 1 386 ? -20.212 -5.208 32.697 1.00 76.50 386 GLU A N 1
ATOM 3088 C CA . GLU A 1 386 ? -21.224 -5.205 31.632 1.00 76.50 386 GLU A CA 1
ATOM 3089 C C . GLU A 1 386 ? -22.461 -4.373 31.996 1.00 76.50 386 GLU A C 1
ATOM 3091 O O . GLU A 1 386 ? -23.052 -3.726 31.128 1.00 76.50 386 GLU A O 1
ATOM 3096 N N . LYS A 1 387 ? -22.850 -4.363 33.277 1.00 75.31 387 LYS A N 1
ATOM 3097 C CA . LYS A 1 387 ? -23.903 -3.489 33.807 1.00 75.31 387 LYS A CA 1
ATOM 3098 C C . LYS A 1 387 ? -23.473 -2.026 33.753 1.00 75.31 387 LYS A C 1
ATOM 3100 O O . LYS A 1 387 ? -24.249 -1.210 33.269 1.00 75.31 387 LYS A O 1
ATOM 3105 N N . ALA A 1 388 ? -22.253 -1.721 34.192 1.00 73.12 388 ALA A N 1
ATOM 3106 C CA . ALA A 1 388 ? -21.717 -0.364 34.245 1.00 73.12 388 ALA A CA 1
ATOM 3107 C C . ALA A 1 388 ? -21.597 0.273 32.853 1.00 73.12 388 ALA A C 1
ATOM 3109 O O . ALA A 1 388 ? -21.948 1.435 32.668 1.00 73.12 388 ALA A O 1
ATOM 3110 N N . PHE A 1 389 ? -21.170 -0.499 31.850 1.00 77.44 389 PHE A N 1
ATOM 3111 C CA . PHE A 1 389 ? -21.068 -0.018 30.468 1.00 77.44 389 PHE A CA 1
ATOM 3112 C C . PHE A 1 389 ? -22.345 -0.215 29.642 1.00 77.44 389 PHE A C 1
ATOM 3114 O O . PHE A 1 389 ? -22.363 0.126 28.462 1.00 77.44 389 PHE A O 1
ATOM 3121 N N . ALA A 1 390 ? -23.404 -0.792 30.225 1.00 74.00 390 ALA A N 1
ATOM 3122 C CA . ALA A 1 390 ? -24.629 -1.190 29.523 1.00 74.00 390 ALA A CA 1
ATOM 3123 C C . ALA A 1 390 ? -24.368 -2.026 28.246 1.00 74.00 390 ALA A C 1
ATOM 3125 O O . ALA A 1 390 ? -25.122 -1.978 27.270 1.00 74.00 390 ALA A O 1
ATOM 3126 N N . LEU A 1 391 ? -23.295 -2.820 28.250 1.00 75.75 391 LEU A N 1
ATOM 3127 C CA . LEU A 1 391 ? -22.777 -3.558 27.100 1.00 75.75 391 LEU A CA 1
ATOM 3128 C C . LEU A 1 391 ? -22.559 -5.018 27.480 1.00 75.75 391 LEU A C 1
ATOM 3130 O O . LEU A 1 391 ? -22.020 -5.327 28.533 1.00 75.75 391 LEU A O 1
ATOM 3134 N N . ARG A 1 392 ? -22.928 -5.943 26.590 1.00 73.94 392 ARG A N 1
ATOM 3135 C CA . ARG A 1 392 ? -22.635 -7.373 26.766 1.00 73.94 392 ARG A CA 1
ATOM 3136 C C . ARG A 1 392 ? -21.346 -7.720 26.044 1.00 73.94 392 ARG A C 1
ATOM 3138 O O . ARG A 1 392 ? -21.410 -8.122 24.882 1.00 73.94 392 ARG A O 1
ATOM 3145 N N . ALA A 1 393 ? -20.201 -7.592 26.708 1.00 74.19 393 ALA A N 1
ATOM 3146 C CA . ALA A 1 393 ? -18.871 -7.845 26.152 1.00 74.19 393 ALA A CA 1
ATOM 3147 C C . ALA A 1 393 ? -18.808 -9.166 25.363 1.00 74.19 393 ALA A C 1
ATOM 3149 O O . ALA A 1 393 ? -18.313 -9.198 24.232 1.00 74.19 393 ALA A O 1
ATOM 3150 N N . LYS A 1 394 ? -19.420 -10.240 25.886 1.00 70.38 394 LYS A N 1
ATOM 3151 C CA . LYS A 1 394 ? -19.481 -11.557 25.218 1.00 70.38 394 LYS A CA 1
ATOM 3152 C C . LYS A 1 394 ? -20.283 -11.579 23.906 1.00 70.38 394 LYS A C 1
ATOM 3154 O O . LYS A 1 394 ? -20.077 -12.466 23.086 1.00 70.38 394 LYS A O 1
ATOM 3159 N N . HIS A 1 395 ? -21.186 -10.625 23.701 1.00 74.31 395 HIS A N 1
ATOM 3160 C CA . HIS A 1 395 ? -22.083 -10.536 22.544 1.00 74.31 395 HIS A CA 1
ATOM 3161 C C . HIS A 1 395 ? -21.705 -9.413 21.561 1.00 74.31 395 HIS A C 1
ATOM 3163 O O . HIS A 1 395 ? -22.365 -9.260 20.533 1.00 74.31 395 HIS A O 1
ATOM 3169 N N . VAL A 1 396 ? -20.646 -8.648 21.846 1.00 81.75 396 VAL A N 1
ATOM 3170 C CA . VAL A 1 396 ? -20.103 -7.642 20.924 1.00 81.75 396 VAL A CA 1
ATOM 3171 C C . VAL A 1 396 ? -19.224 -8.337 19.880 1.00 81.75 396 VAL A C 1
ATOM 3173 O O . VAL A 1 396 ? -18.195 -8.929 20.221 1.00 81.75 396 VAL A O 1
ATOM 3176 N N . GLY A 1 397 ? -19.654 -8.273 18.616 1.00 80.44 397 GLY A N 1
ATOM 3177 C CA . GLY A 1 397 ? -18.867 -8.686 17.449 1.00 80.44 397 GLY A CA 1
ATOM 3178 C C . GLY A 1 397 ? -17.797 -7.657 17.066 1.00 80.44 397 GLY A C 1
ATOM 3179 O O . GLY A 1 397 ? -17.585 -6.679 17.781 1.00 80.44 397 GLY A O 1
ATOM 3180 N N . GLY A 1 398 ? -17.130 -7.874 15.935 1.00 88.62 398 GLY A N 1
ATOM 3181 C CA . GLY A 1 398 ? -16.067 -6.997 15.431 1.00 88.62 398 GLY A CA 1
ATOM 3182 C C . GLY A 1 398 ? -14.701 -7.679 15.358 1.00 88.62 398 GLY A C 1
ATOM 3183 O O . GLY A 1 398 ? -14.586 -8.898 15.530 1.00 88.62 398 GLY A O 1
ATOM 3184 N N . LEU A 1 399 ? -13.674 -6.880 15.076 1.00 90.00 399 LEU A N 1
ATOM 3185 C CA . LEU A 1 399 ? -12.280 -7.322 15.024 1.00 90.00 399 LEU A CA 1
ATOM 3186 C C . LEU A 1 399 ? -11.682 -7.536 16.417 1.00 90.00 399 LEU A C 1
ATOM 3188 O O . LEU A 1 399 ? -12.002 -6.822 17.368 1.00 90.00 399 LEU A O 1
A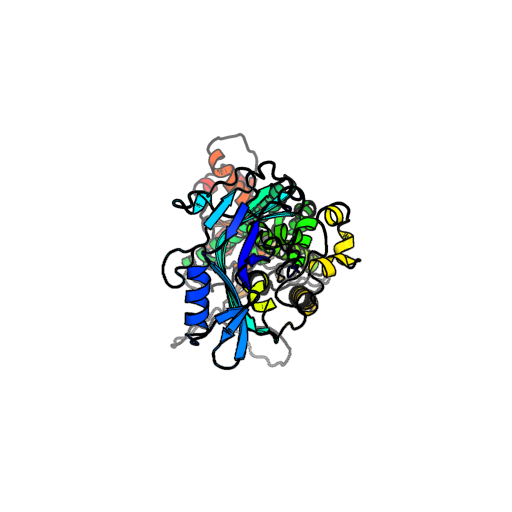TOM 3192 N N . GLY A 1 400 ? -10.750 -8.480 16.490 1.00 84.81 400 GLY A N 1
ATOM 3193 C CA . GLY A 1 400 ? -10.039 -8.868 17.698 1.00 84.81 400 GLY A CA 1
ATOM 3194 C C . GLY A 1 400 ? -10.613 -10.150 18.286 1.00 84.81 400 GLY A C 1
ATOM 3195 O O . GLY A 1 400 ? -11.797 -10.231 18.626 1.00 84.81 400 GLY A O 1
ATOM 3196 N N . LEU A 1 401 ? -9.760 -11.166 18.414 1.00 82.06 401 LEU A N 1
ATOM 3197 C CA . LEU A 1 401 ? -10.120 -12.440 19.027 1.00 82.06 401 LEU A CA 1
ATOM 3198 C C . LEU A 1 401 ? -9.245 -12.669 20.255 1.00 82.06 401 LEU A C 1
ATOM 3200 O O . LEU A 1 401 ? -8.066 -12.989 20.141 1.00 82.06 401 LEU A O 1
ATOM 3204 N N . SER A 1 402 ? -9.835 -12.500 21.434 1.00 81.75 402 SER A N 1
ATOM 3205 C CA . SER A 1 402 ? -9.194 -12.791 22.712 1.00 81.75 402 SER A CA 1
ATOM 3206 C C . SER A 1 402 ? -10.213 -13.397 23.692 1.00 81.75 402 SER A C 1
ATOM 3208 O O . SER A 1 402 ? -11.430 -13.306 23.465 1.00 81.75 402 SER A O 1
ATOM 3210 N N . PRO A 1 403 ? -9.754 -14.074 24.763 1.00 78.81 403 PRO A N 1
ATOM 3211 C CA . PRO A 1 403 ? -10.642 -14.466 25.847 1.00 78.81 403 PRO A CA 1
ATOM 3212 C C . PRO A 1 403 ? -11.259 -13.215 26.481 1.00 78.81 403 PRO A C 1
ATOM 3214 O O . PRO A 1 403 ? -10.542 -12.299 26.886 1.00 78.81 403 PRO A O 1
ATOM 3217 N N . VAL A 1 404 ? -12.596 -13.202 26.562 1.00 77.38 404 VAL A N 1
ATOM 3218 C CA . VAL A 1 404 ? -13.366 -12.077 27.122 1.00 77.38 404 VAL A CA 1
ATOM 3219 C C . VAL A 1 404 ? -13.068 -11.896 28.598 1.00 77.38 404 VAL A C 1
ATOM 3221 O O . VAL A 1 404 ? -12.819 -10.782 29.053 1.00 77.38 404 VAL A O 1
ATOM 3224 N N . TYR A 1 405 ? -13.079 -13.014 29.322 1.00 79.69 405 TYR A N 1
ATOM 3225 C CA . TYR A 1 405 ? -12.887 -13.027 30.755 1.00 79.69 405 TYR A CA 1
ATOM 3226 C C . TYR A 1 405 ? -11.704 -13.893 31.159 1.00 79.69 405 TYR A C 1
ATOM 3228 O O . TYR A 1 405 ? -11.414 -14.910 30.526 1.00 79.69 405 TYR A O 1
ATOM 3236 N N . LEU A 1 406 ? -11.073 -13.491 32.253 1.00 76.19 406 LEU A N 1
ATOM 3237 C CA . LEU A 1 406 ? -10.068 -14.227 32.998 1.00 76.19 406 LEU A CA 1
ATOM 3238 C C . LEU A 1 406 ? -10.710 -14.707 34.299 1.00 76.19 406 LEU A C 1
ATOM 3240 O O . LEU A 1 406 ? -11.449 -13.960 34.933 1.00 76.19 406 LEU A O 1
ATOM 3244 N N . THR A 1 407 ? -10.444 -15.945 34.690 1.00 72.94 407 THR A N 1
ATOM 3245 C CA . THR A 1 407 ? -10.893 -16.501 35.972 1.00 72.94 407 THR A CA 1
ATOM 3246 C C . THR A 1 407 ? -9.695 -16.635 36.896 1.00 72.94 407 THR A C 1
ATOM 3248 O O . THR A 1 407 ? -8.764 -17.372 36.567 1.00 72.94 407 THR A O 1
ATOM 3251 N N . ALA A 1 408 ? -9.719 -15.954 38.039 1.00 63.06 408 ALA A N 1
ATOM 3252 C CA . ALA A 1 408 ? -8.806 -16.250 39.135 1.00 63.06 408 ALA A CA 1
ATOM 3253 C C . ALA A 1 408 ? -9.448 -17.333 40.014 1.00 63.06 408 ALA A C 1
ATOM 3255 O O . ALA A 1 408 ? -10.615 -17.215 40.398 1.00 63.06 408 ALA A O 1
ATOM 3256 N N . LEU A 1 409 ? -8.713 -18.415 40.282 1.00 53.81 409 LEU A N 1
ATOM 3257 C CA . LEU A 1 409 ? -9.091 -19.367 41.322 1.00 53.81 409 LEU A CA 1
ATOM 3258 C C . LEU A 1 409 ? -8.502 -18.882 42.643 1.00 53.81 409 LEU A C 1
ATOM 3260 O O . LEU A 1 409 ? -7.283 -18.846 42.787 1.00 53.81 409 LEU A O 1
ATOM 3264 N N . ASP A 1 410 ? -9.364 -18.580 43.609 1.00 46.06 410 ASP A N 1
ATOM 3265 C CA . ASP A 1 410 ? -8.942 -18.404 44.994 1.00 46.06 410 ASP A CA 1
ATOM 3266 C C . ASP A 1 410 ? -8.532 -19.768 45.560 1.00 46.06 410 ASP A C 1
ATOM 3268 O O . ASP A 1 410 ? -9.362 -20.572 45.996 1.00 46.06 410 ASP A O 1
ATOM 3272 N N . SER A 1 411 ? -7.236 -20.074 45.530 1.00 38.78 411 SER A N 1
ATOM 3273 C CA . SER A 1 411 ? -6.696 -21.244 46.217 1.00 38.78 411 SER A CA 1
ATOM 3274 C C . SER A 1 411 ? -6.597 -20.957 47.714 1.00 38.78 411 SER A C 1
ATOM 3276 O O . SER A 1 411 ? -5.546 -20.571 48.228 1.00 38.78 411 SER A O 1
ATOM 3278 N N . ALA A 1 412 ? -7.687 -21.180 48.443 1.00 35.72 412 ALA A N 1
ATOM 3279 C CA . ALA A 1 412 ? -7.594 -21.371 49.880 1.00 35.72 412 ALA A CA 1
ATOM 3280 C C . ALA A 1 412 ? -6.936 -22.738 50.162 1.00 35.72 412 ALA A C 1
ATOM 3282 O O . ALA A 1 412 ? -7.511 -23.793 49.894 1.00 35.72 412 ALA A O 1
ATOM 3283 N N . THR A 1 413 ? -5.746 -22.699 50.774 1.00 34.47 413 THR A N 1
ATOM 3284 C CA . THR A 1 413 ? -5.004 -23.803 51.432 1.00 34.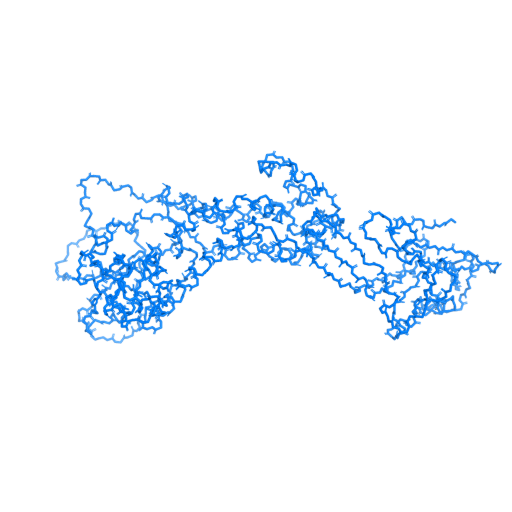47 413 THR A CA 1
ATOM 3285 C C . THR A 1 413 ? -4.362 -24.895 50.555 1.00 34.47 413 THR A C 1
ATOM 3287 O O . THR A 1 413 ? -4.959 -25.921 50.261 1.00 34.47 413 THR A O 1
ATOM 3290 N N . SER A 1 414 ? -3.055 -24.788 50.288 1.00 30.03 414 SER A N 1
ATOM 3291 C CA . SER A 1 414 ? -2.004 -25.543 51.012 1.00 30.03 414 SER A CA 1
ATOM 3292 C C . SER A 1 414 ? -0.629 -25.395 50.341 1.00 30.03 414 SER A C 1
ATOM 3294 O O . SER A 1 414 ? -0.485 -25.398 49.124 1.00 30.03 414 SER A O 1
ATOM 3296 N N . ARG A 1 415 ? 0.400 -25.230 51.178 1.00 39.66 415 ARG A N 1
ATOM 3297 C CA . ARG A 1 415 ? 1.816 -25.190 50.801 1.00 39.66 415 ARG A CA 1
ATOM 3298 C C . ARG A 1 415 ? 2.224 -26.479 50.074 1.00 39.66 415 ARG A C 1
ATOM 3300 O O . ARG A 1 415 ? 2.266 -27.517 50.719 1.00 39.66 415 ARG A O 1
ATOM 3307 N N . SER A 1 416 ? 2.677 -26.374 48.828 1.00 28.27 416 SER A N 1
ATOM 3308 C CA . SER A 1 416 ? 3.984 -26.902 48.402 1.00 28.27 416 SER A CA 1
ATOM 3309 C C . SER A 1 416 ? 4.275 -26.495 46.958 1.00 28.27 416 SER A C 1
ATOM 3311 O O . SER A 1 416 ? 3.554 -26.885 46.051 1.00 28.27 416 SER A O 1
ATOM 3313 N N . SER A 1 417 ? 5.346 -25.717 46.794 1.00 32.72 417 SER A N 1
ATOM 3314 C CA . SER A 1 417 ? 6.287 -25.718 45.666 1.00 32.72 417 SER A CA 1
ATOM 3315 C C . SER A 1 417 ? 5.784 -26.046 44.249 1.00 32.72 417 SER A C 1
ATOM 3317 O O . SER A 1 417 ? 5.425 -27.181 43.951 1.00 32.72 417 SER A O 1
ATOM 3319 N N . SER A 1 418 ? 6.065 -25.088 43.362 1.00 31.75 418 SER A N 1
ATOM 3320 C CA . SER A 1 418 ? 6.366 -25.201 41.925 1.00 31.75 418 SER A CA 1
ATOM 3321 C C . SER A 1 418 ? 5.292 -24.723 40.934 1.00 31.75 418 SER A C 1
ATOM 3323 O O . SER A 1 418 ? 4.207 -25.272 40.813 1.00 31.75 418 SER A O 1
ATOM 3325 N N . GLU A 1 419 ? 5.712 -23.681 40.208 1.00 33.38 419 GLU A N 1
ATOM 3326 C CA . GLU A 1 419 ? 5.313 -23.242 38.867 1.00 33.38 419 GLU A CA 1
ATOM 3327 C C . GLU A 1 419 ? 3.921 -22.627 38.634 1.00 33.38 419 GLU A C 1
ATOM 3329 O O . GLU A 1 419 ? 2.902 -23.287 38.453 1.00 33.38 419 GLU A O 1
ATOM 3334 N N . ASN A 1 420 ? 3.963 -21.296 38.487 1.00 38.78 420 ASN A N 1
ATOM 3335 C CA . ASN A 1 420 ? 2.996 -20.430 37.819 1.00 38.78 420 ASN A CA 1
ATOM 3336 C C . ASN A 1 420 ? 2.332 -21.091 36.597 1.00 38.78 420 ASN A C 1
ATOM 3338 O O . ASN A 1 420 ? 2.926 -21.166 35.519 1.00 38.78 420 ASN A O 1
ATOM 3342 N N . LYS A 1 421 ? 1.050 -21.442 36.721 1.00 33.56 421 LYS A N 1
ATOM 3343 C CA . LYS A 1 421 ? 0.158 -21.658 35.577 1.00 33.56 421 LYS A CA 1
ATOM 3344 C C . LYS A 1 421 ? -1.179 -20.964 35.808 1.00 33.56 421 LYS A C 1
ATOM 3346 O O . LYS A 1 421 ? -2.115 -21.524 36.368 1.00 33.56 421 LYS A O 1
ATOM 3351 N N . MET A 1 422 ? -1.273 -19.741 35.294 1.00 37.06 422 MET A N 1
ATOM 3352 C CA . MET A 1 422 ? -2.545 -19.102 34.966 1.00 37.06 422 MET A CA 1
ATOM 3353 C C . MET A 1 422 ? -3.190 -19.955 33.860 1.00 37.06 422 MET A C 1
ATOM 3355 O O . MET A 1 422 ? -2.688 -20.010 32.737 1.00 37.06 422 MET A O 1
ATOM 3359 N N . SER A 1 423 ? -4.221 -20.731 34.195 1.00 33.94 423 SER A N 1
ATOM 3360 C CA . SER A 1 423 ? -4.821 -21.682 33.255 1.00 33.94 423 SER A CA 1
ATOM 3361 C C . SER A 1 423 ? -5.802 -20.976 32.311 1.00 33.94 423 SER A C 1
ATOM 3363 O O . SER A 1 423 ? -6.821 -20.422 32.717 1.00 33.94 423 SER A O 1
ATOM 3365 N N . VAL A 1 424 ? -5.479 -20.990 31.016 1.00 37.66 424 VAL A N 1
ATOM 3366 C CA . VAL A 1 424 ? -6.368 -20.571 29.925 1.00 37.66 424 VAL A CA 1
ATOM 3367 C C . VAL A 1 424 ? -7.142 -21.807 29.478 1.00 37.66 424 VAL A C 1
ATOM 3369 O O . VAL A 1 424 ? -6.626 -22.619 28.713 1.00 37.66 424 VAL A O 1
ATOM 3372 N N . THR A 1 425 ? -8.366 -21.989 29.975 1.00 30.91 425 THR A N 1
ATOM 3373 C CA . THR A 1 425 ? -9.193 -23.148 29.599 1.00 30.91 425 THR A CA 1
ATOM 3374 C C . THR A 1 425 ? -10.185 -22.777 28.490 1.00 30.91 425 THR A C 1
ATOM 3376 O O . THR A 1 425 ? -11.010 -21.884 28.695 1.00 30.91 425 THR A O 1
ATOM 3379 N N . PRO A 1 426 ? -10.179 -23.457 27.327 1.00 32.41 426 PRO A N 1
ATOM 3380 C CA . PRO A 1 426 ? -11.252 -23.353 26.346 1.00 32.41 426 PRO A CA 1
ATOM 3381 C C . PRO A 1 426 ? -12.412 -24.274 26.754 1.00 32.41 426 PRO A C 1
ATOM 3383 O O . PRO A 1 426 ? -12.267 -25.491 26.818 1.00 32.41 426 PRO A O 1
ATOM 3386 N N . SER A 1 427 ? -13.587 -23.708 27.036 1.00 29.50 427 SER A N 1
ATOM 3387 C CA . SER A 1 427 ? -14.773 -24.495 27.386 1.00 29.50 427 SER A CA 1
ATOM 3388 C C . SER A 1 427 ? -15.446 -25.084 26.138 1.00 29.50 427 SER A C 1
ATOM 3390 O O . SER A 1 427 ? -16.026 -24.331 25.353 1.00 29.50 427 SER A O 1
ATOM 3392 N N . ASN A 1 428 ? -15.449 -26.413 25.994 1.00 31.50 428 ASN A N 1
ATOM 3393 C CA . ASN A 1 428 ? -16.477 -27.153 25.253 1.00 31.50 428 ASN A CA 1
ATOM 3394 C C . ASN A 1 428 ? -16.728 -28.552 25.860 1.00 31.50 428 ASN A C 1
ATOM 3396 O O . ASN A 1 428 ? -15.792 -29.234 26.258 1.00 31.50 428 ASN A O 1
ATOM 3400 N N . SER A 1 429 ? -18.020 -28.925 25.844 1.00 29.41 429 SER A N 1
ATOM 3401 C CA . SER A 1 429 ? -18.697 -30.222 26.099 1.00 29.41 429 SER A CA 1
ATOM 3402 C C . SER A 1 429 ? -18.723 -30.847 27.513 1.00 29.41 429 SER A C 1
ATOM 3404 O O . SER A 1 429 ? -17.725 -31.359 27.997 1.00 29.41 429 SER A O 1
ATOM 3406 N N . GLN A 1 430 ? -19.925 -30.824 28.132 1.00 31.02 430 GLN A N 1
ATOM 3407 C CA . GLN A 1 430 ? -20.810 -31.990 28.422 1.00 31.02 430 GLN A CA 1
ATOM 3408 C C . GLN A 1 430 ? -20.108 -33.352 28.630 1.00 31.02 430 GLN A C 1
ATOM 3410 O O . GLN A 1 430 ? -19.362 -33.755 27.754 1.00 31.02 430 GLN A O 1
ATOM 3415 N N . THR A 1 431 ? -20.335 -34.206 29.635 1.00 30.69 431 THR A N 1
ATOM 3416 C CA . THR A 1 431 ? -21.326 -34.386 30.714 1.00 30.69 431 THR A CA 1
ATOM 3417 C C . THR A 1 431 ? -20.744 -35.495 31.608 1.00 30.69 431 THR A C 1
ATOM 3419 O O . THR A 1 431 ? -20.282 -36.475 31.042 1.00 30.69 431 THR A O 1
ATOM 3422 N N . GLU A 1 432 ? -20.796 -35.407 32.942 1.00 30.66 432 GLU A N 1
ATOM 3423 C CA . GLU A 1 432 ? -21.226 -36.528 33.805 1.00 30.66 432 GLU A CA 1
ATOM 3424 C C . GLU A 1 432 ? -21.314 -36.125 35.285 1.00 30.66 432 GLU A C 1
ATOM 3426 O O . GLU A 1 432 ? -20.432 -35.490 35.859 1.00 30.66 432 GLU A O 1
ATOM 3431 N N . LEU A 1 433 ? -22.452 -36.480 35.886 1.00 35.03 433 LEU A N 1
ATOM 3432 C CA . LEU A 1 433 ? -22.772 -36.321 37.297 1.00 35.03 433 LEU A CA 1
ATOM 3433 C C . LEU A 1 433 ? -21.915 -37.255 38.163 1.00 35.03 433 LEU A C 1
ATOM 3435 O O . LEU A 1 433 ? -21.949 -38.466 37.956 1.00 35.03 433 LEU A O 1
ATOM 3439 N N . LYS A 1 434 ? -21.392 -36.735 39.279 1.00 31.27 434 LYS A N 1
ATOM 3440 C CA . LYS A 1 434 ? -21.655 -37.297 40.618 1.00 31.27 434 LYS A CA 1
ATOM 3441 C C . LYS A 1 434 ? -21.340 -36.276 41.714 1.00 31.27 434 LYS A C 1
ATOM 3443 O O . LYS A 1 434 ? -20.353 -35.557 41.669 1.00 31.27 434 LYS A O 1
ATOM 3448 N N . LYS A 1 435 ? -22.263 -36.207 42.675 1.00 35.56 435 LYS A N 1
ATOM 3449 C CA . LYS A 1 435 ? -22.275 -35.334 43.854 1.00 35.56 435 LYS A CA 1
ATOM 3450 C C . LYS A 1 435 ? -21.008 -35.506 44.699 1.00 35.56 435 LYS A C 1
ATOM 3452 O O . LYS A 1 435 ? -20.766 -36.616 45.163 1.00 35.56 435 LYS A O 1
ATOM 3457 N N . GLN A 1 436 ? -20.339 -34.404 45.039 1.00 32.44 436 GLN A N 1
ATOM 3458 C CA . GLN A 1 436 ? -19.716 -34.251 46.353 1.00 32.44 436 GLN A CA 1
ATOM 3459 C C . GLN A 1 436 ? -19.674 -32.778 46.791 1.00 32.44 436 GLN A C 1
ATOM 3461 O O . GLN A 1 436 ? -19.363 -31.866 46.034 1.00 32.44 436 GLN A O 1
ATOM 3466 N N . GLN A 1 437 ? -20.133 -32.613 48.023 1.00 29.80 437 GLN A N 1
ATOM 3467 C CA . GLN A 1 437 ? -20.461 -31.433 48.812 1.00 29.80 437 GLN A CA 1
ATOM 3468 C C . GLN A 1 437 ? -19.281 -30.462 49.038 1.00 29.80 437 GLN A C 1
ATOM 3470 O O . GLN A 1 437 ? -18.202 -30.891 49.418 1.00 29.80 437 GLN A O 1
ATOM 3475 N N . TYR A 1 438 ? -19.568 -29.161 48.885 1.00 34.38 438 TYR A N 1
ATOM 3476 C CA . TYR A 1 438 ? -18.978 -27.989 49.559 1.00 34.38 438 TYR A CA 1
ATOM 3477 C C . TYR A 1 438 ? -17.444 -27.866 49.673 1.00 34.38 438 TYR A C 1
ATOM 3479 O O . TYR A 1 438 ? -16.842 -28.238 50.670 1.00 34.38 438 TYR A O 1
ATOM 3487 N N . ASN A 1 439 ? -16.871 -27.140 48.712 1.00 29.05 439 ASN A N 1
ATOM 3488 C CA . ASN A 1 439 ? -16.193 -25.864 48.965 1.00 29.05 439 ASN A CA 1
ATOM 3489 C C . ASN A 1 439 ? -16.555 -24.952 47.787 1.00 29.05 439 ASN A C 1
ATOM 3491 O O . ASN A 1 439 ? -16.185 -25.238 46.650 1.00 29.05 439 ASN A O 1
ATOM 3495 N N . VAL A 1 440 ? -17.351 -23.904 48.021 1.00 37.19 440 VAL A N 1
ATOM 3496 C CA . VAL A 1 440 ? -17.625 -22.899 46.984 1.00 37.19 440 VAL A CA 1
ATOM 3497 C C . VAL A 1 440 ? -16.347 -22.085 46.835 1.00 37.19 440 VAL A C 1
ATOM 3499 O O . VAL A 1 440 ? -16.154 -21.093 47.529 1.00 37.19 440 VAL A O 1
ATOM 3502 N N . VAL A 1 441 ? -15.447 -22.542 45.968 1.00 39.94 441 VAL A N 1
ATOM 3503 C CA . VAL A 1 441 ? -14.363 -21.702 45.463 1.00 39.94 441 VAL A CA 1
ATOM 3504 C C . VAL A 1 441 ? -15.049 -20.562 44.715 1.00 39.94 441 VAL A C 1
ATOM 3506 O O . VAL A 1 441 ? -15.630 -20.777 43.649 1.00 39.94 441 VAL A O 1
ATOM 3509 N N . GLN A 1 442 ? -15.080 -19.369 45.310 1.00 49.56 442 GLN A N 1
ATOM 3510 C CA . GLN A 1 442 ? -15.532 -18.166 44.621 1.00 49.56 442 GLN A CA 1
ATOM 3511 C C . GLN A 1 442 ? -14.488 -17.850 43.548 1.00 49.56 442 GLN A C 1
ATOM 3513 O O . GLN A 1 442 ? -13.430 -17.308 43.828 1.00 49.56 442 GLN A O 1
ATOM 3518 N N . SER A 1 443 ? -14.746 -18.259 42.308 1.00 57.25 443 SER A N 1
ATOM 3519 C CA . SER A 1 443 ? -13.907 -17.859 41.183 1.00 57.25 443 SER A CA 1
ATOM 3520 C C . SER A 1 443 ? -14.244 -16.416 40.813 1.00 57.25 443 SER A C 1
ATOM 3522 O O . SER A 1 443 ? -15.339 -16.159 40.299 1.00 57.25 443 SER A O 1
ATOM 3524 N N . ALA A 1 444 ? -13.330 -15.482 41.058 1.00 67.62 444 ALA A N 1
ATOM 3525 C CA . ALA A 1 444 ? -13.480 -14.112 40.588 1.00 67.62 444 ALA A CA 1
ATOM 3526 C C . ALA A 1 444 ? -13.268 -14.060 39.064 1.00 67.62 444 ALA A C 1
ATOM 3528 O O . ALA A 1 444 ? -12.313 -14.628 38.523 1.00 67.62 444 ALA A O 1
ATOM 3529 N N . VAL A 1 445 ? -14.192 -13.407 38.360 1.00 76.88 445 VAL A N 1
ATOM 3530 C CA . VAL A 1 445 ? -14.167 -13.239 36.901 1.00 76.88 445 VAL A CA 1
ATOM 3531 C C . VAL A 1 445 ? -13.701 -11.817 36.598 1.00 76.88 445 VAL A C 1
ATOM 3533 O O . VAL A 1 445 ? -14.155 -10.881 37.243 1.00 76.88 445 VAL A O 1
ATOM 3536 N N . TYR A 1 446 ? -12.826 -11.628 35.616 1.00 80.31 446 TYR A N 1
ATOM 3537 C CA . TYR A 1 446 ? -12.285 -10.319 35.239 1.00 80.31 446 TYR A CA 1
ATOM 3538 C C . TYR A 1 446 ? -12.400 -10.107 33.736 1.00 80.31 446 TYR A C 1
ATOM 3540 O O . TYR A 1 446 ? -12.083 -11.008 32.969 1.00 80.31 446 TYR A O 1
ATOM 3548 N N . LEU A 1 447 ? -12.796 -8.917 33.293 1.00 83.88 447 LEU A N 1
ATOM 3549 C CA . LEU A 1 447 ? -12.682 -8.488 31.904 1.00 83.88 447 LEU A CA 1
ATOM 3550 C C . LEU A 1 447 ? -11.202 -8.347 31.543 1.00 83.88 447 LEU A C 1
ATOM 3552 O O . LEU A 1 447 ? -10.439 -7.722 32.274 1.00 83.88 447 LEU A O 1
ATOM 3556 N N . ASN A 1 448 ? -10.805 -8.913 30.409 1.00 86.19 448 ASN A N 1
ATOM 3557 C CA . ASN A 1 448 ? -9.442 -8.828 29.898 1.00 86.19 448 ASN A CA 1
ATOM 3558 C C . ASN A 1 448 ? -9.050 -7.376 29.521 1.00 86.19 448 ASN A C 1
ATOM 3560 O O . ASN A 1 448 ? -9.852 -6.650 28.933 1.00 86.19 448 ASN A O 1
ATOM 3564 N N . SER A 1 449 ? -7.800 -6.971 29.781 1.00 87.25 449 SER A N 1
ATOM 3565 C CA . SER A 1 449 ? -7.263 -5.643 29.438 1.00 87.25 449 SER A CA 1
ATOM 3566 C C . SER A 1 449 ? -7.329 -5.334 27.937 1.00 87.25 449 SER A C 1
ATOM 3568 O O . SER A 1 449 ? -7.652 -4.211 27.554 1.00 87.25 449 SER A O 1
ATOM 3570 N N . TYR A 1 450 ? -7.110 -6.334 27.075 1.00 89.31 450 TYR A N 1
ATOM 3571 C CA . TYR A 1 450 ? -7.303 -6.174 25.629 1.00 89.31 450 TYR A CA 1
ATOM 3572 C C . TYR A 1 450 ? -8.768 -5.888 25.272 1.00 89.31 450 TYR A C 1
ATOM 3574 O O . TYR A 1 450 ? -9.052 -5.054 24.414 1.00 89.31 450 TYR A O 1
ATOM 3582 N N . GLU A 1 451 ? -9.712 -6.568 25.928 1.00 87.62 451 GLU A N 1
ATOM 3583 C CA . GLU A 1 451 ? -11.142 -6.393 25.655 1.00 87.62 451 GLU A CA 1
ATOM 3584 C C . GLU A 1 451 ? -11.650 -5.039 26.134 1.00 87.62 451 GLU A C 1
ATOM 3586 O O . GLU A 1 451 ? -12.503 -4.461 25.469 1.00 87.62 451 GLU A O 1
ATOM 3591 N N . LEU A 1 452 ? -11.084 -4.492 27.212 1.00 89.00 452 LEU A N 1
ATOM 3592 C CA . LEU A 1 452 ? -11.369 -3.125 27.642 1.00 89.00 452 LEU A CA 1
ATOM 3593 C C . LEU A 1 452 ? -11.068 -2.110 26.525 1.00 89.00 452 LEU A C 1
ATOM 3595 O O . LEU A 1 452 ? -11.933 -1.312 26.162 1.00 89.00 452 LEU A O 1
ATOM 3599 N N . LEU A 1 453 ? -9.879 -2.201 25.920 1.00 90.81 453 LEU A N 1
ATOM 3600 C CA . LEU A 1 453 ? -9.472 -1.324 24.818 1.00 90.81 453 LEU A CA 1
ATOM 3601 C C . LEU A 1 453 ? -10.296 -1.578 23.554 1.00 90.81 453 LEU A C 1
ATOM 3603 O O . LEU A 1 453 ? -10.744 -0.630 22.915 1.00 90.81 453 LEU A O 1
ATOM 3607 N N . ARG A 1 454 ? -10.554 -2.851 23.221 1.00 91.12 454 ARG A N 1
ATOM 3608 C CA . ARG A 1 454 ? -11.406 -3.250 22.088 1.00 91.12 454 ARG A CA 1
ATOM 3609 C C . ARG A 1 454 ? -12.810 -2.654 22.203 1.00 91.12 454 ARG A C 1
ATOM 3611 O O . ARG A 1 454 ? -13.378 -2.240 21.196 1.00 91.12 454 ARG A O 1
ATOM 3618 N N . LEU A 1 455 ? -13.363 -2.593 23.415 1.00 89.50 455 LEU A N 1
ATOM 3619 C CA . LEU A 1 455 ? -14.661 -1.978 23.711 1.00 89.50 455 LEU A CA 1
ATOM 3620 C C . LEU A 1 455 ? -14.626 -0.440 23.708 1.00 89.50 455 LEU A C 1
ATOM 3622 O O . LEU A 1 455 ? -15.681 0.177 23.799 1.00 89.50 455 LEU A O 1
ATOM 3626 N N . GLY A 1 456 ? -13.450 0.176 23.560 1.00 90.25 456 GLY A N 1
ATOM 3627 C CA . GLY A 1 456 ? -13.296 1.627 23.462 1.00 90.25 456 GLY A CA 1
ATOM 3628 C C . GLY A 1 456 ? -13.045 2.332 24.795 1.00 90.25 456 GLY A C 1
ATOM 3629 O O . GLY A 1 456 ? -13.303 3.530 24.892 1.00 90.25 456 GLY A O 1
ATOM 3630 N N . TYR A 1 457 ? -12.528 1.631 25.804 1.00 91.38 457 TYR A N 1
ATOM 3631 C CA . TYR A 1 457 ? -12.237 2.196 27.124 1.00 91.38 457 TYR A CA 1
ATOM 3632 C C . TYR A 1 457 ? -10.757 2.088 27.479 1.00 91.38 457 TYR A C 1
ATOM 3634 O O . TYR A 1 457 ? -10.072 1.156 27.061 1.00 91.38 457 TYR A O 1
ATOM 3642 N N . VAL A 1 458 ? -10.271 3.024 28.291 1.00 92.56 458 VAL A N 1
ATOM 3643 C CA . VAL A 1 458 ? -8.886 3.069 28.773 1.00 92.56 458 VAL A CA 1
ATOM 3644 C C . VAL A 1 458 ? -8.851 3.415 30.256 1.00 92.56 458 VAL A C 1
ATOM 3646 O O . VAL A 1 458 ? -9.743 4.098 30.763 1.00 92.56 458 VAL A O 1
ATOM 3649 N N . VAL A 1 459 ? -7.818 2.949 30.958 1.00 91.00 459 VAL A N 1
ATOM 3650 C CA . VAL A 1 459 ? -7.567 3.342 32.345 1.00 91.00 459 VAL A CA 1
ATOM 3651 C C . VAL A 1 459 ? -6.726 4.616 32.348 1.00 91.00 459 VAL A C 1
ATOM 3653 O O . VAL A 1 459 ? -5.632 4.657 31.788 1.00 91.00 459 VAL A O 1
ATOM 3656 N N . PHE A 1 460 ? -7.242 5.661 32.980 1.00 90.62 460 PHE A N 1
ATOM 3657 C CA . PHE A 1 460 ? -6.634 6.976 33.091 1.00 90.62 460 PHE A CA 1
ATOM 3658 C C . PHE A 1 460 ? -6.105 7.220 34.507 1.00 90.62 460 PHE A C 1
ATOM 3660 O O . PHE A 1 460 ? -6.807 7.006 35.502 1.00 90.62 460 PHE A O 1
ATOM 3667 N N . GLY A 1 461 ? -4.840 7.638 34.594 1.00 87.19 461 GLY A N 1
ATOM 3668 C CA . GLY A 1 461 ? -4.148 7.940 35.852 1.00 87.19 461 GLY A CA 1
ATOM 3669 C C . GLY A 1 461 ? -4.088 6.780 36.835 1.00 87.19 461 GLY A C 1
ATOM 3670 O O . GLY A 1 461 ? -3.999 7.014 38.036 1.00 87.19 461 GLY A O 1
ATOM 3671 N N . ASP A 1 462 ? -4.208 5.546 36.341 1.00 86.00 462 ASP A N 1
ATOM 3672 C CA . ASP A 1 462 ? -4.315 4.346 37.163 1.00 86.00 462 ASP A CA 1
ATOM 3673 C C . ASP A 1 462 ? -5.396 4.479 38.257 1.00 86.00 462 ASP A C 1
ATOM 3675 O O . ASP A 1 462 ? -5.244 3.905 39.334 1.00 86.00 462 ASP A O 1
ATOM 3679 N N . ARG A 1 463 ? -6.504 5.183 38.005 1.00 87.31 463 ARG A N 1
ATOM 3680 C CA . ARG A 1 463 ? -7.610 5.321 38.978 1.00 87.31 463 ARG A CA 1
ATOM 3681 C C . ARG A 1 463 ? -8.990 5.326 38.355 1.00 87.31 463 ARG A C 1
ATOM 3683 O O . ARG A 1 463 ? -9.960 5.023 39.037 1.00 87.31 463 ARG A O 1
ATOM 3690 N N . TYR A 1 464 ? -9.081 5.667 37.079 1.00 90.19 464 TYR A N 1
ATOM 3691 C CA . TYR A 1 464 ? -10.358 5.901 36.434 1.00 90.19 464 TYR A CA 1
ATOM 3692 C C . TYR A 1 464 ? -10.457 5.126 35.135 1.00 90.19 464 TYR A C 1
ATOM 3694 O O . TYR A 1 464 ? -9.466 5.009 34.424 1.00 90.19 464 TYR A O 1
ATOM 3702 N N . ILE A 1 465 ? -11.639 4.631 34.793 1.00 91.19 465 ILE A N 1
ATOM 3703 C CA . ILE A 1 465 ? -11.947 4.212 33.427 1.00 91.19 465 ILE A CA 1
ATOM 3704 C C . ILE A 1 465 ? -12.648 5.370 32.741 1.00 91.19 465 ILE A C 1
ATOM 3706 O O . ILE A 1 465 ? -13.592 5.937 33.291 1.00 91.19 465 ILE A O 1
ATOM 3710 N N . ILE A 1 466 ? -12.205 5.686 31.533 1.00 92.12 466 ILE A N 1
ATOM 3711 C CA . ILE A 1 466 ? -12.863 6.651 30.657 1.00 92.12 466 ILE A CA 1
ATOM 3712 C C . ILE A 1 466 ? -13.020 6.053 29.268 1.00 92.12 466 ILE A C 1
ATOM 3714 O O . ILE A 1 466 ? -12.252 5.171 28.860 1.00 92.12 466 ILE A O 1
ATOM 3718 N N . SER A 1 467 ? -14.024 6.531 28.536 1.00 91.62 467 SER A N 1
ATOM 3719 C CA . SER A 1 467 ? -14.098 6.221 27.117 1.00 91.62 467 SER A CA 1
ATOM 3720 C C . SER A 1 467 ? -12.919 6.875 26.407 1.00 91.62 467 SER A C 1
ATOM 3722 O O . SER A 1 467 ? -12.394 7.919 26.800 1.00 91.62 467 SER A O 1
ATOM 3724 N N . PHE A 1 468 ? -12.474 6.238 25.345 1.00 90.62 468 PHE A N 1
ATOM 3725 C CA . PHE A 1 468 ? -11.368 6.757 24.576 1.00 90.62 468 PHE A CA 1
ATOM 3726 C C . PHE A 1 468 ? -11.723 8.018 23.775 1.00 90.62 468 PHE A C 1
ATOM 3728 O O . PHE A 1 468 ? -10.852 8.862 23.590 1.00 90.62 468 PHE A O 1
ATOM 3735 N N . ASP A 1 469 ? -12.989 8.171 23.376 1.00 88.56 469 ASP A N 1
ATOM 3736 C CA . ASP A 1 469 ? -13.505 9.408 22.778 1.00 88.56 469 ASP A CA 1
ATOM 3737 C C . ASP A 1 469 ? -13.398 10.572 23.791 1.00 88.56 469 ASP A C 1
ATOM 3739 O O . ASP A 1 469 ? -12.936 11.662 23.449 1.00 88.56 469 ASP A O 1
ATOM 3743 N N . ASP A 1 470 ? -13.744 10.325 25.063 1.00 89.38 470 ASP A N 1
ATOM 3744 C CA . ASP A 1 470 ? -13.597 11.309 26.145 1.00 89.38 470 ASP A CA 1
ATOM 3745 C C . ASP A 1 470 ? -12.123 11.618 26.438 1.00 89.38 470 ASP A C 1
ATOM 3747 O O . ASP A 1 470 ? -11.777 12.767 26.710 1.00 89.38 470 ASP A O 1
ATOM 3751 N N . TRP A 1 471 ? -11.235 10.620 26.364 1.00 90.19 471 TRP A N 1
ATOM 3752 C CA . TRP A 1 471 ? -9.794 10.824 26.534 1.00 90.19 471 TRP A CA 1
ATOM 3753 C C . TRP A 1 471 ? -9.182 11.652 25.396 1.00 90.19 471 TRP A C 1
ATOM 3755 O O . TRP A 1 471 ? -8.400 12.567 25.670 1.00 90.19 471 TRP A O 1
ATOM 3765 N N . ASP A 1 472 ? -9.537 11.367 24.137 1.00 88.12 472 ASP A N 1
ATOM 3766 C CA . ASP A 1 472 ? -9.085 12.135 22.967 1.00 88.12 472 ASP A CA 1
ATOM 3767 C C . ASP A 1 472 ? -9.497 13.606 23.144 1.00 88.12 472 ASP A C 1
ATOM 3769 O O . ASP A 1 472 ? -8.684 14.522 22.987 1.00 88.12 472 ASP A O 1
ATOM 3773 N N . PHE A 1 473 ? -10.745 13.825 23.567 1.00 86.12 473 PHE A N 1
ATOM 3774 C CA . PHE A 1 473 ? -11.288 15.147 23.839 1.00 86.12 473 PHE A CA 1
ATOM 3775 C C . PHE A 1 473 ? -10.555 15.863 24.986 1.00 86.12 473 PHE A C 1
ATOM 3777 O O . PHE A 1 473 ? -10.102 17.004 24.849 1.00 86.12 473 PHE A O 1
ATOM 3784 N N . LEU A 1 474 ? -10.386 15.172 26.113 1.00 86.19 474 LEU A N 1
ATOM 3785 C CA . LEU A 1 474 ? -9.686 15.661 27.296 1.00 86.19 474 LEU A CA 1
ATOM 3786 C C . LEU A 1 474 ? -8.245 16.059 26.943 1.00 86.19 474 LEU A C 1
ATOM 3788 O O . LEU A 1 474 ? -7.770 17.112 27.377 1.00 86.19 474 LEU A O 1
ATOM 3792 N N . THR A 1 475 ? -7.558 15.263 26.127 1.00 85.56 475 THR A N 1
ATOM 3793 C CA . THR A 1 475 ? -6.177 15.505 25.686 1.00 85.56 475 THR A CA 1
ATOM 3794 C C . THR A 1 475 ? -6.079 16.674 24.711 1.00 85.56 475 THR A C 1
ATOM 3796 O O . THR A 1 475 ? -5.234 17.546 24.908 1.00 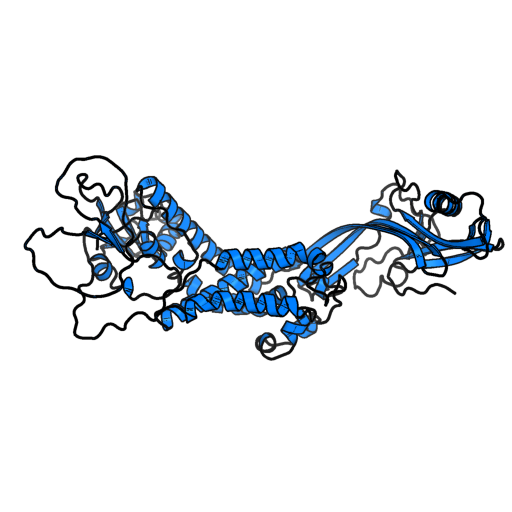85.56 475 THR A O 1
ATOM 3799 N N . ALA A 1 476 ? -6.973 16.760 23.723 1.00 84.75 476 ALA A N 1
ATOM 3800 C CA . ALA A 1 476 ? -7.026 17.885 22.788 1.00 84.75 476 ALA A CA 1
ATOM 3801 C C . ALA A 1 476 ? -7.264 19.224 23.507 1.00 84.75 476 ALA A C 1
ATOM 3803 O O . ALA A 1 476 ? -6.683 20.244 23.140 1.00 84.75 476 ALA A O 1
ATOM 3804 N N . MET A 1 477 ? -8.062 19.207 24.577 1.00 82.62 477 MET A N 1
ATOM 3805 C CA . MET A 1 477 ? -8.335 20.386 25.398 1.00 82.62 477 MET A CA 1
ATOM 3806 C C . MET A 1 477 ? -7.318 20.613 26.518 1.00 82.62 477 MET A C 1
ATOM 3808 O O . MET A 1 477 ? -7.416 21.626 27.204 1.00 82.62 477 MET A O 1
ATOM 3812 N N . ALA A 1 478 ? -6.323 19.735 26.710 1.00 79.06 478 ALA A N 1
ATOM 3813 C CA . ALA A 1 478 ? -5.318 19.857 27.773 1.00 79.06 478 ALA A CA 1
ATOM 3814 C C . ALA A 1 478 ? -4.636 21.242 27.849 1.00 79.06 478 ALA A C 1
ATOM 3816 O O . ALA A 1 478 ? -4.560 21.775 28.957 1.00 79.06 478 ALA A O 1
ATOM 3817 N N . PRO A 1 479 ? -4.220 21.877 26.730 1.00 78.38 479 PRO A N 1
ATOM 3818 C CA . PRO A 1 479 ? -3.612 23.213 26.762 1.00 78.38 479 PRO A CA 1
ATOM 3819 C C . PRO A 1 479 ? -4.587 24.311 27.203 1.00 78.38 479 PRO A C 1
ATOM 3821 O O . PRO A 1 479 ? -4.168 25.363 27.678 1.00 78.38 479 PRO A O 1
ATOM 3824 N N . LEU A 1 480 ? -5.890 24.070 27.029 1.00 75.50 480 LEU A N 1
ATOM 3825 C CA . LEU A 1 480 ? -6.956 25.029 27.291 1.00 75.50 480 LEU A CA 1
ATOM 3826 C C . LEU A 1 480 ? -7.637 24.820 28.651 1.00 75.50 480 LEU A C 1
ATOM 3828 O O . LEU A 1 480 ? -8.428 25.665 29.060 1.00 75.50 480 LEU A O 1
ATOM 3832 N N . ARG A 1 481 ? -7.311 23.745 29.386 1.00 69.38 481 ARG A N 1
ATOM 3833 C CA . ARG A 1 481 ? -7.939 23.425 30.684 1.00 69.38 481 ARG A CA 1
ATOM 3834 C C . ARG A 1 481 ? -7.732 24.500 31.748 1.00 69.38 481 ARG A C 1
ATOM 3836 O O . ARG A 1 481 ? -8.568 24.636 32.632 1.00 69.38 481 ARG A O 1
ATOM 3843 N N . SER A 1 482 ? -6.638 25.256 31.661 1.00 65.25 482 SER A N 1
ATOM 3844 C CA . SER A 1 482 ? -6.311 26.333 32.603 1.00 65.25 482 SER A CA 1
ATOM 3845 C C . SER A 1 482 ? -7.118 27.614 32.360 1.00 65.25 482 SER A C 1
ATOM 3847 O O . SER A 1 482 ? -7.166 28.480 33.232 1.00 65.25 482 SER A O 1
ATOM 3849 N N . PHE A 1 483 ? -7.760 27.752 31.193 1.00 68.44 483 PHE A N 1
ATOM 3850 C CA . PHE A 1 483 ? -8.635 28.882 30.888 1.00 68.44 483 PHE A CA 1
ATOM 3851 C C . PHE A 1 483 ? -10.046 28.565 31.404 1.00 68.44 483 PHE A C 1
ATOM 3853 O O . PHE A 1 483 ? -10.900 28.022 30.701 1.00 68.44 483 PHE A O 1
ATOM 3860 N N . TYR A 1 484 ? -10.246 28.860 32.689 1.00 55.62 484 TYR A N 1
ATOM 3861 C CA . TYR A 1 484 ? -11.466 28.600 33.452 1.00 55.62 484 TYR A CA 1
ATOM 3862 C C . TYR A 1 484 ? -12.733 29.183 32.780 1.00 55.62 484 TYR A C 1
ATOM 3864 O O . TYR A 1 484 ? -12.735 30.314 32.299 1.00 55.62 484 TYR A O 1
ATOM 3872 N N . HIS A 1 485 ? -13.828 28.410 32.828 1.00 55.19 485 HIS A N 1
ATOM 3873 C CA . HIS A 1 485 ? -15.239 28.780 32.571 1.00 55.19 485 HIS A CA 1
ATOM 3874 C C . HIS A 1 485 ? -15.846 28.677 31.162 1.00 55.19 485 HIS A C 1
ATOM 3876 O O . HIS A 1 485 ? -17.070 28.756 31.062 1.00 55.19 485 HIS A O 1
ATOM 3882 N N . LEU A 1 486 ? -15.094 28.445 30.084 1.00 53.94 486 LEU A N 1
ATOM 3883 C CA . LEU A 1 486 ? -15.709 28.454 28.740 1.00 53.94 486 LEU A CA 1
ATOM 3884 C C . LEU A 1 486 ? -16.406 27.138 28.329 1.00 53.94 486 LEU A C 1
ATOM 3886 O O . LEU A 1 486 ? -17.173 27.133 27.369 1.00 53.94 486 LEU A O 1
ATOM 3890 N N . TRP A 1 487 ? -16.188 26.027 29.044 1.00 61.72 487 TRP A N 1
ATOM 3891 C CA . TRP A 1 487 ? -16.553 24.694 28.547 1.00 61.72 487 TRP A CA 1
ATOM 3892 C C . TRP A 1 487 ? -17.352 23.904 29.587 1.00 61.72 487 TRP A C 1
ATOM 3894 O O . TRP A 1 487 ? -16.803 23.275 30.484 1.00 61.72 487 TRP A O 1
ATOM 3904 N N . ASN A 1 488 ? -18.680 23.892 29.441 1.00 75.00 488 ASN A N 1
ATOM 3905 C CA . ASN A 1 488 ? -19.604 23.108 30.280 1.00 75.00 488 ASN A CA 1
ATOM 3906 C C . ASN A 1 488 ? -19.633 21.608 29.906 1.00 75.00 488 ASN A C 1
ATOM 3908 O O . ASN A 1 488 ? -20.585 20.889 30.218 1.00 75.00 488 ASN A O 1
ATOM 3912 N N . GLN A 1 489 ? -18.614 21.152 29.183 1.00 81.69 489 GLN A N 1
ATOM 3913 C CA . GLN A 1 489 ? -18.490 19.779 28.732 1.00 81.69 489 GLN A CA 1
ATOM 3914 C C . GLN A 1 489 ? -18.068 18.871 29.876 1.00 81.69 489 GLN A C 1
ATOM 3916 O O . GLN A 1 489 ? -17.328 19.258 30.785 1.00 81.69 489 GLN A O 1
ATOM 3921 N N . ARG A 1 490 ? -18.586 17.648 29.825 1.00 86.94 490 ARG A N 1
ATOM 3922 C CA . ARG A 1 490 ? -18.405 16.647 30.863 1.00 86.94 490 ARG A CA 1
ATOM 3923 C C . ARG A 1 490 ? -17.938 15.349 30.239 1.00 86.94 490 ARG A C 1
ATOM 3925 O O . ARG A 1 490 ? -18.383 15.011 29.147 1.00 86.94 490 ARG A O 1
ATOM 3932 N N . VAL A 1 491 ? -17.084 14.646 30.963 1.00 87.75 491 VAL A N 1
ATOM 3933 C CA . VAL A 1 491 ? -16.593 13.315 30.619 1.00 87.75 491 VAL A CA 1
ATOM 3934 C C . VAL A 1 491 ? -17.198 12.292 31.568 1.00 87.75 491 VAL A C 1
ATOM 3936 O O . VAL A 1 491 ? -17.472 12.598 32.733 1.00 87.75 491 VAL A O 1
ATOM 3939 N N . CYS A 1 492 ? -17.435 11.094 31.048 1.00 89.50 492 CYS A N 1
ATOM 3940 C CA . CYS A 1 492 ? -17.997 9.980 31.794 1.00 89.50 492 CYS A CA 1
ATOM 3941 C C . CYS A 1 492 ? -16.859 9.165 32.421 1.00 89.50 492 CYS A C 1
ATOM 3943 O O . CYS A 1 492 ? -15.959 8.710 31.708 1.00 89.50 492 CYS A O 1
ATOM 3945 N N . VAL A 1 493 ? -16.870 9.017 33.745 1.00 90.56 493 VAL A N 1
ATOM 3946 C CA . VAL A 1 493 ? -15.757 8.439 34.504 1.00 90.56 493 VAL A CA 1
ATOM 3947 C C . VAL A 1 493 ? -16.264 7.360 35.455 1.00 90.56 493 VAL A C 1
ATOM 3949 O O . VAL A 1 493 ? -17.245 7.563 36.166 1.00 90.56 493 VAL A O 1
ATOM 3952 N N . TRP A 1 494 ? -15.559 6.231 35.517 1.00 90.88 494 TRP A N 1
ATOM 3953 C CA . TRP A 1 494 ? -15.774 5.206 36.541 1.00 90.88 494 TRP A CA 1
ATOM 3954 C C . TRP A 1 494 ? -14.552 5.095 37.446 1.00 90.88 494 TRP A C 1
ATOM 3956 O O . TRP A 1 494 ? -13.434 4.922 36.959 1.00 90.88 494 TRP A O 1
ATOM 3966 N N . SER A 1 495 ? -14.766 5.158 38.757 1.00 89.44 495 SER A N 1
ATOM 3967 C CA . SER A 1 495 ? -13.708 5.010 39.758 1.00 89.44 495 SER A CA 1
ATOM 3968 C C . SER A 1 495 ? -13.308 3.545 39.935 1.00 89.44 495 SER A C 1
ATOM 3970 O O . SER A 1 495 ? -14.160 2.659 40.052 1.00 89.44 495 SER A O 1
ATOM 3972 N N . LEU A 1 496 ? -11.999 3.298 39.939 1.00 86.50 496 LEU A N 1
ATOM 3973 C CA . LEU A 1 496 ? -11.396 1.991 40.172 1.00 86.50 496 LEU A CA 1
ATOM 3974 C C . LEU A 1 496 ? -10.870 1.883 41.599 1.00 86.50 496 LEU A C 1
ATOM 3976 O O . LEU A 1 496 ? -10.243 2.810 42.110 1.00 86.50 496 LEU A O 1
ATOM 3980 N N . GLU A 1 497 ? -11.040 0.704 42.181 1.00 85.31 497 GLU A N 1
ATOM 3981 C CA . GLU A 1 497 ? -10.444 0.315 43.453 1.00 85.31 497 GLU A CA 1
ATOM 3982 C C . GLU A 1 497 ? -9.452 -0.837 43.231 1.00 85.31 497 GLU A C 1
ATOM 3984 O O . GLU A 1 497 ? -9.713 -1.771 42.460 1.00 85.31 497 GLU A O 1
ATOM 3989 N N . ASP A 1 498 ? -8.283 -0.751 43.871 1.00 79.56 498 ASP A N 1
ATOM 3990 C CA . ASP A 1 498 ? -7.302 -1.837 43.857 1.00 79.56 498 ASP A CA 1
ATOM 3991 C C . ASP A 1 498 ? -7.835 -2.996 44.718 1.00 79.56 498 ASP A C 1
ATOM 3993 O O . ASP A 1 498 ? -8.264 -2.779 45.851 1.00 79.56 498 ASP A O 1
ATOM 3997 N N . LEU A 1 499 ? -7.807 -4.232 44.202 1.00 70.62 499 LEU A N 1
ATOM 3998 C CA . LEU A 1 499 ? -8.169 -5.396 45.019 1.00 70.62 499 LEU A CA 1
ATOM 3999 C C . LEU A 1 499 ? -7.159 -5.585 46.164 1.00 70.62 499 LEU A C 1
ATOM 4001 O O . LEU A 1 499 ? -5.958 -5.359 45.991 1.00 70.62 499 LEU A O 1
ATOM 4005 N N . GLU A 1 500 ? -7.643 -6.019 47.335 1.00 58.31 500 GLU A N 1
ATOM 4006 C CA . GLU A 1 500 ? -6.816 -6.234 48.527 1.00 58.31 500 GLU A CA 1
ATOM 4007 C C . GLU A 1 500 ? -5.552 -7.066 48.232 1.00 58.31 500 GLU A C 1
ATOM 4009 O O . GLU A 1 500 ? -5.599 -8.114 47.583 1.00 58.31 500 GLU A O 1
ATOM 4014 N N . LYS A 1 501 ? -4.418 -6.621 48.798 1.00 53.56 501 LYS A N 1
ATOM 4015 C CA . LYS A 1 501 ? -3.046 -7.151 48.622 1.00 53.56 501 LYS A CA 1
ATOM 4016 C C . LYS A 1 501 ? -2.838 -8.640 48.968 1.00 53.56 501 LYS A C 1
ATOM 4018 O O . LYS A 1 501 ? -1.709 -9.114 48.868 1.00 53.56 501 LYS A O 1
ATOM 4023 N N . ASN A 1 502 ? -3.875 -9.356 49.400 1.00 42.88 502 ASN A N 1
ATOM 4024 C CA . ASN A 1 502 ? -3.796 -10.742 49.872 1.00 42.88 502 ASN A CA 1
ATOM 4025 C C . ASN A 1 502 ? -4.049 -11.795 48.783 1.00 42.88 502 ASN A C 1
ATOM 4027 O O . ASN A 1 502 ? -3.848 -12.979 49.039 1.00 42.88 502 ASN A O 1
ATOM 4031 N N . THR A 1 503 ? -4.459 -11.392 47.581 1.00 49.59 503 THR A N 1
ATOM 4032 C CA . THR A 1 503 ? -4.575 -12.301 46.434 1.00 49.59 503 THR A CA 1
ATOM 4033 C C . THR A 1 503 ? -3.348 -12.147 45.538 1.00 49.59 503 THR A C 1
ATOM 4035 O O . THR A 1 503 ? -2.860 -11.040 45.325 1.00 49.59 503 THR A O 1
ATOM 4038 N N . GLU A 1 504 ? -2.840 -13.241 44.965 1.00 50.12 504 GLU A N 1
ATOM 4039 C CA . GLU A 1 504 ? -1.709 -13.255 44.009 1.00 50.12 504 GLU A CA 1
ATOM 4040 C C . GLU A 1 504 ? -2.004 -12.490 42.689 1.00 50.12 504 GLU A C 1
ATOM 4042 O O . GLU A 1 504 ? -1.253 -12.557 41.717 1.00 50.12 504 GLU A O 1
ATOM 4047 N N . CYS A 1 505 ? -3.096 -11.727 42.654 1.00 52.12 505 CYS A N 1
ATOM 4048 C CA . CYS A 1 505 ? -3.646 -10.980 41.536 1.00 52.12 505 CYS A CA 1
ATOM 4049 C C . CYS A 1 505 ? -3.133 -9.529 41.493 1.00 52.12 505 CYS A C 1
ATOM 4051 O O . CYS A 1 505 ? -3.912 -8.574 41.489 1.00 52.12 505 CYS A O 1
ATOM 4053 N N . TYR A 1 506 ? -1.812 -9.341 41.445 1.00 55.84 506 TYR A N 1
ATOM 4054 C CA . TYR A 1 506 ? -1.230 -8.013 41.225 1.00 55.84 506 TYR A CA 1
ATOM 4055 C C . TYR A 1 506 ? -1.717 -7.437 39.882 1.00 55.84 506 TYR A C 1
ATOM 4057 O O . TYR A 1 506 ? -1.636 -8.107 38.857 1.00 55.84 506 TYR A O 1
ATOM 4065 N N . GLY A 1 507 ? -2.243 -6.205 39.894 1.00 62.62 507 GLY A N 1
ATOM 4066 C CA . GLY A 1 507 ? -2.664 -5.471 38.691 1.00 62.62 507 GLY A CA 1
ATOM 4067 C C . GLY A 1 507 ? -4.131 -5.625 38.265 1.00 62.62 507 GLY A C 1
ATOM 4068 O O . GLY A 1 507 ? -4.529 -4.988 37.289 1.00 62.62 507 GLY A O 1
ATOM 4069 N N . LEU A 1 508 ? -4.946 -6.419 38.969 1.00 75.38 508 LEU A N 1
ATOM 4070 C CA . LEU A 1 508 ? -6.399 -6.485 38.755 1.00 75.38 508 LEU A CA 1
ATOM 4071 C C . LEU A 1 508 ? -7.133 -5.445 39.610 1.00 75.38 508 LEU A C 1
ATOM 4073 O O . LEU A 1 508 ? -6.708 -5.129 40.721 1.00 75.38 508 LEU A O 1
ATOM 4077 N N . ARG A 1 509 ? -8.239 -4.908 39.085 1.00 80.38 509 ARG A N 1
ATOM 4078 C CA . ARG A 1 509 ? -9.004 -3.825 39.726 1.00 80.38 509 ARG A CA 1
ATOM 4079 C C . ARG A 1 509 ? -10.491 -4.084 39.711 1.00 80.38 509 ARG A C 1
ATOM 4081 O O . ARG A 1 509 ? -10.966 -4.817 38.852 1.00 80.38 509 ARG A O 1
ATOM 4088 N N . SER A 1 510 ? -11.226 -3.472 40.625 1.00 83.06 510 SER A N 1
ATOM 4089 C CA . SER A 1 510 ? -12.687 -3.545 40.668 1.00 83.06 510 SER A CA 1
ATOM 4090 C C . SER A 1 510 ? -13.304 -2.164 40.451 1.00 83.06 510 SER A C 1
ATOM 4092 O O . SER A 1 510 ? -12.642 -1.139 40.619 1.00 83.06 510 SER A O 1
ATOM 4094 N N . LEU A 1 511 ? -14.559 -2.136 40.004 1.00 82.25 511 LEU A N 1
ATOM 4095 C CA . LEU A 1 511 ? -15.333 -0.901 39.903 1.00 82.25 511 LEU A CA 1
ATOM 4096 C C . LEU A 1 511 ? -15.868 -0.525 41.285 1.00 82.25 511 LEU A C 1
ATOM 4098 O O . LEU A 1 511 ? -16.570 -1.325 41.898 1.00 82.25 511 LEU A O 1
ATOM 4102 N N . GLN A 1 512 ? -15.603 0.705 41.726 1.00 82.44 512 GLN A N 1
ATOM 4103 C CA . GLN A 1 512 ? -16.122 1.217 42.998 1.00 82.44 512 GLN A CA 1
ATOM 4104 C C . GLN A 1 512 ? -17.647 1.413 42.956 1.00 82.44 512 GLN A C 1
ATOM 4106 O O . GLN A 1 512 ? -18.344 1.204 43.947 1.00 82.44 512 GLN A O 1
ATOM 4111 N N . ALA A 1 513 ? -18.176 1.807 41.795 1.00 79.56 513 ALA A N 1
ATOM 4112 C CA . ALA A 1 513 ? -19.599 2.013 41.562 1.00 79.56 513 ALA A CA 1
ATOM 4113 C C . ALA A 1 513 ? -20.001 1.557 40.152 1.00 79.56 513 ALA A C 1
ATOM 4115 O O . ALA A 1 513 ? -19.211 1.609 39.208 1.00 79.56 513 ALA A O 1
ATOM 4116 N N . LEU A 1 514 ? -21.254 1.112 40.014 1.00 79.38 514 LEU A N 1
ATOM 4117 C CA . LEU A 1 514 ? -21.839 0.740 38.721 1.00 79.38 514 LEU A CA 1
ATOM 4118 C C . LEU A 1 514 ? -22.279 1.965 37.912 1.00 79.38 514 LEU A C 1
ATOM 4120 O O . LEU A 1 514 ? -22.285 1.920 36.683 1.00 79.38 514 LEU A O 1
ATOM 4124 N N . GLU A 1 515 ? -22.662 3.040 38.595 1.00 83.38 515 GLU A N 1
ATOM 4125 C CA . GLU A 1 515 ? -23.079 4.283 37.958 1.00 83.38 515 GLU A CA 1
ATOM 4126 C C . GLU A 1 515 ? -21.849 5.151 37.658 1.00 83.38 515 GLU A C 1
ATOM 4128 O O . GLU A 1 515 ? -21.014 5.339 38.546 1.00 83.38 515 GLU A O 1
ATOM 4133 N N . PRO A 1 516 ? -21.706 5.667 36.424 1.00 86.12 516 PRO A N 1
ATOM 4134 C CA . PRO A 1 516 ? -20.633 6.594 36.109 1.00 86.12 516 PRO A CA 1
ATOM 4135 C C . PRO A 1 516 ? -20.830 7.940 36.797 1.00 86.12 516 PRO A C 1
ATOM 4137 O O . PRO A 1 516 ? -21.947 8.452 36.909 1.00 86.12 516 PRO A O 1
ATOM 4140 N N . GLU A 1 517 ? -19.721 8.580 37.140 1.00 89.56 517 GLU A N 1
ATOM 4141 C CA . GLU A 1 517 ? -19.710 9.979 37.532 1.00 89.56 517 GLU A CA 1
ATOM 4142 C C . GLU A 1 517 ? -19.473 10.871 36.302 1.00 89.56 517 GLU A C 1
ATOM 4144 O O . GLU A 1 517 ? -18.632 10.590 35.446 1.00 89.56 517 GLU A O 1
ATOM 4149 N N . MET A 1 518 ? -20.212 11.980 36.213 1.00 90.12 518 MET A N 1
ATOM 4150 C CA . MET A 1 518 ? -20.042 12.972 35.147 1.00 90.12 518 MET A CA 1
ATOM 4151 C C . MET A 1 518 ? -19.188 14.127 35.653 1.00 90.12 518 MET A C 1
ATOM 4153 O O . MET A 1 518 ? -19.672 14.979 36.404 1.00 90.12 518 MET A O 1
ATOM 4157 N N . TRP A 1 519 ? -17.929 14.178 35.233 1.00 88.44 519 TRP A N 1
ATOM 4158 C CA . TRP A 1 519 ? -16.978 15.191 35.692 1.00 88.44 519 TRP A CA 1
ATOM 4159 C C . TRP A 1 519 ? -16.790 16.273 34.648 1.00 88.44 519 TRP A C 1
ATOM 4161 O O . TRP A 1 519 ? -16.787 16.001 33.449 1.00 88.44 519 TRP A O 1
ATOM 4171 N N . ARG A 1 520 ? -16.634 17.519 35.094 1.00 86.69 520 ARG A N 1
ATOM 4172 C CA . ARG A 1 520 ? -16.241 18.607 34.197 1.00 86.69 520 ARG A CA 1
ATOM 4173 C C . ARG A 1 520 ? -14.753 18.498 33.874 1.00 86.69 520 ARG A C 1
ATOM 4175 O O . ARG A 1 520 ? -13.981 17.948 34.652 1.00 86.69 520 ARG A O 1
ATOM 4182 N N . LEU A 1 521 ? -14.345 19.049 32.737 1.00 83.19 521 LEU A N 1
ATOM 4183 C CA . LEU A 1 521 ? -12.943 19.027 32.295 1.00 83.19 521 LEU A CA 1
ATOM 4184 C C . LEU A 1 521 ? -11.990 19.766 33.249 1.00 83.19 521 LEU A C 1
ATOM 4186 O O . LEU A 1 521 ? -10.794 19.473 33.266 1.00 83.19 521 LEU A O 1
ATOM 4190 N N . ASP A 1 522 ? -12.516 20.720 34.016 1.00 80.75 522 ASP A N 1
ATOM 4191 C CA . ASP A 1 522 ? -11.807 21.497 35.031 1.00 80.75 522 ASP A CA 1
ATOM 4192 C C . ASP A 1 522 ? -11.839 20.855 36.430 1.00 80.75 522 ASP A C 1
ATOM 4194 O O . ASP A 1 522 ? -11.333 21.448 37.380 1.00 80.75 522 ASP A O 1
ATOM 4198 N N . ASP A 1 523 ? -12.386 19.642 36.581 1.00 85.44 523 ASP A N 1
ATOM 4199 C CA . ASP A 1 523 ? -12.360 18.923 37.858 1.00 85.44 523 ASP A CA 1
ATOM 4200 C C . ASP A 1 523 ? -10.905 18.690 38.307 1.00 85.44 523 ASP A C 1
ATOM 4202 O O . ASP A 1 523 ? -10.089 18.100 37.588 1.00 85.44 523 ASP A O 1
ATOM 4206 N N . MET A 1 524 ? -10.584 19.139 39.524 1.00 84.19 524 MET A N 1
ATOM 4207 C CA . MET A 1 524 ? -9.251 19.035 40.131 1.00 84.19 524 MET A CA 1
ATOM 4208 C C . MET A 1 524 ? -8.709 17.598 40.118 1.00 84.19 524 MET A C 1
ATOM 4210 O O . MET A 1 524 ? -7.502 17.384 39.977 1.00 84.19 524 MET A O 1
ATOM 4214 N N . ARG A 1 525 ? -9.590 16.594 40.211 1.00 87.12 525 ARG A N 1
ATOM 4215 C CA . ARG A 1 525 ? -9.210 15.175 40.159 1.00 87.12 525 ARG A CA 1
ATOM 4216 C C . ARG A 1 525 ? -8.632 14.798 38.794 1.00 87.12 525 ARG A C 1
ATOM 4218 O O . ARG A 1 525 ? -7.632 14.085 38.751 1.00 87.12 525 ARG A O 1
ATOM 4225 N N . LEU A 1 526 ? -9.193 15.316 37.698 1.00 84.69 526 LEU A N 1
ATOM 4226 C CA . LEU A 1 526 ? -8.681 15.098 36.336 1.00 84.69 526 LEU A CA 1
ATOM 4227 C C . LEU A 1 526 ? -7.437 15.931 36.041 1.00 84.69 526 LEU A C 1
ATOM 4229 O O . LEU A 1 526 ? -6.559 15.467 35.318 1.00 84.69 526 LEU A O 1
ATOM 4233 N N . GLN A 1 527 ? -7.348 17.145 36.590 1.00 82.81 527 GLN A N 1
ATOM 4234 C CA . GLN A 1 527 ? -6.172 18.008 36.426 1.00 82.81 527 GLN A CA 1
ATOM 4235 C C . GLN A 1 527 ? -4.927 17.439 37.116 1.00 82.81 527 GLN A C 1
ATOM 4237 O O . GLN A 1 527 ? -3.815 17.655 36.641 1.00 82.81 527 GLN A O 1
ATOM 4242 N N . SER A 1 528 ? -5.111 16.676 38.198 1.00 86.50 528 SER A N 1
ATOM 4243 C CA . SER A 1 528 ? -4.009 16.016 38.908 1.00 86.50 528 SER A CA 1
ATOM 4244 C C . SER A 1 528 ? -3.333 14.896 38.104 1.00 86.50 528 SER A C 1
ATOM 4246 O O . SER A 1 528 ? -2.222 14.485 38.434 1.00 86.50 528 SER A O 1
ATOM 4248 N N . ILE A 1 529 ? -3.990 14.405 37.048 1.00 86.88 529 ILE A N 1
ATOM 4249 C CA . ILE A 1 529 ? -3.511 13.307 36.210 1.00 86.88 529 ILE A CA 1
ATOM 4250 C C . ILE A 1 529 ? -2.966 13.873 34.903 1.00 86.88 529 ILE A C 1
ATOM 4252 O O . ILE A 1 529 ? -3.641 14.606 34.174 1.00 86.88 529 ILE A O 1
ATOM 4256 N N . HIS A 1 530 ? -1.744 13.481 34.556 1.00 87.12 530 HIS A N 1
ATOM 4257 C CA . HIS A 1 530 ? -1.165 13.870 33.278 1.00 87.12 530 HIS A CA 1
ATOM 4258 C C . HIS A 1 530 ? -1.882 13.165 32.120 1.00 87.12 530 HIS A C 1
ATOM 4260 O O . HIS A 1 530 ? -2.137 11.965 32.176 1.00 87.12 530 HIS A O 1
ATOM 4266 N N . PHE A 1 531 ? -2.155 13.883 31.027 1.00 82.69 531 PHE A N 1
ATOM 4267 C CA . PHE A 1 531 ? -2.934 13.350 29.899 1.00 82.69 531 PHE A CA 1
ATOM 4268 C C . PHE A 1 531 ? -2.326 12.081 29.267 1.00 82.69 531 PHE A C 1
ATOM 4270 O O . PHE A 1 531 ? -3.058 11.247 28.742 1.00 82.69 531 PHE A O 1
ATOM 4277 N N . TRP A 1 532 ? -1.003 11.902 29.358 1.00 82.94 532 TRP A N 1
ATOM 4278 C CA . TRP A 1 532 ? -0.287 10.728 28.845 1.00 82.94 532 TRP A CA 1
ATOM 4279 C C . TRP A 1 532 ? -0.286 9.520 29.798 1.00 82.94 532 TRP A C 1
ATOM 4281 O O . TRP A 1 532 ? 0.233 8.462 29.442 1.00 82.94 532 TRP A O 1
ATOM 4291 N N . GLN A 1 533 ? -0.834 9.642 31.012 1.00 89.19 533 GLN A N 1
ATOM 4292 C CA . GLN A 1 533 ? -0.936 8.535 31.967 1.00 89.19 533 GLN A CA 1
ATOM 4293 C C . GLN A 1 533 ? -2.118 7.626 31.614 1.00 89.19 533 GLN A C 1
ATOM 4295 O O . GLN A 1 533 ? -3.155 7.640 32.276 1.00 89.19 533 GLN A O 1
ATOM 4300 N N . ILE A 1 534 ? -1.937 6.830 30.562 1.00 91.31 534 ILE A N 1
ATOM 4301 C CA . ILE A 1 534 ? -2.887 5.806 30.124 1.00 91.31 534 ILE A CA 1
ATOM 4302 C C . ILE A 1 534 ? -2.331 4.398 30.334 1.00 91.31 534 ILE A C 1
ATOM 4304 O O . ILE A 1 534 ? -1.147 4.134 30.101 1.00 91.31 534 ILE A O 1
ATOM 4308 N N . SER A 1 535 ? -3.199 3.487 30.751 1.00 90.50 535 SER A N 1
ATOM 4309 C CA . SER A 1 535 ? -2.911 2.066 30.923 1.00 90.50 535 SER A CA 1
ATOM 4310 C C . SER A 1 535 ? -4.147 1.223 30.581 1.00 90.50 535 SER A C 1
ATOM 4312 O O . SER A 1 535 ? -5.229 1.737 30.290 1.00 90.50 535 SER A O 1
ATOM 4314 N N . SER A 1 536 ? -3.989 -0.097 30.568 1.00 88.12 536 SER A N 1
ATOM 4315 C CA . SER A 1 536 ? -5.104 -1.044 30.510 1.00 88.12 536 SER A CA 1
ATOM 4316 C C . SER A 1 536 ? -4.873 -2.140 31.540 1.00 88.12 536 SER A C 1
ATOM 4318 O O . SER A 1 536 ? -3.749 -2.613 31.710 1.00 88.12 536 SER A O 1
ATOM 4320 N N . CYS A 1 537 ? -5.922 -2.545 32.248 1.00 86.12 537 CYS A N 1
ATOM 4321 C CA . CYS A 1 537 ? -5.834 -3.589 33.261 1.00 86.12 537 CYS A CA 1
ATOM 4322 C C . CYS A 1 537 ? -7.055 -4.506 33.212 1.00 86.12 537 CYS A C 1
ATOM 4324 O O . CYS A 1 537 ? -8.050 -4.193 32.556 1.00 86.12 537 CYS A O 1
ATOM 4326 N N . GLY A 1 538 ? -6.962 -5.655 33.883 1.00 82.19 538 GLY A N 1
ATOM 4327 C CA . GLY A 1 538 ? -8.116 -6.527 34.055 1.00 82.19 538 GLY A CA 1
ATOM 4328 C C . GLY A 1 538 ? -9.081 -5.944 35.087 1.00 82.19 538 GLY A C 1
ATOM 4329 O O . GLY A 1 538 ? -8.630 -5.462 36.129 1.00 82.19 538 GLY A O 1
ATOM 4330 N N . ILE A 1 539 ? -10.386 -5.970 34.804 1.00 83.44 539 ILE A N 1
ATOM 4331 C CA . ILE A 1 539 ? -11.408 -5.368 35.679 1.00 83.44 539 ILE A CA 1
ATOM 4332 C C . ILE A 1 539 ? -12.397 -6.426 36.155 1.00 83.44 539 ILE A C 1
ATOM 4334 O O . ILE A 1 539 ? -12.993 -7.124 35.339 1.00 83.44 539 ILE A O 1
ATOM 4338 N N . GLN A 1 540 ? -12.585 -6.538 37.464 1.00 81.56 540 GLN A N 1
ATOM 4339 C CA . GLN A 1 540 ? -13.461 -7.514 38.095 1.00 81.56 540 GLN A CA 1
ATOM 4340 C C . GLN A 1 540 ? -14.908 -7.326 37.645 1.00 81.56 540 GLN A C 1
ATOM 4342 O O . GLN A 1 540 ? -15.449 -6.221 37.676 1.00 81.56 540 GLN A O 1
ATOM 4347 N N . CYS A 1 541 ? -15.491 -8.434 37.205 1.00 69.81 541 CYS A N 1
ATOM 4348 C CA . CYS A 1 541 ? -16.842 -8.591 36.697 1.00 69.81 541 CYS A CA 1
ATOM 4349 C C . CYS A 1 541 ? -17.824 -8.930 37.812 1.00 69.81 541 CYS A C 1
ATOM 4351 O O . CYS A 1 541 ? -17.518 -9.798 38.652 1.00 69.81 541 CYS A O 1
#

Radius of gyration: 34.6 Å; Cα contacts (8 Å, |Δi|>4): 915; chains: 1; bounding box: 82×66×99 Å

Sequence (541 aa):
MPFWDNTEQARHTVPTWHGESCMFRLEDAYSGSANGGSNATKASLRAVNRTVRFQRTEEWLKQPGGVWKNGWYEDLEGGRWFADLTSSNPGPPYYMAYRMFDTMSGLEVDCSNQQDCLAEPKVNRWGTKFTTYEYPHNLNSIAIQDGLSYGLYLYETTQADVVRIIYDWETLVSNLSVILVLIRWILSLIALHNGTVRGKIPCYGGGLGCVSSYRIFDVLLFSMLPQLKMTLTAFWTVGCRFEGQQAGLSEAWFTIYPSIAQLMLMYYSLLNVLAKITRRRMTDTLFMPSVAFLCLIHYFRSELAASPVWNDIDGRVLTLVFSDEVKKMTLLDYFVSDLAWRMNGRVVGIFWTKLAVLGINLLPLLMARPLPIPKQGKQQVLSGVEKAFALRAKHVGGLGLSPVYLTALDSATSRSSSENKMSVTPSNSQTELKKQQYNVVQSAVYLNSYELLRLGYVVFGDRYIISFDDWDFLTAMAPLRSFYHLWNQRVCVWSLEDLEKNTECYGLRSLQALEPEMWRLDDMRLQSIHFWQISSCGIQC

Foldseek 3Di:
DQPDDVDQFGWDWDADPVQAIWIKTWHLPPPVPPQPDPCSDFGKIKGWDPVLQVVVLCVQVVAPDFDRHNRWTQGPVRFTKHKDWEWCDCDPDRVTHIWMAGPVVRDTDPCPPVVSVWGFWDWAAAPPFKIKTKTWSIWTWIQMATPVRDDDTDTDTDIDIDMGGDDDPLNVLLVVLVVVLVVLLVLLVVQLVCLCVQFVDDRDDSFSLLCLQPPSLLCSLVSNVSVLLVLLLLLLLQQACEPHNLNRNLVPLVSNLVSLLSVLSSLQSVLQVVQQVLLFEFERVLSVVLSVVSNVSSVCSQVSLVDPVQVVHVSHAYQQDGSVNSVPDDPCCCPPPCVSCVSNSVRPVVSVVNVVSSVVRCVRSVPTDHQDDDDPPDPPPQFLVCLLVVHDLSRGTGYDDDPQKFWDFPPDDDDDDDDDDSDDDDDDDDDDDDDDDDDPRPTWIWGALSSCSSNQWWQFLVWKIFGVVLLVVLVVCVVVLVVPDPDPAWTWIWTWDDPDPPDPRGSEIETPDSYTDTGDSNPPVNVVTDSSRIHTTIYTD